Protein AF-A0A968TNF5-F1 (afdb_monomer)

pLDDT: mean 86.91, std 11.62, range [34.47, 98.56]

Solvent-accessible surface area (backbone atoms only — not comparable to full-atom values): 21490 Å² total; per-residue (Å²): 136,77,77,52,58,102,89,55,81,61,65,38,67,46,79,73,90,85,52,76,42,82,38,90,84,31,56,72,94,65,71,60,37,52,101,91,37,69,53,18,53,49,77,45,38,64,58,60,80,86,43,66,18,40,38,31,21,21,33,44,97,93,41,71,72,49,60,40,25,26,44,45,69,93,68,37,66,46,82,32,68,65,53,33,66,33,56,85,75,46,34,15,32,72,51,97,72,59,36,66,40,20,58,43,77,44,30,66,61,34,73,77,36,44,16,35,45,27,15,20,38,62,78,80,87,51,101,54,78,73,44,76,47,23,30,46,51,71,58,72,40,41,42,80,40,63,69,79,55,65,74,53,79,89,65,80,36,37,16,33,51,44,103,85,70,47,78,40,76,47,39,50,46,78,44,52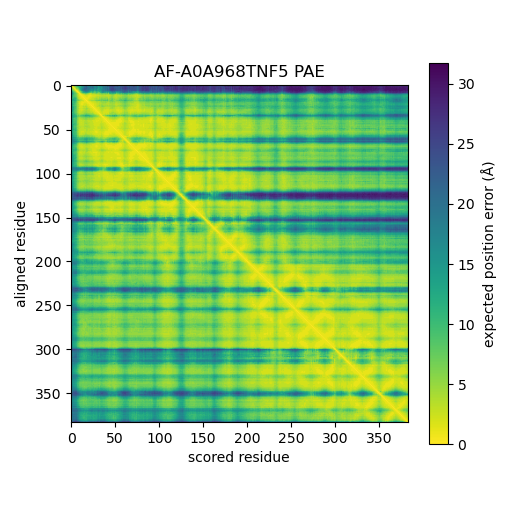,80,85,53,78,62,33,39,15,45,33,33,53,41,100,92,49,76,50,74,48,80,61,81,72,68,74,39,99,63,81,46,63,52,69,72,88,76,48,37,34,38,39,46,40,68,40,54,46,69,82,34,60,20,38,60,100,50,87,93,42,64,39,43,94,66,58,43,80,38,72,32,32,35,40,37,33,76,63,80,65,83,69,42,42,36,38,44,49,61,32,33,33,36,46,42,76,90,78,73,40,76,32,48,49,36,31,43,37,37,32,41,66,79,44,35,32,39,40,39,32,28,35,44,30,32,95,65,79,47,56,92,72,42,43,50,83,34,75,79,33,83,53,49,39,68,42,63,21,27,39,38,35,24,43,58,87,68,47,62,37,36,39,39,37,28,39,50,48,72,45,75,78,40,92,98,50,98,48,54,52,59,47,66,40,30,40,39,41,36,44,36,41,98,87,70,53,67,50,77,49,76,48,78,52,86,87,134

Secondary structure (DSSP, 8-state):
-----TTS----EEE-SSSEEE-TT---SS-SEETTEE-SEEEE-SSSSSS-EEEEEEEETTEEEEEEEEEE-SSSEEE-HHHHHH-----EE-SSS-EE--EEEE-SSSSSS-EEEEEEE--SSSS---EEEEEEE-SS-EEE-SHHHHSS-S---SEEE-TTS-EEE--EEEE-SSSSSS-EEEEEETTEEEEE---PPPTT---EEE-SSS-EEEEEEEEGGGS--B-SSTT-BS--S--EEEEEEEEE-SSS--EEEEEEEEEEEEETTTTEEEEEEEEEEE-TTS-EEEEEE--SSS---GGGT--S-TT-SS-TT-EEEEEEE-TTS-EEEEEEEEEEEEESSTTS--EEEEEEEEEEEEE-TTS-EEEEEEE----

Nearest PDB structures (foldseek):
  6jew-assembly2_B  TM=3.303E-01  e=4.200E-01  Acinetobacter baumannii MRSN 3527
  3fwx-assembly2_B  TM=3.345E-01  e=1.021E+00  Vibrio cholerae O395
  1ws1-assembly1_A  TM=3.436E-01  e=1.258E+00  Bacillus cereus
  5j46-assembly1_A  TM=2.745E-01  e=6.378E-01  Burkholderia multivorans ATCC 17616
  6jf4-assembly1_A  TM=2.990E-01  e=1.910E+00  Acinetobacter baumannii

Sequence (383 aa):
MIQRRLDQPSYVYINTGAGWRLEPAIHVPIELAEANEDRGVRVADINGDGLSDIIRSRYRDGETKDKEAFLGTGKGWISSASWRDSFEFRITKSDLPDEDLGARFGDLNGDGLMDVLQGHRDEDNSNQVHHRKAMLNSGSAFSNDADWYSSFESQIFFFTKDQNGNGLDYGYRLMDANGDGLADVLRSYDGTNRCFLNASPPADIITGVENGMGGKVYVFYERSNLFDNSGSQPGRSHLSFPLYCVKYFTAYDGYGPPATTTYAYEGGFFDHVRREFNGFHKVTSVGPWGQKTIQWFHQSGRRADATGGEYLDAGSIAKKGIPYKTEIFCSNGILRRRTLNKVEEVNLQPGISWAFRFISQTIDLDFLPNGAYRATAKSFVYD

Foldseek 3Di:
DWADDPPDFTWDWDDPVVDTDTDPQEGAPDGCAYPPAGQQKDWDQQLLPPFTKIFHFEAEPNGRPRFWIWDDDVRYTDTDPQASVQDDDHQWYVDVVIEGQAWDWDAAQQPSHIKIFGWEDEDPVDLDTDDTFTWDGPSRGTDTDVVSPVPPPSDDHQWYADPVRHIDGQQWDWDQPPQPSHTWIWGDHPNDTDIGDRPHDNPPDDQKDDPVPQKIKGWDWDWPVVAAQDAPDPPDHQDPHIDTDTQKMWITPNPDDIKMKGKGFHRWHADPVVRDGLGTQKMWMATRQQKIKIFGFQSLDDHDPVVQQAAPSHNGDPRRPPTQWMWIAHNVRHTAKIKGFDKDWDAPDPPDNDIDIDGQKIKMWGADSVGDTDIDMDGDDDD

Structure (mmCIF, N/CA/C/O backbone):
data_AF-A0A968TNF5-F1
#
_entry.id   AF-A0A968TNF5-F1
#
loop_
_atom_site.group_PDB
_atom_site.id
_atom_site.type_symbol
_atom_site.label_atom_id
_atom_site.label_alt_id
_atom_site.label_comp_id
_atom_site.label_asym_id
_atom_site.label_entity_id
_atom_site.label_seq_id
_atom_site.pdbx_PDB_ins_code
_atom_site.Cartn_x
_atom_site.Cartn_y
_atom_site.Cartn_z
_atom_site.occupancy
_atom_site.B_iso_or_equiv
_atom_site.auth_seq_id
_atom_site.auth_comp_id
_atom_site.auth_asym_id
_atom_site.auth_atom_id
_atom_site.pdbx_PDB_model_num
ATOM 1 N N . MET A 1 1 ? 11.409 -18.702 -14.130 1.00 34.47 1 MET A N 1
ATOM 2 C CA . MET A 1 1 ? 12.619 -18.443 -14.941 1.00 34.47 1 MET A CA 1
ATOM 3 C C . MET A 1 1 ? 12.271 -18.818 -16.372 1.00 34.47 1 MET A C 1
ATOM 5 O O . MET A 1 1 ? 11.844 -19.945 -16.578 1.00 34.47 1 MET A O 1
ATOM 9 N N . ILE A 1 2 ? 12.314 -17.868 -17.306 1.00 41.69 2 ILE A N 1
ATOM 10 C CA . ILE A 1 2 ? 11.865 -18.056 -18.693 1.00 41.69 2 ILE A CA 1
ATOM 11 C C . ILE A 1 2 ? 13.070 -17.768 -19.599 1.00 41.69 2 ILE A C 1
ATOM 13 O O . ILE A 1 2 ? 13.643 -16.687 -19.512 1.00 41.69 2 ILE A O 1
ATOM 17 N N . GLN A 1 3 ? 13.469 -18.726 -20.437 1.00 36.56 3 GLN A N 1
ATOM 18 C CA . GLN A 1 3 ? 14.535 -18.584 -21.436 1.00 36.56 3 GLN A CA 1
ATOM 19 C C . GLN A 1 3 ? 14.010 -19.128 -22.772 1.00 36.56 3 GLN A C 1
ATOM 21 O O . GLN A 1 3 ? 13.371 -20.180 -22.786 1.00 36.56 3 GLN A O 1
ATOM 26 N N . ARG A 1 4 ? 14.268 -18.433 -23.889 1.00 50.22 4 ARG A N 1
ATOM 27 C CA . ARG A 1 4 ? 13.975 -18.921 -25.249 1.00 50.22 4 ARG A CA 1
ATOM 28 C C . ARG A 1 4 ? 15.280 -19.081 -26.040 1.00 50.22 4 ARG A C 1
ATOM 30 O O . ARG A 1 4 ? 16.158 -18.228 -25.965 1.00 50.22 4 ARG A O 1
ATOM 37 N N . ARG A 1 5 ? 15.386 -20.179 -26.796 1.00 45.66 5 ARG A N 1
ATOM 38 C CA . ARG A 1 5 ? 16.265 -20.350 -27.968 1.00 45.66 5 ARG A CA 1
ATOM 39 C C . ARG A 1 5 ? 15.373 -20.474 -29.207 1.00 45.66 5 ARG A C 1
ATOM 41 O O . ARG A 1 5 ? 14.239 -20.935 -29.093 1.00 45.66 5 ARG A O 1
ATOM 48 N N . LEU A 1 6 ? 15.865 -20.030 -30.362 1.00 47.56 6 LEU A N 1
ATOM 49 C CA . LEU A 1 6 ? 15.117 -19.885 -31.622 1.00 47.56 6 LEU A CA 1
ATOM 50 C C . LEU A 1 6 ? 14.515 -21.191 -32.189 1.00 47.56 6 LEU A C 1
ATOM 52 O O . LEU A 1 6 ? 13.677 -21.129 -33.083 1.00 47.56 6 LEU A O 1
ATOM 56 N N . ASP A 1 7 ? 14.889 -22.350 -31.651 1.00 55.00 7 ASP A N 1
ATOM 57 C CA . ASP A 1 7 ? 14.544 -23.701 -32.105 1.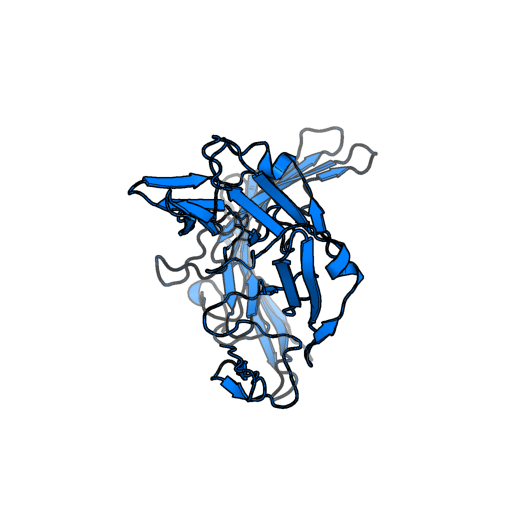00 55.00 7 ASP A CA 1
ATOM 58 C C . ASP A 1 7 ? 13.760 -24.543 -31.070 1.00 55.00 7 ASP A C 1
ATOM 60 O O . ASP A 1 7 ? 13.544 -25.737 -31.277 1.00 55.00 7 ASP A O 1
ATOM 64 N N . GLN A 1 8 ? 13.312 -23.947 -29.958 1.00 56.59 8 GLN A N 1
ATOM 65 C CA . GLN A 1 8 ? 12.566 -24.632 -28.891 1.00 56.59 8 GLN A CA 1
ATOM 66 C C . GLN A 1 8 ? 11.283 -23.864 -28.517 1.00 56.59 8 GLN A C 1
ATOM 68 O O . GLN A 1 8 ? 11.275 -22.629 -28.563 1.00 56.59 8 GLN A O 1
ATOM 73 N N . PRO A 1 9 ? 10.195 -24.554 -28.119 1.00 62.03 9 PRO A N 1
ATOM 74 C CA . PRO A 1 9 ? 8.990 -23.889 -27.631 1.00 62.03 9 PRO A CA 1
ATOM 75 C C . PRO A 1 9 ? 9.286 -23.086 -26.355 1.00 62.03 9 PRO A C 1
ATOM 77 O O . PRO A 1 9 ? 10.140 -23.460 -25.549 1.00 62.03 9 PRO A O 1
ATOM 80 N N . SER A 1 10 ? 8.578 -21.970 -26.160 1.00 71.25 10 SER A N 1
ATOM 81 C CA . SER A 1 10 ? 8.596 -21.254 -24.883 1.00 71.25 10 SER A CA 1
ATOM 82 C C . SER A 1 10 ? 7.898 -22.100 -23.814 1.00 71.25 10 SER A C 1
ATOM 84 O O . SER A 1 10 ? 6.846 -22.687 -24.063 1.00 71.25 10 SER A O 1
ATOM 86 N N . TYR A 1 11 ? 8.489 -22.168 -22.620 1.00 81.12 11 TYR A N 1
ATOM 87 C CA . TYR A 1 11 ? 7.920 -22.886 -21.482 1.00 81.12 11 TYR A CA 1
ATOM 88 C C . TYR A 1 11 ? 7.498 -21.896 -20.403 1.00 81.12 11 TYR A C 1
ATOM 90 O O . TYR A 1 11 ? 8.298 -21.066 -19.962 1.00 81.12 11 TYR A O 1
ATOM 98 N N . VAL A 1 12 ? 6.258 -22.022 -19.941 1.00 86.31 12 VAL A N 1
ATOM 99 C CA . VAL A 1 12 ? 5.750 -21.276 -18.791 1.00 86.31 12 VAL A CA 1
ATOM 100 C C . VAL A 1 12 ? 5.521 -22.246 -17.646 1.00 86.31 12 VAL A C 1
ATOM 102 O O . VAL A 1 12 ? 4.862 -23.269 -17.801 1.00 86.31 12 VAL A O 1
ATOM 105 N N . TYR A 1 13 ? 6.084 -21.925 -16.485 1.00 88.50 13 TYR A N 1
ATOM 106 C CA . TYR A 1 13 ? 5.877 -22.685 -15.259 1.00 88.50 13 TYR A CA 1
ATOM 107 C C . TYR A 1 13 ? 5.074 -21.842 -14.274 1.00 88.50 13 TYR A C 1
ATOM 109 O O . TYR A 1 13 ? 5.480 -20.733 -13.931 1.00 88.50 13 TYR A O 1
ATOM 117 N N . ILE A 1 14 ? 3.960 -22.384 -13.791 1.00 87.88 14 ILE A N 1
ATOM 118 C CA . ILE A 1 14 ? 3.108 -21.750 -12.788 1.00 87.88 14 ILE A CA 1
ATOM 119 C C . ILE A 1 14 ? 3.593 -22.142 -11.395 1.00 87.88 14 ILE A C 1
ATOM 121 O O . ILE A 1 14 ? 3.807 -23.323 -11.104 1.00 87.88 14 ILE A O 1
ATOM 125 N N . ASN A 1 15 ? 3.758 -21.141 -10.531 1.00 87.31 15 ASN A N 1
ATOM 126 C CA . ASN A 1 15 ? 4.026 -21.356 -9.116 1.00 87.31 15 ASN A CA 1
ATOM 127 C C . ASN A 1 15 ? 2.734 -21.810 -8.419 1.00 87.31 15 ASN A C 1
ATOM 129 O O . ASN A 1 15 ? 1.738 -21.093 -8.408 1.00 87.31 15 ASN A O 1
ATOM 133 N N . THR A 1 16 ? 2.762 -23.002 -7.829 1.00 85.00 16 THR A N 1
ATOM 134 C CA . THR A 1 16 ? 1.616 -23.618 -7.137 1.00 85.00 16 THR A CA 1
ATOM 135 C C . THR A 1 16 ? 1.604 -23.368 -5.626 1.00 85.00 16 THR A C 1
ATOM 137 O O . THR A 1 16 ? 0.755 -23.897 -4.917 1.00 85.00 16 THR A O 1
ATOM 140 N N . GLY A 1 17 ? 2.582 -22.625 -5.104 1.00 81.88 17 GLY A N 1
ATOM 141 C CA . GLY A 1 17 ? 2.842 -22.489 -3.669 1.00 81.88 17 GLY A CA 1
ATOM 142 C C . GLY A 1 17 ? 3.618 -23.664 -3.060 1.00 81.88 17 GLY A C 1
ATOM 143 O O . GLY A 1 17 ? 4.246 -23.489 -2.023 1.00 81.88 17 GLY A O 1
ATOM 144 N N . ALA A 1 18 ? 3.646 -24.829 -3.719 1.00 88.69 18 ALA A N 1
ATOM 145 C CA . ALA A 1 18 ? 4.420 -26.010 -3.311 1.00 88.69 18 ALA A CA 1
ATOM 146 C C . ALA A 1 18 ? 5.526 -26.395 -4.317 1.00 88.69 18 ALA A C 1
ATOM 148 O O . ALA A 1 18 ? 6.234 -27.382 -4.125 1.00 88.69 18 ALA A O 1
ATOM 149 N N . GLY A 1 19 ? 5.671 -25.633 -5.405 1.00 91.56 19 GLY A N 1
ATOM 150 C CA . GLY A 1 19 ? 6.603 -25.914 -6.494 1.00 91.56 19 GLY A CA 1
ATOM 151 C C . GLY A 1 19 ? 6.130 -25.335 -7.825 1.00 91.56 19 GLY A C 1
ATOM 152 O O . GLY A 1 19 ? 5.228 -24.494 -7.867 1.00 91.56 19 GLY A O 1
ATOM 153 N N . TRP A 1 20 ? 6.720 -25.816 -8.917 1.00 93.06 20 TRP A N 1
ATOM 154 C CA . TRP A 1 20 ? 6.493 -25.321 -10.275 1.00 93.06 20 TRP A CA 1
ATOM 155 C C . TRP A 1 20 ? 5.809 -26.380 -11.141 1.00 93.06 20 TRP A C 1
ATOM 157 O O . TRP A 1 20 ? 6.252 -27.527 -11.178 1.00 93.06 20 TRP A O 1
ATOM 167 N N . ARG A 1 21 ? 4.755 -25.996 -11.866 1.00 93.31 21 ARG A N 1
ATOM 168 C CA . ARG A 1 21 ? 4.055 -26.861 -12.830 1.00 93.31 21 ARG A CA 1
ATOM 169 C C . ARG A 1 21 ? 4.180 -26.283 -14.233 1.00 93.31 21 ARG A C 1
ATOM 171 O O . ARG A 1 21 ? 3.850 -25.117 -14.420 1.00 93.31 21 ARG A O 1
ATOM 178 N N . LEU A 1 22 ? 4.615 -27.087 -15.204 1.00 90.31 22 LEU A N 1
ATOM 179 C CA . LEU A 1 22 ? 4.605 -26.682 -16.612 1.00 90.31 22 LEU A CA 1
ATOM 180 C C . LEU A 1 22 ? 3.162 -26.438 -17.078 1.00 90.31 22 LEU A C 1
ATOM 182 O O . LEU A 1 22 ? 2.295 -27.280 -16.851 1.00 90.31 22 LEU A O 1
ATOM 186 N N . GLU A 1 23 ? 2.926 -25.310 -17.740 1.00 91.12 23 GLU A N 1
ATOM 187 C CA . GLU A 1 23 ? 1.648 -24.948 -18.344 1.00 91.12 23 GLU A CA 1
ATOM 188 C C . GLU A 1 23 ? 1.820 -24.810 -19.865 1.00 91.12 23 GLU A C 1
ATOM 190 O O . GLU A 1 23 ? 2.227 -23.752 -20.349 1.00 91.12 23 GLU A O 1
ATOM 195 N N . PRO A 1 24 ? 1.570 -25.884 -20.636 1.00 87.44 24 PRO A N 1
ATOM 196 C CA . PRO A 1 24 ? 1.865 -25.911 -22.066 1.00 87.44 24 PRO A CA 1
ATOM 197 C C . PRO A 1 24 ? 0.899 -25.063 -22.901 1.00 87.44 24 PRO A C 1
ATOM 199 O O . PRO A 1 24 ? 1.203 -24.789 -24.056 1.00 87.44 24 PRO A O 1
ATOM 202 N N . ALA A 1 25 ? -0.251 -24.664 -22.345 1.00 88.50 25 ALA A N 1
ATOM 203 C CA . ALA A 1 25 ? -1.234 -23.833 -23.038 1.00 88.50 25 ALA A CA 1
ATOM 204 C C . ALA A 1 25 ? -0.878 -22.336 -23.039 1.00 88.50 25 ALA A C 1
ATOM 206 O O . ALA A 1 25 ? -1.486 -21.567 -23.782 1.00 88.50 25 ALA A O 1
ATOM 207 N N . ILE A 1 26 ? 0.075 -21.911 -22.202 1.00 87.94 26 ILE A N 1
ATOM 208 C CA . ILE A 1 26 ? 0.493 -20.513 -22.099 1.00 87.94 26 ILE A CA 1
ATOM 209 C C . ILE A 1 26 ? 1.810 -20.328 -22.849 1.00 87.94 26 ILE A C 1
ATOM 211 O O . ILE A 1 26 ? 2.824 -20.946 -22.524 1.00 87.94 26 ILE A O 1
ATOM 215 N N . HIS A 1 27 ? 1.807 -19.409 -23.812 1.00 86.12 27 HIS A N 1
ATOM 216 C CA . HIS A 1 27 ? 2.982 -19.055 -24.600 1.00 86.12 27 HIS A CA 1
ATOM 217 C C . HIS A 1 27 ? 3.344 -17.589 -24.399 1.00 86.12 27 HIS A C 1
ATOM 219 O O . HIS A 1 27 ? 2.484 -16.710 -24.453 1.00 86.12 27 HIS A O 1
ATOM 225 N N . VAL A 1 28 ? 4.633 -17.326 -24.193 1.00 88.50 28 VAL A N 1
ATOM 226 C CA . VAL A 1 28 ? 5.161 -15.958 -24.149 1.00 88.50 28 VAL A CA 1
ATOM 227 C C . VAL A 1 28 ? 5.162 -15.399 -25.577 1.00 88.50 28 VAL A C 1
ATOM 229 O O . VAL A 1 28 ? 5.726 -16.055 -26.458 1.00 88.50 28 VAL A O 1
ATOM 232 N N . PRO A 1 29 ? 4.554 -14.223 -25.827 1.00 91.56 29 PRO A N 1
ATOM 233 C CA . PRO A 1 29 ? 4.356 -13.704 -27.182 1.00 91.56 29 PRO A CA 1
ATOM 234 C C . PRO A 1 29 ? 5.655 -13.243 -27.856 1.00 91.56 29 PRO A C 1
ATOM 236 O O . PRO A 1 29 ? 5.696 -13.126 -29.078 1.00 91.56 29 PRO A O 1
ATOM 239 N N . ILE A 1 30 ? 6.716 -12.992 -27.078 1.00 89.56 30 ILE A N 1
ATOM 240 C CA . ILE A 1 30 ? 7.980 -12.420 -27.556 1.00 89.56 30 ILE A CA 1
ATOM 241 C C . ILE A 1 30 ? 9.203 -13.091 -26.923 1.00 89.56 30 ILE A C 1
ATOM 243 O O . ILE A 1 30 ? 9.118 -13.775 -25.903 1.00 89.56 30 ILE A O 1
ATOM 247 N N . GLU A 1 31 ? 10.367 -12.901 -27.540 1.00 84.94 31 GLU A N 1
ATOM 248 C CA . GLU A 1 31 ? 11.651 -13.328 -26.975 1.00 84.94 31 GLU A CA 1
ATOM 249 C C . GLU A 1 31 ? 12.051 -12.410 -25.829 1.00 84.94 31 GLU A C 1
ATOM 251 O O . GLU A 1 31 ? 12.195 -11.208 -26.029 1.00 84.94 31 GLU A O 1
ATOM 256 N N . LEU A 1 32 ? 12.275 -12.979 -24.644 1.00 85.56 32 LEU A N 1
ATOM 257 C CA . LEU A 1 32 ? 12.740 -12.199 -23.496 1.00 85.56 32 LEU A CA 1
ATOM 258 C C . LEU A 1 32 ? 14.234 -11.843 -23.597 1.00 85.56 32 LEU A C 1
ATOM 260 O O . LEU A 1 32 ? 14.647 -10.807 -23.093 1.00 85.56 32 LEU A O 1
ATOM 264 N N . ALA A 1 33 ? 15.035 -12.697 -24.242 1.00 84.00 33 ALA A N 1
ATOM 265 C CA . ALA A 1 33 ? 16.476 -12.537 -24.453 1.00 84.00 33 ALA A CA 1
ATOM 266 C C . ALA A 1 33 ? 16.940 -13.403 -25.644 1.00 84.00 33 ALA A C 1
ATOM 268 O O . ALA A 1 33 ? 16.291 -14.409 -25.947 1.00 84.00 33 ALA A O 1
ATOM 269 N N . GLU A 1 34 ? 18.069 -13.067 -26.278 1.00 80.12 34 GLU A N 1
ATOM 270 C CA . GLU A 1 34 ? 18.718 -13.890 -27.319 1.00 80.12 34 GLU A CA 1
ATOM 271 C C . GLU A 1 34 ? 20.233 -13.946 -27.091 1.00 80.12 34 GLU A C 1
ATOM 273 O O . GLU A 1 34 ? 20.862 -12.910 -27.054 1.00 80.12 34 GLU A O 1
ATOM 278 N N . ALA A 1 35 ? 20.850 -15.130 -26.985 1.00 73.88 35 ALA A N 1
ATOM 279 C CA . ALA A 1 35 ? 22.317 -15.295 -27.045 1.00 73.88 35 ALA A CA 1
ATOM 280 C C . ALA A 1 35 ? 23.166 -14.299 -26.201 1.00 73.88 35 ALA A C 1
ATOM 282 O O . ALA A 1 35 ? 24.271 -13.944 -26.603 1.00 73.88 35 ALA A O 1
ATOM 283 N N . ASN A 1 36 ? 22.680 -13.933 -25.003 1.00 74.12 36 ASN A N 1
ATOM 284 C CA . ASN A 1 36 ? 23.226 -12.934 -24.056 1.00 74.12 36 ASN A CA 1
ATOM 285 C C . ASN A 1 36 ? 22.828 -11.462 -24.300 1.00 74.12 36 ASN A C 1
ATOM 287 O O . ASN A 1 36 ? 23.319 -10.582 -23.601 1.00 74.12 36 ASN A O 1
ATOM 291 N N . GLU A 1 37 ? 21.911 -11.200 -25.224 1.00 79.38 37 GLU A N 1
ATOM 292 C CA . GLU A 1 37 ? 21.291 -9.897 -25.479 1.00 79.38 37 GLU A CA 1
ATOM 293 C C . GLU A 1 37 ? 20.010 -9.711 -24.654 1.00 79.38 37 GLU A C 1
ATOM 295 O O . GLU A 1 37 ? 19.120 -10.575 -24.651 1.00 79.38 37 GLU A O 1
ATOM 300 N N . ASP A 1 38 ? 19.888 -8.550 -24.001 1.00 86.31 38 ASP A N 1
ATOM 301 C CA . ASP A 1 38 ? 18.625 -8.067 -23.438 1.00 86.31 38 ASP A CA 1
ATOM 302 C C . ASP A 1 38 ? 17.784 -7.447 -24.561 1.00 86.31 38 ASP A C 1
ATOM 304 O O . ASP A 1 38 ? 18.048 -6.352 -25.063 1.00 86.31 38 ASP A O 1
ATOM 308 N N . ARG A 1 39 ? 16.692 -8.132 -24.916 1.00 87.50 39 ARG A N 1
ATOM 309 C CA . ARG A 1 39 ? 15.757 -7.708 -25.971 1.00 87.50 39 ARG A CA 1
ATOM 310 C C . ARG A 1 39 ? 14.924 -6.477 -25.604 1.00 87.50 39 ARG A C 1
ATOM 312 O O . ARG A 1 39 ? 13.975 -6.155 -26.319 1.00 87.50 39 ARG A O 1
ATOM 319 N N . GLY A 1 40 ? 15.252 -5.807 -24.504 1.00 91.00 40 GLY A N 1
ATOM 320 C CA . GLY A 1 40 ? 14.550 -4.638 -24.007 1.00 91.00 40 GLY A CA 1
ATOM 321 C C . GLY A 1 40 ? 13.188 -5.007 -23.452 1.00 91.00 40 GLY A C 1
ATOM 322 O O . GLY A 1 40 ? 12.266 -4.205 -23.566 1.00 91.00 40 GLY A O 1
ATOM 323 N N . VAL A 1 41 ? 13.045 -6.224 -22.918 1.00 93.44 41 VAL A N 1
ATOM 324 C CA . VAL A 1 41 ? 11.774 -6.753 -22.415 1.00 93.44 41 VAL A CA 1
ATOM 325 C C . VAL A 1 41 ? 11.712 -6.636 -20.901 1.00 93.44 41 VAL A C 1
ATOM 327 O O . VAL A 1 41 ? 12.655 -7.001 -20.197 1.00 93.44 41 VAL A O 1
ATOM 330 N N . ARG A 1 42 ? 10.590 -6.149 -20.377 1.00 94.69 42 ARG A N 1
ATOM 331 C CA . ARG A 1 42 ? 10.303 -6.129 -18.938 1.00 94.69 42 ARG A CA 1
ATOM 332 C C . ARG A 1 42 ? 8.943 -6.768 -18.689 1.00 94.69 42 ARG A C 1
ATOM 334 O O . ARG A 1 42 ? 8.041 -6.668 -19.518 1.00 94.69 42 ARG A O 1
ATOM 341 N N . VAL A 1 43 ? 8.843 -7.465 -17.561 1.00 94.81 43 VAL A N 1
ATOM 342 C CA . VAL A 1 43 ? 7.618 -8.116 -17.094 1.00 94.81 43 VAL A CA 1
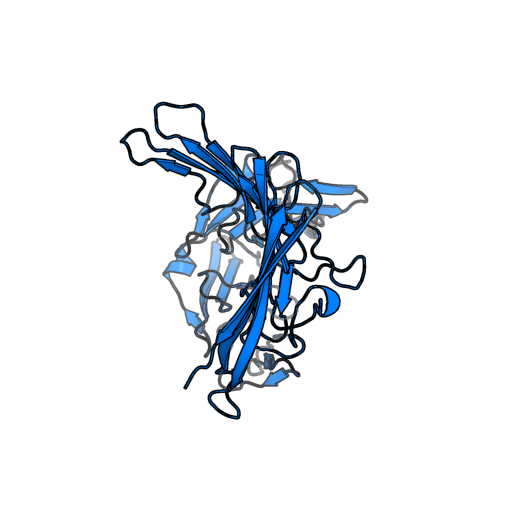ATOM 343 C C . VAL A 1 43 ? 7.195 -7.395 -15.825 1.00 94.81 43 VAL A C 1
ATOM 345 O O . VAL A 1 43 ? 7.939 -7.415 -14.845 1.00 94.81 43 VAL A O 1
ATOM 348 N N . ALA A 1 44 ? 6.050 -6.729 -15.866 1.00 94.00 44 ALA A N 1
ATOM 349 C CA . ALA A 1 44 ? 5.521 -5.915 -14.777 1.00 94.00 44 ALA A CA 1
ATOM 350 C C . ALA A 1 44 ? 4.005 -5.793 -14.942 1.00 94.00 44 ALA A C 1
ATOM 352 O O . ALA A 1 44 ? 3.523 -5.886 -16.062 1.00 94.00 44 ALA A O 1
ATOM 353 N N . ASP A 1 45 ? 3.272 -5.600 -13.853 1.00 95.56 45 ASP A N 1
ATOM 354 C CA . ASP A 1 45 ? 1.859 -5.212 -13.904 1.00 95.56 45 ASP A CA 1
ATOM 355 C C . ASP A 1 45 ? 1.794 -3.718 -14.250 1.00 95.56 45 ASP A C 1
ATOM 357 O O . ASP A 1 45 ? 2.079 -2.872 -13.402 1.00 95.56 45 ASP A O 1
ATOM 361 N N . ILE A 1 46 ? 1.565 -3.393 -15.525 1.00 95.25 46 ILE A N 1
ATOM 362 C CA . ILE A 1 46 ? 1.566 -2.000 -15.991 1.00 95.25 46 ILE A CA 1
ATOM 363 C C . ILE A 1 46 ? 0.164 -1.402 -15.965 1.00 95.25 46 ILE A C 1
ATOM 365 O O . ILE A 1 46 ? 0.051 -0.187 -16.040 1.00 95.25 46 ILE A O 1
ATOM 369 N N . ASN A 1 47 ? -0.896 -2.207 -15.885 1.00 95.19 47 ASN A N 1
ATOM 370 C CA . ASN A 1 47 ? -2.274 -1.711 -15.848 1.00 95.19 47 ASN A CA 1
ATOM 371 C C . ASN A 1 47 ? -2.912 -1.763 -14.446 1.00 95.19 47 ASN A C 1
ATOM 373 O O . ASN A 1 47 ? -4.030 -1.274 -14.286 1.00 95.19 47 ASN A O 1
ATOM 377 N N . GLY A 1 48 ? -2.217 -2.314 -13.449 1.00 94.31 48 GLY A N 1
ATOM 378 C CA . GLY A 1 48 ? -2.658 -2.387 -12.059 1.00 94.31 48 GLY A CA 1
ATOM 379 C C . GLY A 1 48 ? -3.733 -3.445 -11.800 1.00 94.31 48 GLY A C 1
ATOM 380 O O . GLY A 1 48 ? -4.490 -3.315 -10.835 1.00 94.31 48 GLY A O 1
ATOM 381 N N . ASP A 1 49 ? -3.865 -4.465 -12.654 1.00 94.81 49 ASP A N 1
ATOM 382 C CA . ASP A 1 49 ? -4.907 -5.495 -12.517 1.00 94.81 49 ASP A CA 1
ATOM 383 C C . ASP A 1 49 ? -4.480 -6.725 -11.688 1.00 94.81 49 ASP A C 1
ATOM 385 O O . ASP A 1 49 ? -5.278 -7.638 -11.440 1.00 94.81 49 ASP A O 1
ATOM 389 N N . GLY A 1 50 ? -3.235 -6.737 -11.210 1.00 92.62 50 GLY A N 1
ATOM 390 C CA . GLY A 1 50 ? -2.634 -7.816 -10.435 1.00 92.62 50 GLY A CA 1
ATOM 391 C C . GLY A 1 50 ? -2.058 -8.953 -11.285 1.00 92.62 50 GLY A C 1
ATOM 392 O O . GLY A 1 50 ? -1.594 -9.955 -10.723 1.00 92.62 50 GLY A O 1
ATOM 393 N N . LEU A 1 51 ? -2.084 -8.846 -12.616 1.00 92.94 51 LEU A N 1
ATOM 394 C CA . LEU A 1 51 ? -1.478 -9.790 -13.549 1.00 92.94 51 LEU A CA 1
ATOM 395 C C . LEU A 1 51 ? -0.187 -9.212 -14.137 1.00 92.94 51 LEU A C 1
ATOM 397 O O . LEU A 1 51 ? 0.017 -8.015 -14.256 1.00 92.94 51 LEU A O 1
ATOM 401 N N . SER A 1 52 ? 0.747 -10.092 -14.496 1.00 94.06 52 SER A N 1
ATOM 402 C CA . SER A 1 52 ? 1.998 -9.653 -15.116 1.00 94.06 52 SER A CA 1
ATOM 403 C C . SER A 1 52 ? 1.809 -9.370 -16.603 1.00 94.06 52 SER A C 1
ATOM 405 O O . SER A 1 52 ? 1.539 -10.294 -17.379 1.00 94.06 52 SER A O 1
ATOM 407 N N . ASP A 1 53 ? 2.070 -8.134 -17.003 1.00 96.38 53 ASP A N 1
ATOM 408 C CA . ASP A 1 53 ? 2.135 -7.698 -18.392 1.00 96.38 53 ASP A CA 1
ATOM 409 C C . ASP A 1 53 ? 3.562 -7.793 -18.937 1.00 96.38 53 ASP A C 1
ATOM 411 O O . ASP A 1 53 ? 4.530 -8.065 -18.217 1.00 96.38 53 ASP A O 1
ATOM 415 N N . ILE A 1 54 ? 3.698 -7.598 -20.246 1.00 96.50 54 ILE A N 1
ATOM 416 C CA . ILE A 1 54 ? 4.979 -7.619 -20.949 1.00 96.50 54 ILE A CA 1
ATOM 417 C C . ILE A 1 54 ? 5.102 -6.352 -21.777 1.00 96.50 54 ILE A C 1
ATOM 419 O O . ILE A 1 54 ? 4.241 -6.057 -22.601 1.00 96.50 54 ILE A O 1
ATOM 423 N N . ILE A 1 55 ? 6.222 -5.656 -21.636 1.00 96.44 55 ILE A N 1
ATOM 424 C CA . ILE A 1 55 ? 6.577 -4.525 -22.491 1.00 96.44 55 ILE A CA 1
ATOM 425 C C . ILE A 1 55 ? 7.931 -4.754 -23.140 1.00 96.44 55 ILE A C 1
ATOM 427 O O . ILE A 1 55 ? 8.817 -5.376 -22.553 1.00 96.44 55 ILE A O 1
ATOM 431 N N . ARG A 1 56 ? 8.097 -4.217 -24.346 1.00 94.88 56 ARG A N 1
ATOM 432 C CA . ARG A 1 56 ? 9.368 -4.170 -25.058 1.00 94.88 56 ARG A CA 1
ATOM 433 C C . ARG A 1 56 ? 9.634 -2.757 -25.552 1.00 94.88 56 ARG A C 1
ATOM 435 O O . ARG A 1 56 ? 8.737 -2.134 -26.116 1.00 94.88 56 ARG A O 1
ATOM 442 N N . SER A 1 57 ? 10.854 -2.268 -25.352 1.00 93.44 57 SER A N 1
ATOM 443 C CA . SER A 1 57 ? 11.320 -1.005 -25.929 1.00 93.44 57 SER A CA 1
ATOM 444 C C . SER A 1 57 ? 12.811 -1.080 -26.251 1.00 93.44 57 SER A C 1
ATOM 446 O O . SER A 1 57 ? 13.653 -0.850 -25.379 1.00 93.44 57 SER A O 1
ATOM 448 N N . ARG A 1 58 ? 13.144 -1.413 -27.501 1.00 89.31 58 ARG A N 1
ATOM 449 C CA . ARG A 1 58 ? 14.527 -1.488 -28.000 1.00 89.31 58 ARG A CA 1
ATOM 450 C C . ARG A 1 58 ? 14.773 -0.444 -29.086 1.00 89.31 58 ARG A C 1
ATOM 452 O O . ARG A 1 58 ? 14.010 -0.329 -30.048 1.00 89.31 58 ARG A O 1
ATOM 459 N N . TYR A 1 59 ? 15.857 0.309 -28.934 1.00 86.88 59 TYR A N 1
ATOM 460 C CA . TYR A 1 59 ? 16.341 1.282 -29.908 1.00 86.88 59 TYR A CA 1
ATOM 461 C C . TYR A 1 59 ? 17.309 0.614 -30.888 1.00 86.88 59 TYR A C 1
ATOM 463 O O . TYR A 1 59 ? 18.282 -0.011 -30.465 1.00 86.88 59 TYR A O 1
ATOM 471 N N . ARG A 1 60 ? 17.047 0.721 -32.193 1.00 82.81 60 ARG A N 1
ATOM 472 C CA . ARG A 1 60 ? 17.836 0.082 -33.257 1.00 82.81 60 ARG A CA 1
ATOM 473 C C . ARG A 1 60 ? 17.791 0.939 -34.524 1.00 82.81 60 ARG A C 1
ATOM 475 O O . ARG A 1 60 ? 16.737 1.450 -34.882 1.00 82.81 60 ARG A O 1
ATOM 482 N N . ASP A 1 61 ? 18.924 1.091 -35.205 1.00 76.38 61 ASP A N 1
ATOM 483 C CA . ASP A 1 61 ? 19.036 1.827 -36.478 1.00 76.38 61 ASP A CA 1
ATOM 484 C C . ASP A 1 61 ? 18.492 3.272 -36.447 1.00 76.38 61 ASP A C 1
ATOM 486 O O . ASP A 1 61 ? 17.919 3.751 -37.423 1.00 76.38 61 ASP A O 1
ATOM 490 N N . GLY A 1 62 ? 18.653 3.978 -35.324 1.00 72.69 62 GLY A N 1
ATOM 491 C CA . GLY A 1 62 ? 18.227 5.377 -35.201 1.00 72.69 62 GLY A CA 1
ATOM 492 C C . GLY A 1 62 ? 16.771 5.585 -34.766 1.00 72.69 62 GLY A C 1
ATOM 493 O O . GLY A 1 62 ? 16.348 6.729 -34.610 1.00 72.69 62 GLY A O 1
ATOM 494 N N . GLU A 1 63 ? 16.006 4.517 -34.525 1.00 76.44 63 GLU A N 1
ATOM 495 C CA . GLU A 1 63 ? 14.608 4.606 -34.093 1.00 76.44 63 GLU A CA 1
ATOM 496 C C . GLU A 1 63 ? 14.225 3.510 -33.078 1.00 76.44 63 GLU A C 1
ATOM 498 O O . GLU A 1 63 ? 14.923 2.510 -32.899 1.00 76.44 63 GLU A O 1
ATOM 503 N N . THR A 1 64 ? 13.109 3.688 -32.366 1.00 77.75 64 THR A N 1
ATOM 504 C CA . THR A 1 64 ? 12.568 2.640 -31.483 1.00 77.75 64 THR A CA 1
ATOM 505 C C . THR A 1 64 ? 11.761 1.647 -32.324 1.00 77.75 64 THR A C 1
ATOM 507 O O . THR A 1 64 ? 10.546 1.787 -32.452 1.00 77.75 64 THR A O 1
ATOM 510 N N . LYS A 1 65 ? 12.443 0.665 -32.928 1.00 72.75 65 LYS A N 1
ATOM 511 C CA . LYS A 1 65 ? 11.819 -0.343 -33.806 1.00 72.75 65 LYS A CA 1
ATOM 512 C C . LYS A 1 65 ? 11.029 -1.400 -33.046 1.00 72.75 65 LYS A C 1
ATOM 514 O O . LYS A 1 65 ? 9.934 -1.764 -33.467 1.00 72.75 65 LYS A O 1
ATOM 519 N N . ASP A 1 66 ? 11.564 -1.887 -31.928 1.00 85.88 66 ASP A N 1
ATOM 520 C CA . ASP A 1 66 ? 10.912 -2.943 -31.155 1.00 85.88 66 ASP A CA 1
ATOM 521 C C . ASP A 1 66 ? 10.180 -2.318 -29.972 1.00 85.88 66 ASP A C 1
ATOM 523 O O . ASP A 1 66 ? 10.722 -2.198 -28.871 1.00 85.88 66 ASP A O 1
ATOM 527 N N . LYS A 1 67 ? 8.953 -1.869 -30.231 1.00 92.44 67 LYS A N 1
ATOM 528 C CA . LYS A 1 67 ? 8.078 -1.250 -29.238 1.00 92.44 67 LYS A CA 1
ATOM 529 C C . LYS A 1 67 ? 6.785 -2.035 -29.139 1.00 92.44 67 LYS A C 1
ATOM 531 O O . LYS A 1 67 ? 5.992 -2.022 -30.077 1.00 92.44 67 LYS A O 1
ATOM 536 N N . GLU A 1 68 ? 6.552 -2.708 -28.022 1.00 96.12 68 GLU A N 1
ATOM 537 C CA . GLU A 1 68 ? 5.373 -3.559 -27.837 1.00 96.12 68 GLU A CA 1
ATOM 538 C C . GLU A 1 68 ? 4.876 -3.521 -26.396 1.00 96.12 68 GLU A C 1
ATOM 540 O O . GLU A 1 68 ? 5.648 -3.299 -25.466 1.00 96.12 68 GLU A O 1
ATOM 545 N N . ALA A 1 69 ? 3.583 -3.783 -26.223 1.00 97.25 69 ALA A N 1
ATOM 546 C CA . ALA A 1 69 ? 2.964 -4.033 -24.933 1.00 97.25 69 ALA A CA 1
ATOM 547 C C . ALA A 1 69 ? 1.959 -5.176 -25.080 1.00 97.25 69 ALA A C 1
ATOM 549 O O . ALA A 1 69 ? 1.204 -5.222 -26.057 1.00 97.25 69 ALA A O 1
ATOM 550 N N . PHE A 1 70 ? 1.937 -6.081 -24.111 1.00 97.88 70 PHE A N 1
ATOM 551 C CA . PHE A 1 70 ? 0.996 -7.183 -24.037 1.00 97.88 70 PHE A CA 1
ATOM 552 C C . PHE A 1 70 ? 0.430 -7.287 -22.625 1.00 97.88 70 PHE A C 1
ATOM 554 O O . PHE A 1 70 ? 1.195 -7.426 -21.675 1.00 97.88 70 PHE A O 1
ATOM 561 N N . LEU A 1 71 ? -0.896 -7.264 -22.509 1.00 97.62 71 LEU A N 1
ATOM 562 C CA . LEU A 1 71 ? -1.591 -7.352 -21.231 1.00 97.62 71 LEU A CA 1
ATOM 563 C C . LEU A 1 71 ? -1.850 -8.803 -20.840 1.00 97.62 71 LEU A C 1
ATOM 565 O O . LEU A 1 71 ? -2.272 -9.609 -21.678 1.00 97.62 71 LEU A O 1
ATOM 569 N N . GLY A 1 72 ? -1.595 -9.127 -19.579 1.00 96.44 72 GLY A N 1
ATOM 570 C CA . GLY A 1 72 ? -1.887 -10.409 -18.968 1.00 96.44 72 GLY A CA 1
ATOM 571 C C . GLY A 1 72 ? -3.391 -10.669 -18.909 1.00 96.44 72 GLY A C 1
ATOM 572 O O . GLY A 1 72 ? -4.207 -9.783 -18.704 1.00 96.44 72 GLY A O 1
ATOM 573 N N . THR A 1 73 ? -3.782 -11.924 -19.113 1.00 95.19 73 THR A N 1
ATOM 574 C CA . THR A 1 73 ? -5.202 -12.344 -19.080 1.00 95.19 73 THR A CA 1
ATOM 575 C C . THR A 1 73 ? -5.451 -13.509 -18.120 1.00 95.19 73 THR A C 1
ATOM 577 O O . THR A 1 73 ? -6.531 -14.097 -18.092 1.00 95.19 73 THR A O 1
ATOM 580 N N . GLY A 1 74 ? -4.409 -13.947 -17.405 1.00 90.94 74 GLY A N 1
ATOM 581 C CA . GLY A 1 74 ? -4.398 -15.185 -16.620 1.00 90.94 74 GLY A CA 1
ATOM 582 C C . GLY A 1 74 ? -4.318 -16.469 -17.462 1.00 90.94 74 GLY A C 1
ATOM 583 O O . GLY A 1 74 ? -4.046 -17.537 -16.917 1.00 90.94 74 GLY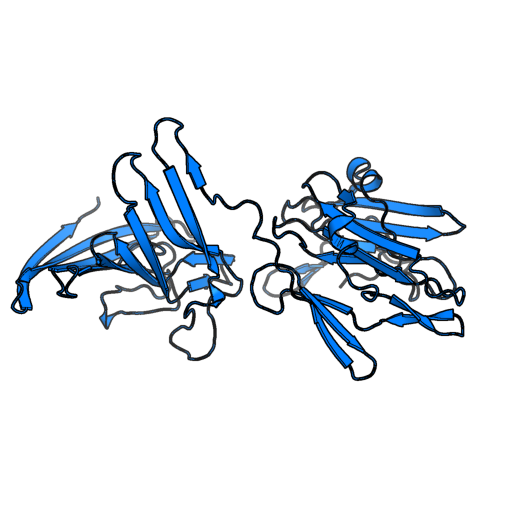 A O 1
ATOM 584 N N . LYS A 1 75 ? -4.506 -16.385 -18.787 1.00 90.12 75 LYS A N 1
ATOM 585 C CA . LYS A 1 75 ? -4.384 -17.505 -19.743 1.00 90.12 75 LYS A CA 1
ATOM 586 C C . LYS A 1 75 ? -3.326 -17.265 -20.827 1.00 90.12 75 LYS A C 1
ATOM 588 O O . LYS A 1 75 ? -3.266 -18.002 -21.805 1.00 90.12 75 LYS A O 1
ATOM 593 N N . GLY A 1 76 ? -2.509 -16.232 -20.661 1.00 91.94 76 GLY A N 1
ATOM 594 C CA . GLY A 1 76 ? -1.566 -15.735 -21.658 1.00 91.94 76 GLY A CA 1
ATOM 595 C C . GLY A 1 76 ? -1.659 -14.222 -21.768 1.00 91.94 76 GLY A C 1
ATOM 596 O O . GLY A 1 76 ? -2.118 -13.565 -20.828 1.00 91.94 76 GLY A O 1
ATOM 597 N N . TRP A 1 77 ? -1.263 -13.686 -22.919 1.00 96.00 77 TRP A N 1
ATOM 598 C CA . TRP A 1 77 ? -1.184 -12.247 -23.142 1.00 96.00 77 TRP A CA 1
ATOM 599 C C . TRP A 1 77 ? -1.875 -11.815 -24.431 1.00 96.00 77 TRP A C 1
ATOM 601 O O . TRP A 1 77 ? -1.887 -12.557 -25.415 1.00 96.00 77 TRP A O 1
ATOM 611 N N . ILE A 1 78 ? -2.407 -10.593 -24.434 1.00 97.00 78 ILE A N 1
ATOM 612 C CA . ILE A 1 78 ? -3.002 -9.956 -25.612 1.00 97.00 78 ILE A CA 1
ATOM 613 C C . ILE A 1 78 ? -2.260 -8.659 -25.940 1.00 97.00 78 ILE A C 1
ATOM 615 O O . ILE A 1 78 ? -1.937 -7.885 -25.045 1.00 97.00 78 ILE A O 1
ATOM 619 N N . SER A 1 79 ? -1.963 -8.407 -27.215 1.00 97.56 79 SER A N 1
ATOM 620 C CA . SER A 1 79 ? -1.263 -7.184 -27.628 1.00 97.56 79 SER A CA 1
ATOM 621 C C . SER A 1 79 ? -2.112 -5.940 -27.365 1.00 97.56 79 SER A C 1
ATOM 623 O O . SER A 1 79 ? -3.291 -5.923 -27.723 1.00 97.56 79 SER A O 1
ATOM 625 N N . SER A 1 80 ? -1.504 -4.878 -26.840 1.00 97.56 80 SER A N 1
ATOM 626 C CA . SER A 1 80 ? -2.160 -3.590 -26.623 1.00 97.56 80 SER A CA 1
ATOM 627 C C . SER A 1 80 ? -1.435 -2.463 -27.349 1.00 97.56 80 SER A C 1
ATOM 629 O O . SER A 1 80 ? -0.323 -2.072 -26.990 1.00 97.56 80 SER A O 1
ATOM 631 N N . ALA A 1 81 ? -2.091 -1.905 -28.368 1.00 96.25 81 ALA A N 1
ATOM 632 C CA . ALA A 1 81 ? -1.581 -0.738 -29.077 1.00 96.25 81 ALA A CA 1
ATOM 633 C C . ALA A 1 81 ? -1.623 0.527 -28.206 1.00 96.25 81 ALA A C 1
ATOM 635 O O . ALA A 1 81 ? -0.677 1.301 -28.250 1.00 96.25 81 ALA A O 1
ATOM 636 N N . SER A 1 82 ? -2.657 0.707 -27.374 1.00 96.25 82 SER A N 1
ATOM 637 C CA . SER A 1 82 ? -2.772 1.886 -26.505 1.00 96.25 82 SER A CA 1
ATOM 638 C C . SER A 1 82 ? -1.624 1.961 -25.498 1.00 96.25 82 SER A C 1
ATOM 640 O O . SER A 1 82 ? -0.966 2.993 -25.395 1.00 96.25 82 SER A O 1
ATOM 642 N N . TRP A 1 83 ? -1.309 0.847 -24.829 1.00 96.25 83 TRP A N 1
ATOM 643 C CA . TRP A 1 83 ? -0.175 0.785 -23.906 1.00 96.25 83 TRP A CA 1
ATOM 644 C C . TRP A 1 83 ? 1.154 0.938 -24.638 1.00 96.25 83 TRP A C 1
ATOM 646 O O . TRP A 1 83 ? 1.987 1.738 -24.218 1.00 96.25 83 TRP A O 1
ATOM 656 N N . ARG A 1 84 ? 1.327 0.257 -25.778 1.00 95.75 84 ARG A N 1
ATOM 657 C CA . ARG A 1 84 ? 2.507 0.409 -26.639 1.00 95.75 84 ARG A CA 1
ATOM 658 C C . ARG A 1 84 ? 2.742 1.864 -27.037 1.00 95.75 84 ARG A C 1
ATOM 660 O O . ARG A 1 84 ? 3.883 2.310 -27.047 1.00 95.75 84 ARG A O 1
ATOM 667 N N . ASP A 1 85 ? 1.702 2.603 -27.397 1.00 94.88 85 ASP A N 1
ATOM 668 C CA . ASP A 1 85 ? 1.834 3.983 -27.863 1.00 94.88 85 ASP A CA 1
ATOM 669 C C . ASP A 1 85 ? 2.018 4.977 -26.714 1.00 94.88 85 ASP A C 1
ATOM 671 O O . ASP A 1 85 ? 2.624 6.021 -26.934 1.00 94.88 85 ASP A O 1
ATOM 675 N N . SER A 1 86 ? 1.616 4.623 -25.490 1.00 94.62 86 SER A N 1
ATOM 676 C CA . SER A 1 86 ? 1.684 5.528 -24.336 1.00 94.62 86 SER A CA 1
ATOM 677 C C . SER A 1 86 ? 3.097 5.855 -23.836 1.00 94.62 86 SER A C 1
ATOM 679 O O . SER A 1 86 ? 3.305 6.922 -23.270 1.00 94.62 86 SER A O 1
ATOM 681 N N . PHE A 1 87 ? 4.086 4.975 -24.022 1.00 92.12 87 PHE A N 1
ATOM 682 C CA . PHE A 1 87 ? 5.424 5.200 -23.465 1.00 92.12 87 PHE A CA 1
ATOM 683 C C . PHE A 1 87 ? 6.465 5.655 -24.489 1.00 92.12 87 PHE A C 1
ATOM 685 O O . PHE A 1 87 ? 6.433 5.252 -25.639 1.00 92.12 87 PHE A O 1
ATOM 692 N N . GLU A 1 88 ? 7.465 6.430 -24.077 1.00 89.44 88 GLU A N 1
ATOM 693 C CA . GLU A 1 88 ? 8.575 6.852 -24.957 1.00 89.44 88 GLU A CA 1
ATOM 694 C C . GLU A 1 88 ? 9.963 6.495 -24.418 1.00 89.44 88 GLU A C 1
ATOM 696 O O . GLU A 1 88 ? 10.979 6.770 -25.063 1.00 89.44 88 GLU A O 1
ATOM 701 N N . PHE A 1 89 ? 10.022 5.914 -23.220 1.00 90.81 89 PHE A N 1
ATOM 702 C CA . PHE A 1 89 ? 11.267 5.424 -22.651 1.00 90.81 89 PHE A CA 1
ATOM 703 C C . PHE A 1 89 ? 11.811 4.265 -23.485 1.00 90.81 89 PHE A C 1
ATOM 705 O O . PHE A 1 89 ? 11.080 3.535 -24.163 1.00 90.81 89 PHE A O 1
ATOM 712 N N . ARG A 1 90 ? 13.125 4.092 -23.418 1.00 90.62 90 ARG A N 1
ATOM 713 C CA . ARG A 1 90 ? 13.853 3.037 -24.127 1.00 90.62 90 ARG A CA 1
ATOM 714 C C . ARG A 1 90 ? 14.529 2.153 -23.095 1.00 90.62 90 ARG A C 1
ATOM 716 O O . ARG A 1 90 ? 15.120 2.678 -22.162 1.00 90.62 90 ARG A O 1
ATOM 723 N N . ILE A 1 91 ? 14.411 0.839 -23.231 1.00 92.19 91 ILE A N 1
ATOM 724 C CA . ILE A 1 91 ? 14.964 -0.102 -22.253 1.00 92.19 91 ILE A CA 1
ATOM 725 C C . ILE A 1 91 ? 16.375 -0.498 -22.668 1.00 92.19 91 ILE A C 1
ATOM 727 O O . ILE A 1 91 ? 17.294 -0.367 -21.867 1.00 92.19 91 ILE A O 1
ATOM 731 N N . THR A 1 92 ? 16.556 -0.917 -23.921 1.00 89.56 92 THR A N 1
ATOM 732 C CA . THR A 1 92 ? 17.884 -1.225 -24.461 1.00 89.56 92 THR A CA 1
ATOM 733 C C . THR A 1 92 ? 18.151 -0.566 -25.804 1.00 89.56 92 THR A C 1
ATOM 735 O O . THR A 1 92 ? 17.231 -0.147 -26.513 1.00 89.56 92 THR A O 1
ATOM 738 N N . LYS A 1 93 ? 19.430 -0.482 -26.161 1.00 86.00 93 LYS A N 1
ATOM 739 C CA . LYS A 1 93 ? 19.913 -0.141 -27.495 1.00 86.00 93 LYS A CA 1
ATOM 740 C C . LYS A 1 93 ? 20.660 -1.328 -28.089 1.00 86.00 93 LYS A C 1
ATOM 742 O O . LYS A 1 93 ? 21.505 -1.925 -27.434 1.00 86.00 93 LYS A O 1
ATOM 747 N N . SER A 1 94 ? 20.335 -1.631 -29.339 1.00 76.44 94 SER A N 1
ATOM 748 C CA . SER A 1 94 ? 20.923 -2.705 -30.135 1.00 76.44 94 SER A CA 1
ATOM 749 C C . SER A 1 94 ? 22.285 -2.302 -30.715 1.00 76.44 94 SER A C 1
ATOM 751 O O . SER A 1 94 ? 22.423 -2.200 -31.935 1.00 76.44 94 SER A O 1
ATOM 753 N N . ASP A 1 95 ? 23.264 -2.038 -29.853 1.00 65.75 95 ASP A N 1
ATOM 754 C CA . ASP A 1 95 ? 24.680 -1.928 -30.228 1.00 65.75 95 ASP A CA 1
ATOM 755 C C . ASP A 1 95 ? 25.375 -3.290 -29.992 1.00 65.75 95 ASP A C 1
ATOM 757 O O . ASP A 1 95 ? 24.787 -4.196 -29.412 1.00 65.75 95 ASP A O 1
ATOM 761 N N . LEU A 1 96 ? 26.612 -3.491 -30.463 1.00 58.91 96 LEU A N 1
ATOM 762 C CA . LEU A 1 96 ? 27.418 -4.662 -30.084 1.00 58.91 96 LEU A CA 1
ATOM 763 C C . LEU A 1 96 ? 28.461 -4.223 -29.043 1.00 58.91 96 LEU A C 1
ATOM 765 O O . LEU A 1 96 ? 29.460 -3.620 -29.447 1.00 58.91 96 LEU A O 1
ATOM 769 N N . PRO A 1 97 ? 28.285 -4.524 -27.738 1.00 65.81 97 PRO A N 1
ATOM 770 C CA . PRO A 1 97 ? 27.177 -5.257 -27.096 1.00 65.81 97 PRO A CA 1
ATOM 771 C C . PRO A 1 97 ? 25.924 -4.402 -26.815 1.00 65.81 97 PRO A C 1
ATOM 773 O O . PRO A 1 97 ? 26.012 -3.175 -26.757 1.00 65.81 97 PRO A O 1
ATOM 776 N N . ASP A 1 98 ? 24.779 -5.073 -26.606 1.00 74.38 98 ASP A N 1
ATOM 777 C CA . ASP A 1 98 ? 23.506 -4.430 -26.252 1.00 74.38 98 ASP A CA 1
ATOM 778 C C . ASP A 1 98 ? 23.671 -3.573 -24.993 1.00 74.38 98 ASP A C 1
ATOM 780 O O . ASP A 1 98 ? 24.270 -3.988 -23.997 1.00 74.38 98 ASP A O 1
ATOM 784 N N . GLU A 1 99 ? 23.105 -2.375 -25.032 1.00 82.12 99 GLU A N 1
ATOM 785 C CA . GLU A 1 99 ? 23.249 -1.375 -23.983 1.00 82.12 99 GLU A CA 1
ATOM 786 C C . GLU A 1 99 ? 21.943 -1.210 -23.201 1.00 82.12 99 GLU A C 1
ATOM 788 O O . GLU A 1 99 ? 20.882 -1.028 -23.797 1.00 82.12 99 GLU A O 1
ATOM 793 N N . ASP A 1 100 ? 22.018 -1.222 -21.867 1.00 87.31 100 ASP A N 1
ATOM 794 C CA . ASP A 1 100 ? 20.919 -0.807 -20.989 1.00 87.31 100 ASP A CA 1
ATOM 795 C C . ASP A 1 100 ? 20.809 0.722 -21.007 1.00 87.31 100 ASP A C 1
ATOM 797 O O . ASP A 1 100 ? 21.743 1.440 -20.665 1.00 87.31 100 ASP A O 1
ATOM 801 N N . LEU A 1 101 ? 19.644 1.238 -21.387 1.00 87.31 101 LEU A N 1
ATOM 802 C CA . LEU A 1 101 ? 19.384 2.676 -21.443 1.00 87.31 101 LEU A CA 1
ATOM 803 C C . LEU A 1 101 ? 18.834 3.222 -20.117 1.00 87.31 101 LEU A C 1
ATOM 805 O O . LEU A 1 101 ? 18.234 4.295 -20.075 1.00 87.31 101 LEU A O 1
ATOM 809 N N . GLY A 1 102 ? 19.015 2.493 -19.018 1.00 89.06 102 GLY A N 1
ATOM 810 C CA . GLY A 1 102 ? 18.805 2.977 -17.661 1.00 89.06 102 GLY A CA 1
ATOM 811 C C . GLY A 1 102 ? 17.343 3.103 -17.242 1.00 89.06 102 GLY A C 1
ATOM 812 O O . GLY A 1 102 ? 17.058 3.856 -16.317 1.00 89.06 102 GLY A O 1
ATOM 813 N N . ALA A 1 103 ? 16.415 2.401 -17.898 1.00 91.38 103 ALA A N 1
ATOM 814 C CA . ALA A 1 103 ? 15.012 2.359 -17.486 1.00 91.38 103 ALA A CA 1
ATOM 815 C C . ALA A 1 103 ? 14.827 1.416 -16.284 1.00 91.38 103 ALA A C 1
ATOM 817 O O . ALA A 1 103 ? 15.229 0.245 -16.329 1.00 91.38 103 ALA A O 1
ATOM 818 N N . ARG A 1 104 ? 14.216 1.912 -15.208 1.00 92.19 104 ARG A N 1
ATOM 819 C CA . ARG A 1 104 ? 13.872 1.161 -13.995 1.00 92.19 104 ARG A CA 1
ATOM 820 C C . ARG A 1 104 ? 12.396 1.334 -13.676 1.00 92.19 104 ARG A C 1
ATOM 822 O O . ARG A 1 104 ? 11.852 2.414 -13.855 1.00 92.19 104 ARG A O 1
ATOM 829 N N . PHE A 1 105 ? 11.787 0.253 -13.209 1.00 93.31 105 PHE A N 1
ATOM 830 C CA . PHE A 1 105 ? 10.360 0.150 -12.931 1.00 93.31 105 PHE A CA 1
ATOM 831 C C . PHE A 1 105 ? 10.151 0.177 -11.421 1.00 93.31 105 PHE A C 1
ATOM 833 O O . PHE A 1 105 ? 10.851 -0.544 -10.704 1.00 93.31 105 PHE A O 1
ATOM 840 N N . GLY A 1 106 ? 9.227 1.007 -10.958 1.00 91.38 106 GLY A N 1
ATOM 841 C CA . GLY A 1 106 ? 8.836 1.112 -9.557 1.00 91.38 106 GLY A CA 1
ATOM 842 C C . GLY A 1 106 ? 7.704 2.116 -9.399 1.00 91.38 106 GLY A C 1
ATOM 843 O O . GLY A 1 106 ? 7.590 3.010 -10.224 1.00 91.38 106 GLY A O 1
ATOM 844 N N . ASP A 1 107 ? 6.890 1.961 -8.362 1.00 91.19 107 ASP A N 1
ATOM 845 C CA . ASP A 1 107 ? 5.873 2.945 -7.975 1.00 91.19 107 ASP A CA 1
ATOM 846 C C . ASP A 1 107 ? 6.574 4.169 -7.358 1.00 91.19 107 ASP A C 1
ATOM 848 O O . ASP A 1 107 ? 7.165 4.083 -6.274 1.00 91.19 107 ASP A O 1
ATOM 852 N N . LEU A 1 108 ? 6.625 5.273 -8.105 1.00 89.75 108 LEU A N 1
ATOM 853 C CA . LEU A 1 108 ? 7.359 6.473 -7.711 1.00 89.75 108 LEU A CA 1
ATOM 854 C C . LEU A 1 108 ? 6.479 7.394 -6.867 1.00 89.75 108 LEU A C 1
ATOM 856 O O . LEU A 1 108 ? 6.984 8.006 -5.927 1.00 89.75 108 LEU A O 1
ATOM 860 N N . ASN A 1 109 ? 5.191 7.506 -7.184 1.00 89.12 109 ASN A N 1
ATOM 861 C CA . ASN A 1 109 ? 4.270 8.444 -6.534 1.00 89.12 109 ASN A CA 1
ATOM 862 C C . ASN A 1 109 ? 3.426 7.809 -5.406 1.00 89.12 109 ASN A C 1
ATOM 864 O O . ASN A 1 109 ? 2.758 8.539 -4.671 1.00 89.12 109 ASN A O 1
ATOM 868 N N . GLY A 1 110 ? 3.495 6.490 -5.224 1.00 88.38 110 GLY A N 1
ATOM 869 C CA . GLY A 1 110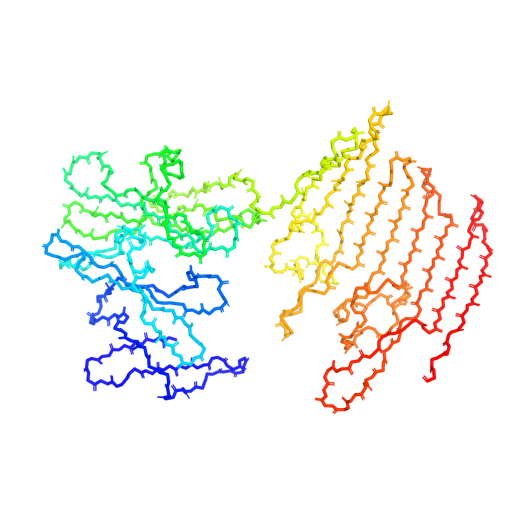 ? 2.782 5.746 -4.191 1.00 88.38 110 GLY A CA 1
ATOM 870 C C . GLY A 1 110 ? 1.311 5.483 -4.505 1.00 88.38 110 GLY A C 1
ATOM 871 O O . GLY A 1 110 ? 0.536 5.310 -3.562 1.00 88.38 110 GLY A O 1
ATOM 872 N N . ASP A 1 111 ? 0.899 5.515 -5.776 1.00 90.06 111 ASP A N 1
ATOM 873 C CA . ASP A 1 111 ? -0.487 5.250 -6.199 1.00 90.06 111 ASP A CA 1
ATOM 874 C C . ASP A 1 111 ? -0.786 3.753 -6.419 1.00 90.06 111 ASP A C 1
ATOM 876 O O . ASP A 1 111 ? -1.922 3.355 -6.690 1.00 90.06 111 ASP A O 1
ATOM 880 N N . GLY A 1 112 ? 0.220 2.895 -6.226 1.00 89.06 112 GLY A N 1
ATOM 881 C CA . GLY A 1 112 ? 0.126 1.452 -6.404 1.00 89.06 112 GLY A CA 1
ATOM 882 C C . GLY A 1 112 ? 0.297 0.993 -7.851 1.00 89.06 112 GLY A C 1
ATOM 883 O O . GLY A 1 112 ? 0.205 -0.212 -8.107 1.00 89.06 112 GLY A O 1
ATOM 884 N N . LEU A 1 113 ? 0.554 1.904 -8.790 1.00 92.75 113 LEU A N 1
ATOM 885 C CA . LEU A 1 113 ? 0.818 1.602 -10.188 1.00 92.75 113 LEU A CA 1
ATOM 886 C C . LEU A 1 113 ? 2.321 1.608 -10.470 1.00 92.75 113 LEU A C 1
ATOM 888 O O . LEU A 1 113 ? 3.128 2.288 -9.845 1.00 92.75 113 LEU A O 1
ATOM 892 N N . MET A 1 114 ? 2.727 0.796 -11.442 1.00 94.12 114 MET A N 1
ATOM 893 C CA . MET A 1 114 ? 4.129 0.721 -11.833 1.00 94.12 114 MET A CA 1
ATOM 894 C C . MET A 1 114 ? 4.502 1.918 -12.712 1.00 94.12 114 MET A C 1
ATOM 896 O O . MET A 1 114 ? 4.045 1.981 -13.856 1.00 94.12 114 MET A O 1
ATOM 900 N N . ASP A 1 115 ? 5.393 2.787 -12.238 1.00 94.31 115 ASP A N 1
ATOM 901 C CA . ASP A 1 115 ? 5.992 3.871 -13.025 1.00 94.31 115 ASP A CA 1
ATOM 902 C C . ASP A 1 115 ? 7.351 3.467 -13.618 1.00 94.31 115 ASP A C 1
ATOM 904 O O . ASP A 1 115 ? 7.884 2.375 -13.375 1.00 94.31 115 ASP A O 1
ATOM 908 N N . VAL A 1 116 ? 7.944 4.370 -14.409 1.00 94.25 116 VAL A N 1
ATOM 909 C CA . VAL A 1 116 ? 9.299 4.199 -14.953 1.00 94.25 116 VAL A CA 1
ATOM 910 C C . VAL A 1 116 ? 10.161 5.420 -14.697 1.00 94.25 116 VAL A C 1
ATOM 912 O O . VAL A 1 116 ? 9.851 6.511 -15.165 1.00 94.25 116 VAL A O 1
ATOM 915 N N . LEU A 1 117 ? 11.317 5.215 -14.071 1.00 91.81 117 LEU A N 1
ATOM 916 C CA . LEU A 1 117 ? 12.382 6.206 -14.013 1.00 91.81 117 LEU A CA 1
ATOM 917 C C . LEU A 1 117 ? 13.518 5.803 -14.956 1.00 91.81 117 LEU A C 1
ATOM 919 O O . LEU A 1 117 ? 14.045 4.694 -14.877 1.00 91.81 117 LEU A O 1
ATOM 923 N N . GLN A 1 118 ? 13.909 6.708 -15.847 1.00 89.75 118 GLN A N 1
ATOM 924 C CA . GLN A 1 118 ? 15.008 6.521 -16.784 1.00 89.75 118 GLN A CA 1
ATOM 925 C C . GLN A 1 118 ? 16.086 7.577 -16.562 1.00 89.75 118 GLN A C 1
ATOM 927 O O . GLN A 1 118 ? 15.805 8.776 -16.580 1.00 89.75 118 GLN A O 1
ATOM 932 N N . GLY A 1 119 ? 17.326 7.117 -16.411 1.00 86.88 119 GLY A N 1
ATOM 933 C CA . GLY A 1 119 ? 18.511 7.964 -16.332 1.00 86.88 119 GLY A CA 1
ATOM 934 C C . GLY A 1 119 ? 19.690 7.297 -17.026 1.00 86.88 119 GLY A C 1
ATOM 935 O O . GLY A 1 119 ? 20.215 6.299 -16.524 1.00 86.88 119 GLY A O 1
ATOM 936 N N . HIS A 1 120 ? 20.101 7.854 -18.166 1.00 82.19 120 HIS A N 1
ATOM 937 C CA . HIS A 1 120 ? 21.195 7.332 -18.986 1.00 82.19 120 HIS A CA 1
ATOM 938 C C . HIS A 1 120 ? 22.072 8.444 -19.570 1.00 82.19 120 HIS A C 1
ATOM 940 O O . HIS A 1 120 ? 21.605 9.548 -19.884 1.00 82.19 120 HIS A O 1
ATOM 946 N N . ARG A 1 121 ? 23.370 8.143 -19.665 1.00 76.06 121 ARG A N 1
ATOM 947 C CA . ARG A 1 121 ? 24.417 9.041 -20.153 1.00 76.06 121 ARG A CA 1
ATOM 948 C C . ARG A 1 121 ? 25.077 8.436 -21.396 1.00 76.06 121 ARG A C 1
ATOM 950 O O . ARG A 1 121 ? 25.748 7.413 -21.289 1.00 76.06 121 ARG A O 1
ATOM 957 N N . ASP A 1 122 ? 24.919 9.109 -22.538 1.00 66.56 122 ASP A N 1
ATOM 958 C CA . ASP A 1 122 ? 25.705 8.847 -23.749 1.00 66.56 122 ASP A CA 1
ATOM 959 C C . ASP A 1 122 ? 27.117 9.446 -23.602 1.00 66.56 122 ASP A C 1
ATOM 961 O O . ASP A 1 122 ? 27.333 10.443 -22.908 1.00 66.56 122 ASP A O 1
ATOM 965 N N . GLU A 1 123 ? 28.100 8.822 -24.240 1.00 59.66 123 GLU A N 1
ATOM 966 C CA . GLU A 1 123 ? 29.513 8.992 -23.909 1.00 59.66 123 GLU A CA 1
ATOM 967 C C . GLU A 1 123 ? 30.307 9.971 -24.783 1.00 59.66 123 GLU A C 1
ATOM 969 O O . GLU A 1 123 ? 31.519 9.843 -24.942 1.00 59.66 123 GLU A O 1
ATOM 974 N N . ASP A 1 124 ? 29.669 11.008 -25.318 1.00 53.06 124 ASP A N 1
ATOM 975 C CA . ASP A 1 124 ? 30.334 11.940 -26.244 1.00 53.06 124 ASP A CA 1
ATOM 976 C C . ASP A 1 124 ? 31.241 12.976 -25.553 1.00 53.06 124 ASP A C 1
ATOM 978 O O . ASP A 1 124 ? 31.367 14.118 -25.997 1.00 53.06 124 ASP A O 1
ATOM 982 N N . ASN A 1 125 ? 31.887 12.608 -24.440 1.00 48.53 125 ASN A N 1
ATOM 983 C CA . ASN A 1 125 ? 32.837 13.444 -23.694 1.00 48.53 125 ASN A CA 1
ATOM 984 C C . ASN A 1 125 ? 32.290 14.839 -23.306 1.00 48.53 125 ASN A C 1
ATOM 986 O O . ASN A 1 125 ? 33.031 15.748 -22.926 1.00 48.53 125 ASN A O 1
ATOM 990 N N . SER A 1 126 ? 30.971 15.010 -23.382 1.00 51.12 126 SER A N 1
ATOM 991 C CA . SER A 1 126 ? 30.247 16.161 -22.886 1.00 51.12 126 SER A CA 1
ATOM 992 C C . SER A 1 126 ? 29.647 15.755 -21.541 1.00 51.12 126 SER A C 1
ATOM 994 O O . SER A 1 126 ? 29.141 14.649 -21.363 1.00 51.12 126 SER A O 1
ATOM 996 N N . ASN A 1 127 ? 29.723 16.617 -20.534 1.00 51.28 127 ASN A N 1
ATOM 997 C CA . ASN A 1 127 ? 29.059 16.403 -19.242 1.00 51.28 127 ASN A CA 1
ATOM 998 C C . ASN A 1 127 ? 27.517 16.516 -19.358 1.00 51.28 127 ASN A C 1
ATOM 1000 O O . ASN A 1 127 ? 26.868 17.047 -18.459 1.00 51.28 127 ASN A O 1
ATOM 1004 N N . GLN A 1 128 ? 26.921 16.084 -20.475 1.00 51.38 128 GLN A N 1
ATOM 1005 C CA . GLN A 1 128 ? 25.496 16.214 -20.745 1.00 51.38 128 GLN A CA 1
ATOM 1006 C C . GLN A 1 128 ? 24.760 14.897 -20.514 1.00 51.38 128 GLN A C 1
ATOM 1008 O O . GLN A 1 128 ? 25.239 13.804 -20.805 1.00 51.38 128 GLN A O 1
ATOM 1013 N N . VAL A 1 129 ? 23.572 15.032 -19.934 1.00 52.50 129 VAL A N 1
ATOM 1014 C CA . VAL A 1 129 ? 22.632 13.941 -19.701 1.00 52.50 129 VAL A CA 1
ATOM 1015 C C . VAL A 1 129 ? 21.702 13.864 -20.902 1.00 52.50 129 VAL A C 1
ATOM 1017 O O . VAL A 1 129 ? 21.023 14.850 -21.184 1.00 52.50 129 VAL A O 1
ATOM 1020 N N . HIS A 1 130 ? 21.654 12.719 -21.583 1.00 60.25 130 HIS A N 1
ATOM 1021 C CA . HIS A 1 130 ? 20.921 12.598 -22.846 1.00 60.25 130 HIS A CA 1
ATOM 1022 C C . HIS A 1 130 ? 19.496 12.060 -22.668 1.00 60.25 130 HIS A C 1
ATOM 1024 O O . HIS A 1 130 ? 18.592 12.535 -23.353 1.00 60.25 130 HIS A O 1
ATOM 1030 N N . HIS A 1 131 ? 19.251 11.162 -21.701 1.00 71.94 131 HIS A N 1
ATOM 1031 C CA . HIS A 1 131 ? 17.920 10.569 -21.500 1.00 71.94 131 HIS A CA 1
ATOM 1032 C C . HIS A 1 131 ? 17.529 10.586 -20.022 1.00 71.94 131 HIS A C 1
ATOM 1034 O O . HIS A 1 131 ? 17.979 9.754 -19.233 1.00 71.94 131 HIS A O 1
ATOM 1040 N N . ARG A 1 132 ? 16.683 11.554 -19.650 1.00 81.75 132 ARG A N 1
ATOM 1041 C CA . ARG A 1 132 ? 15.960 11.575 -18.372 1.00 81.75 132 ARG A CA 1
ATOM 1042 C C . ARG A 1 132 ? 14.470 11.590 -18.644 1.00 81.75 132 ARG A C 1
ATOM 1044 O O . ARG A 1 132 ? 13.990 12.480 -19.343 1.00 81.75 132 ARG A O 1
ATOM 1051 N N . LYS A 1 133 ? 13.776 10.592 -18.116 1.00 87.81 133 LYS A N 1
ATOM 1052 C CA . LYS A 1 133 ? 12.320 10.491 -18.176 1.00 87.81 133 LYS A CA 1
ATOM 1053 C C . LYS A 1 133 ? 11.830 9.941 -16.847 1.00 87.81 133 LYS A C 1
ATOM 1055 O O . LYS A 1 133 ? 12.440 9.020 -16.313 1.00 87.81 133 LYS A O 1
ATOM 1060 N N . ALA A 1 134 ? 10.731 10.478 -16.350 1.00 91.62 134 ALA A N 1
ATOM 1061 C CA . ALA A 1 134 ? 9.937 9.852 -15.308 1.00 91.62 134 ALA A CA 1
ATOM 1062 C C . ALA A 1 134 ? 8.545 9.703 -15.898 1.00 91.62 134 ALA A C 1
ATOM 1064 O O . ALA A 1 134 ? 7.915 10.684 -16.272 1.00 91.62 134 ALA A O 1
ATOM 1065 N N . MET A 1 135 ? 8.132 8.469 -16.115 1.00 94.25 135 MET A N 1
ATOM 1066 C CA . MET A 1 135 ? 6.915 8.135 -16.827 1.00 94.25 135 MET A CA 1
ATOM 1067 C C . MET A 1 135 ? 5.935 7.636 -15.783 1.00 94.25 135 MET A C 1
ATOM 1069 O O . MET A 1 135 ? 6.028 6.482 -15.370 1.00 94.25 135 MET A O 1
ATOM 1073 N N . LEU A 1 136 ? 5.056 8.532 -15.348 1.00 94.25 136 LEU A N 1
ATOM 1074 C CA . LEU A 1 136 ? 4.021 8.224 -14.375 1.00 94.25 136 LEU A CA 1
ATOM 1075 C C . LEU A 1 136 ? 2.892 7.464 -15.048 1.00 94.25 136 LEU A C 1
ATOM 1077 O O . LEU A 1 136 ? 2.507 7.777 -16.181 1.00 94.25 136 LEU A O 1
ATOM 1081 N N . ASN A 1 137 ? 2.381 6.470 -14.352 1.00 95.44 137 ASN A N 1
ATOM 1082 C CA . ASN A 1 137 ? 1.301 5.623 -14.784 1.00 95.44 137 ASN A CA 1
ATOM 1083 C C . ASN A 1 137 ? -0.032 6.156 -14.251 1.00 95.44 137 ASN A C 1
ATOM 1085 O O . ASN A 1 137 ? -0.137 6.639 -13.138 1.00 95.44 137 ASN A O 1
ATOM 1089 N N . SER A 1 138 ? -1.069 6.083 -15.077 1.00 93.12 138 SER A N 1
ATOM 1090 C CA . SER A 1 138 ? -2.435 6.503 -14.725 1.00 93.12 138 SER A CA 1
ATOM 1091 C C . SER A 1 138 ? -3.426 5.335 -14.670 1.00 93.12 138 SER A C 1
ATOM 1093 O O . SER A 1 138 ? -4.639 5.542 -14.632 1.00 93.12 138 SER A O 1
ATOM 1095 N N . GLY A 1 139 ? -2.933 4.102 -14.808 1.00 92.69 139 GLY A N 1
ATOM 1096 C CA . GLY A 1 139 ? -3.728 2.878 -14.940 1.00 92.69 139 GLY A CA 1
ATOM 1097 C C . GLY A 1 139 ? -4.249 2.652 -16.361 1.00 92.69 139 GLY A C 1
ATOM 1098 O O . GLY A 1 139 ? -4.901 1.650 -16.648 1.00 92.69 139 GLY A O 1
ATOM 1099 N N . SER A 1 140 ? -3.964 3.575 -17.284 1.00 93.06 140 SER A N 1
ATOM 1100 C CA . SER A 1 140 ? -4.375 3.471 -18.692 1.00 93.06 140 SER A CA 1
ATOM 1101 C C . SER A 1 140 ? -3.286 3.849 -19.698 1.00 93.06 140 SER A C 1
ATOM 1103 O O . SER A 1 140 ? -3.347 3.428 -20.856 1.00 93.06 140 SER A O 1
ATOM 1105 N N . ALA A 1 141 ? -2.306 4.645 -19.269 1.00 95.00 141 ALA A N 1
ATOM 1106 C CA . ALA A 1 141 ? -1.200 5.131 -20.079 1.00 95.00 141 ALA A CA 1
ATOM 1107 C C . ALA A 1 141 ? -0.075 5.668 -19.186 1.00 95.00 141 ALA A C 1
ATOM 1109 O O . ALA A 1 141 ? -0.325 6.110 -18.061 1.00 95.00 141 ALA A O 1
ATOM 1110 N N . PHE A 1 142 ? 1.135 5.707 -19.745 1.00 96.06 142 PHE A N 1
ATOM 1111 C CA . PHE A 1 142 ? 2.257 6.460 -19.196 1.00 96.06 142 PHE A CA 1
ATOM 1112 C C . PHE A 1 142 ? 2.251 7.923 -19.664 1.00 96.06 142 PHE A C 1
ATOM 1114 O O . PHE A 1 142 ? 1.950 8.213 -20.822 1.00 96.06 142 PHE A O 1
ATOM 1121 N N . SER A 1 143 ? 2.673 8.840 -18.798 1.00 94.81 143 SER A N 1
ATOM 1122 C CA . SER A 1 143 ? 2.921 10.248 -19.127 1.00 94.81 143 SER A CA 1
ATOM 1123 C C . SER A 1 143 ? 4.255 10.713 -18.557 1.00 94.81 143 SER A C 1
ATOM 1125 O O . SER A 1 143 ? 4.557 10.433 -17.402 1.00 94.81 143 SER A O 1
ATOM 1127 N N . ASN A 1 144 ? 5.057 11.425 -19.354 1.00 92.56 144 ASN A N 1
ATOM 1128 C CA . ASN A 1 144 ? 6.323 11.971 -18.869 1.00 92.56 144 ASN A CA 1
ATOM 1129 C C . ASN A 1 144 ? 6.078 13.167 -17.944 1.00 92.56 144 ASN A C 1
ATOM 1131 O O . ASN A 1 144 ? 5.513 14.169 -18.381 1.00 92.56 144 ASN A O 1
ATOM 1135 N N . ASP A 1 145 ? 6.592 13.091 -16.726 1.00 90.56 145 ASP A N 1
ATOM 1136 C CA . ASP A 1 145 ? 6.614 14.181 -15.766 1.00 90.56 145 ASP A CA 1
ATOM 1137 C C . ASP A 1 145 ? 8.060 14.645 -15.548 1.00 90.56 145 ASP A C 1
ATOM 1139 O O . ASP A 1 145 ? 8.929 13.897 -15.097 1.00 90.56 145 ASP A O 1
ATOM 1143 N N . ALA A 1 146 ? 8.336 15.893 -15.929 1.00 85.88 146 ALA A N 1
ATOM 1144 C CA . ALA A 1 146 ? 9.671 16.461 -15.827 1.00 85.88 146 ALA A CA 1
ATOM 1145 C C . ALA A 1 146 ? 10.078 16.808 -14.394 1.00 85.88 146 ALA A C 1
ATOM 1147 O O . ALA A 1 146 ? 11.274 16.810 -14.098 1.00 85.88 146 ALA A O 1
ATOM 1148 N N . ASP A 1 147 ? 9.120 17.070 -13.508 1.00 84.56 147 ASP A N 1
ATOM 1149 C CA . ASP A 1 147 ? 9.394 17.508 -12.139 1.00 84.56 147 ASP A CA 1
ATOM 1150 C C . ASP A 1 147 ? 10.009 16.380 -11.308 1.00 84.56 147 ASP A C 1
ATOM 1152 O O . ASP A 1 147 ? 10.934 16.598 -10.516 1.00 84.56 147 ASP A O 1
ATOM 1156 N N . TRP A 1 148 ? 9.594 15.149 -11.607 1.00 81.19 148 TRP A N 1
ATOM 1157 C CA . TRP A 1 148 ? 10.145 13.938 -11.015 1.00 81.19 148 TRP A CA 1
ATOM 1158 C C . TRP A 1 148 ? 11.613 13.707 -11.334 1.00 81.19 148 TRP A C 1
ATOM 1160 O O . TRP A 1 148 ? 12.250 12.992 -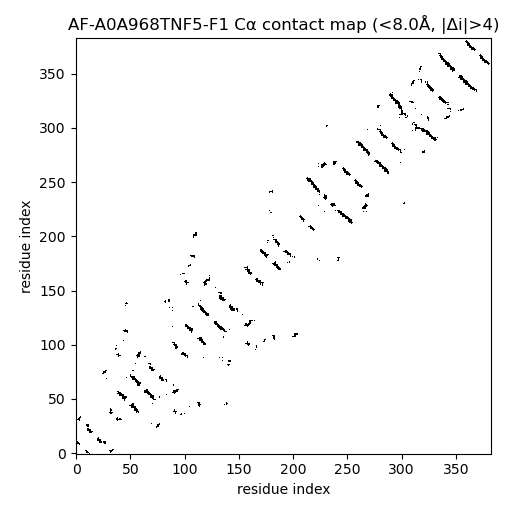10.576 1.00 81.19 148 TRP A O 1
ATOM 1170 N N . TYR A 1 149 ? 12.173 14.298 -12.399 1.00 77.56 149 TYR A N 1
ATOM 1171 C CA . TYR A 1 149 ? 13.605 14.177 -12.696 1.00 77.56 149 TYR A CA 1
ATOM 1172 C C . TYR A 1 149 ? 14.396 15.483 -12.784 1.00 77.56 149 TYR A C 1
ATOM 1174 O O . TYR A 1 149 ? 15.624 15.445 -12.934 1.00 77.56 149 TYR A O 1
ATOM 1182 N N . SER A 1 150 ? 13.730 16.634 -12.689 1.00 74.12 150 SER A N 1
ATOM 1183 C CA . SER A 1 150 ? 14.365 17.955 -12.684 1.00 74.12 150 SER A CA 1
ATOM 1184 C C . SER A 1 150 ? 14.989 18.295 -11.328 1.00 74.12 150 SER A C 1
ATOM 1186 O O . SER A 1 150 ? 16.011 18.980 -11.284 1.00 74.12 150 SER A O 1
ATOM 1188 N N . SER A 1 151 ? 14.413 17.770 -10.243 1.00 64.12 151 SER A N 1
ATOM 1189 C CA . SER A 1 151 ? 14.880 17.938 -8.861 1.00 64.12 151 SER A CA 1
ATOM 1190 C C . SER A 1 151 ? 16.077 17.050 -8.498 1.00 64.12 151 SER A C 1
ATOM 1192 O O . SER A 1 151 ? 16.764 17.315 -7.511 1.00 64.12 151 SER A O 1
ATOM 1194 N N . PHE A 1 152 ? 16.384 16.029 -9.308 1.00 64.56 152 PHE A N 1
ATOM 1195 C CA . PHE A 1 152 ? 17.599 15.243 -9.135 1.00 64.56 152 PHE A CA 1
ATOM 1196 C C . PHE A 1 152 ? 18.815 16.115 -9.448 1.00 64.56 152 PHE A C 1
ATOM 1198 O O . PHE A 1 152 ? 19.015 16.528 -10.593 1.00 64.56 152 PHE A O 1
ATOM 1205 N N . GLU A 1 153 ? 19.660 16.362 -8.446 1.00 54.38 153 GLU A N 1
ATOM 1206 C CA . GLU A 1 153 ? 20.994 16.937 -8.626 1.00 54.38 153 GLU A CA 1
ATOM 1207 C C . GLU A 1 153 ? 21.802 16.061 -9.595 1.00 54.38 153 GLU A C 1
ATOM 1209 O O . GLU A 1 153 ? 22.465 15.136 -9.157 1.00 54.38 153 GLU A O 1
ATOM 1214 N N . SER A 1 154 ? 21.682 16.285 -10.908 1.00 54.75 154 SER A N 1
ATOM 1215 C CA . SER A 1 154 ? 22.551 15.862 -12.024 1.00 54.75 154 SER A CA 1
ATOM 1216 C C . SER A 1 154 ? 23.192 14.451 -12.038 1.00 54.75 154 SER A C 1
ATOM 1218 O O . SER A 1 154 ? 24.061 14.224 -12.875 1.00 54.75 154 SER A O 1
ATOM 1220 N N . GLN A 1 155 ? 22.810 13.499 -11.176 1.00 64.06 155 GLN A N 1
ATOM 1221 C CA . GLN A 1 155 ? 23.679 12.361 -10.831 1.00 64.06 155 GLN A CA 1
ATOM 1222 C C . GLN A 1 155 ? 23.030 10.975 -10.895 1.00 64.06 155 GLN A C 1
ATOM 1224 O O . GLN A 1 155 ? 23.770 9.999 -10.855 1.00 64.06 155 GLN A O 1
ATOM 1229 N N . ILE A 1 156 ? 21.703 10.833 -10.996 1.00 72.81 156 ILE A N 1
ATOM 1230 C CA . ILE A 1 156 ? 21.087 9.495 -11.080 1.00 72.81 156 ILE A CA 1
ATOM 1231 C C . ILE A 1 156 ? 21.224 8.954 -12.506 1.00 72.81 156 ILE A C 1
ATOM 1233 O O . ILE A 1 156 ? 20.461 9.308 -13.403 1.00 72.81 156 ILE A O 1
ATOM 1237 N N . PHE A 1 157 ? 22.208 8.075 -12.688 1.00 80.44 157 PHE A N 1
ATOM 1238 C CA . PHE A 1 157 ? 22.451 7.333 -13.921 1.00 80.44 157 PHE A CA 1
ATOM 1239 C C . PHE A 1 157 ? 22.412 5.857 -13.591 1.00 80.44 157 PHE A C 1
ATOM 1241 O O . PHE A 1 157 ? 23.312 5.352 -12.929 1.00 80.44 157 PHE A O 1
ATOM 1248 N N . PHE A 1 158 ? 21.382 5.150 -14.037 1.00 82.38 158 PHE A N 1
ATOM 1249 C CA . PHE A 1 158 ? 21.330 3.710 -13.807 1.00 82.38 158 PHE A CA 1
ATOM 1250 C C . PHE A 1 158 ? 22.377 2.972 -14.639 1.00 82.38 158 PHE A C 1
ATOM 1252 O O . PHE A 1 158 ? 22.877 1.932 -14.212 1.00 82.38 158 PHE A O 1
ATOM 1259 N N . PHE A 1 159 ? 22.727 3.542 -15.792 1.00 79.31 159 PHE A N 1
ATOM 1260 C CA . PHE A 1 159 ? 23.709 2.999 -16.713 1.00 79.31 159 PHE A CA 1
ATOM 1261 C C . PHE A 1 159 ? 24.436 4.116 -17.479 1.00 79.31 159 PHE A C 1
ATOM 1263 O O . PHE A 1 159 ? 23.876 5.192 -17.708 1.00 79.31 159 PHE A O 1
ATOM 1270 N N . THR A 1 160 ? 25.679 3.859 -17.877 1.00 75.00 160 THR A N 1
ATOM 1271 C CA . THR A 1 160 ? 26.512 4.714 -18.749 1.00 75.00 160 THR A CA 1
ATOM 1272 C C . THR A 1 160 ? 27.505 3.838 -19.509 1.00 75.00 160 THR A C 1
ATOM 1274 O O . THR A 1 160 ? 27.557 2.633 -19.278 1.00 75.00 160 THR A O 1
ATOM 1277 N N . LYS A 1 161 ? 28.345 4.433 -20.355 1.00 72.94 161 LYS A N 1
ATOM 1278 C CA . LYS A 1 161 ? 29.542 3.782 -20.904 1.00 72.94 161 LYS A CA 1
ATOM 1279 C C . LYS A 1 161 ? 30.829 4.190 -20.163 1.00 72.94 161 LYS A C 1
ATOM 1281 O O . LYS A 1 161 ? 30.818 5.178 -19.420 1.00 72.94 161 LYS A O 1
ATOM 1286 N N . ASP A 1 162 ? 31.863 3.353 -20.282 1.00 70.94 162 ASP A N 1
ATOM 1287 C CA . ASP A 1 162 ? 33.276 3.635 -19.983 1.00 70.94 162 ASP A CA 1
ATOM 1288 C C . ASP A 1 162 ? 33.991 4.171 -21.220 1.00 70.94 162 ASP A C 1
ATOM 1290 O O . ASP A 1 162 ? 33.542 3.889 -22.313 1.00 70.94 162 ASP A O 1
ATOM 1294 N N . GLN A 1 163 ? 35.125 4.867 -21.079 1.00 69.56 163 GLN A N 1
ATOM 1295 C CA . GLN A 1 163 ? 35.814 5.568 -22.181 1.00 69.56 163 GLN A CA 1
ATOM 1296 C C . GLN A 1 163 ? 36.129 4.735 -23.449 1.00 69.56 163 GLN A C 1
ATOM 1298 O O . GLN A 1 163 ? 36.595 5.287 -24.445 1.00 69.56 163 GLN A O 1
ATOM 1303 N N . ASN A 1 164 ? 35.949 3.413 -23.403 1.00 71.06 164 ASN A N 1
ATOM 1304 C CA . ASN A 1 164 ? 36.099 2.494 -24.526 1.00 71.06 164 ASN A CA 1
ATOM 1305 C C . ASN A 1 164 ? 34.742 2.065 -25.128 1.00 71.06 164 ASN A C 1
ATOM 1307 O O . ASN A 1 164 ? 34.709 1.168 -25.970 1.00 71.06 164 ASN A O 1
ATOM 1311 N N . GLY A 1 165 ? 33.633 2.670 -24.700 1.00 69.25 165 GLY A N 1
ATOM 1312 C CA . GLY A 1 165 ? 32.265 2.340 -25.075 1.00 69.25 165 GLY A CA 1
ATOM 1313 C C . GLY A 1 165 ? 31.658 1.139 -24.341 1.00 69.25 165 GLY A C 1
ATOM 1314 O O . GLY A 1 165 ? 30.583 0.690 -24.746 1.00 69.25 165 GLY A O 1
ATOM 1315 N N . ASN A 1 166 ? 32.293 0.588 -23.297 1.00 73.94 166 ASN A N 1
ATOM 1316 C CA . ASN A 1 166 ? 31.732 -0.559 -22.574 1.00 73.94 166 ASN A CA 1
ATOM 1317 C C . ASN A 1 166 ? 30.653 -0.107 -21.592 1.00 73.94 166 ASN A C 1
ATOM 1319 O O . ASN A 1 166 ? 30.856 0.827 -20.825 1.00 73.94 166 ASN A O 1
ATOM 1323 N N . GLY A 1 167 ? 29.528 -0.814 -21.552 1.00 74.00 167 GLY A N 1
ATOM 1324 C CA . GLY A 1 167 ? 28.449 -0.516 -20.617 1.00 74.00 167 GLY A CA 1
ATOM 1325 C C . GLY A 1 167 ? 28.825 -0.722 -19.141 1.00 74.00 167 GLY A C 1
ATOM 1326 O O . GLY A 1 167 ? 29.419 -1.736 -18.772 1.00 74.00 167 GLY A O 1
ATOM 1327 N N . LEU A 1 168 ? 28.438 0.228 -18.291 1.00 78.69 168 LEU A N 1
ATOM 1328 C CA . LEU A 1 168 ? 28.676 0.262 -16.850 1.00 78.69 168 LEU A CA 1
ATOM 1329 C C . LEU A 1 168 ? 27.360 0.457 -16.085 1.00 78.69 168 LEU A C 1
ATOM 1331 O O . LEU A 1 168 ? 26.686 1.478 -16.229 1.00 78.69 168 LEU A O 1
ATOM 1335 N N . ASP A 1 169 ? 27.050 -0.478 -15.184 1.00 84.75 169 ASP A N 1
ATOM 1336 C CA . ASP A 1 169 ? 26.026 -0.297 -14.148 1.00 84.75 169 ASP A CA 1
ATOM 1337 C C . ASP A 1 169 ? 26.597 0.579 -13.025 1.00 84.75 169 ASP A C 1
ATOM 1339 O O . ASP A 1 169 ? 27.556 0.205 -12.347 1.00 84.75 169 ASP A O 1
ATOM 1343 N N . TYR A 1 170 ? 25.997 1.749 -12.810 1.00 81.81 170 TYR A N 1
ATOM 1344 C CA . TYR A 1 170 ? 26.425 2.715 -11.789 1.00 81.81 170 TYR A CA 1
ATOM 1345 C C . TYR A 1 170 ? 25.871 2.410 -10.391 1.00 81.81 170 TYR A C 1
ATOM 1347 O O . TYR A 1 170 ? 25.927 3.250 -9.488 1.00 81.81 170 TYR A O 1
ATOM 1355 N N . GLY A 1 171 ? 25.340 1.200 -10.202 1.00 87.19 171 GLY A N 1
ATOM 1356 C CA . GLY A 1 171 ? 24.948 0.657 -8.909 1.00 87.19 171 GLY A CA 1
ATOM 1357 C C . GLY A 1 171 ? 23.664 1.258 -8.357 1.00 87.19 171 GLY A C 1
ATOM 1358 O O . GLY A 1 171 ? 23.424 1.165 -7.152 1.00 87.19 171 GLY A O 1
ATOM 1359 N N . TYR A 1 172 ? 22.854 1.893 -9.209 1.00 88.81 172 TYR A N 1
ATOM 1360 C CA . TYR A 1 172 ? 21.593 2.492 -8.793 1.00 88.81 172 TYR A CA 1
ATOM 1361 C C . TYR A 1 172 ? 20.461 1.466 -8.739 1.00 88.81 172 TYR A C 1
ATOM 1363 O O . TYR A 1 172 ? 20.309 0.657 -9.658 1.00 88.81 172 TYR A O 1
ATOM 1371 N N . ARG A 1 173 ? 19.642 1.506 -7.687 1.00 90.25 173 ARG A N 1
ATOM 1372 C CA . ARG A 1 173 ? 18.477 0.628 -7.490 1.00 90.25 173 ARG A CA 1
ATOM 1373 C C . ARG A 1 173 ? 17.297 1.434 -6.950 1.00 90.25 173 ARG A C 1
ATOM 1375 O O . ARG A 1 173 ? 17.511 2.386 -6.205 1.00 90.25 173 ARG A O 1
ATOM 1382 N N . LEU A 1 174 ? 16.084 1.032 -7.323 1.00 90.88 174 LEU A N 1
ATOM 1383 C CA . LEU A 1 174 ? 14.846 1.519 -6.716 1.00 90.88 174 LEU A CA 1
ATOM 1384 C C . LEU A 1 174 ? 14.422 0.546 -5.618 1.00 90.88 174 LEU A C 1
ATOM 1386 O O . LEU A 1 174 ? 14.372 -0.661 -5.865 1.00 90.88 174 LEU A O 1
ATOM 1390 N N . MET A 1 175 ? 14.156 1.052 -4.419 1.00 90.31 175 MET A N 1
ATOM 1391 C CA . MET A 1 175 ? 13.550 0.291 -3.323 1.00 90.31 175 MET A CA 1
ATOM 1392 C C . MET A 1 175 ? 13.052 1.245 -2.245 1.00 90.31 175 MET A C 1
ATOM 1394 O O . MET A 1 175 ? 13.646 2.292 -2.051 1.00 90.31 175 MET A O 1
ATOM 1398 N N . ASP A 1 176 ? 12.035 0.850 -1.492 1.00 89.75 176 ASP A N 1
ATOM 1399 C CA . ASP A 1 176 ? 11.641 1.547 -0.268 1.00 89.75 176 ASP A CA 1
ATOM 1400 C C . ASP A 1 176 ? 12.676 1.265 0.840 1.00 89.75 176 ASP A C 1
ATOM 1402 O O . ASP A 1 176 ? 12.680 0.196 1.461 1.00 89.75 176 ASP A O 1
ATOM 1406 N N . ALA A 1 177 ? 13.632 2.175 1.032 1.00 90.50 177 ALA A N 1
ATOM 1407 C CA . ALA A 1 177 ? 14.715 2.005 1.999 1.00 90.50 177 ALA A CA 1
ATOM 1408 C C . ALA A 1 177 ? 14.320 2.442 3.405 1.00 90.50 177 ALA A C 1
ATOM 1410 O O . ALA A 1 177 ? 14.895 1.948 4.381 1.00 90.50 177 ALA A O 1
ATOM 1411 N N . ASN A 1 178 ? 13.373 3.369 3.516 1.00 88.31 178 ASN A N 1
ATOM 1412 C CA . ASN A 1 178 ? 12.960 3.935 4.792 1.00 88.31 178 ASN A CA 1
ATOM 1413 C C . ASN A 1 178 ? 11.633 3.349 5.325 1.00 88.31 178 ASN A C 1
ATOM 1415 O O . ASN A 1 178 ? 11.243 3.616 6.467 1.00 88.31 178 ASN A O 1
ATOM 1419 N N . GLY A 1 179 ? 10.982 2.490 4.544 1.00 85.19 179 GLY A N 1
ATOM 1420 C CA . GLY A 1 179 ? 9.724 1.838 4.874 1.00 85.19 179 GLY A CA 1
ATOM 1421 C C . GLY A 1 179 ? 8.519 2.774 4.776 1.00 85.19 179 GLY A C 1
ATOM 1422 O O . GLY A 1 179 ? 7.603 2.632 5.588 1.00 85.19 179 GLY A O 1
ATOM 1423 N N . ASP A 1 180 ? 8.529 3.797 3.917 1.00 85.38 180 ASP A N 1
ATOM 1424 C CA . ASP A 1 180 ? 7.358 4.658 3.694 1.00 85.38 180 ASP A CA 1
ATOM 1425 C C . ASP A 1 180 ? 6.378 4.159 2.651 1.00 85.38 180 ASP A C 1
ATOM 1427 O O . ASP A 1 180 ? 5.261 4.658 2.619 1.00 85.38 180 ASP A O 1
ATOM 1431 N N . GLY A 1 181 ? 6.706 3.107 1.916 1.00 85.75 181 GLY A N 1
ATOM 1432 C CA . GLY A 1 181 ? 5.884 2.634 0.814 1.00 85.75 181 GLY A CA 1
ATOM 1433 C C . GLY A 1 181 ? 6.111 3.415 -0.477 1.00 85.75 181 GLY A C 1
ATOM 1434 O O . GLY A 1 181 ? 5.414 3.139 -1.445 1.00 85.75 181 GLY A O 1
ATOM 1435 N N . LEU A 1 182 ? 7.081 4.333 -0.516 1.00 87.81 182 LEU A N 1
ATOM 1436 C CA . LEU A 1 182 ? 7.523 5.001 -1.734 1.00 87.81 182 LEU A CA 1
ATOM 1437 C C . LEU A 1 182 ? 8.858 4.415 -2.190 1.00 87.81 182 LEU A C 1
ATOM 1439 O O . LEU A 1 182 ? 9.704 4.016 -1.388 1.00 87.81 182 LEU A O 1
ATOM 1443 N N . ALA A 1 183 ? 9.076 4.354 -3.503 1.00 89.94 183 ALA A N 1
ATOM 1444 C CA . ALA A 1 183 ? 10.379 3.960 -4.017 1.00 89.94 183 ALA A CA 1
ATOM 1445 C C . ALA A 1 183 ? 11.426 5.052 -3.730 1.00 89.94 183 ALA A C 1
ATOM 1447 O O . ALA A 1 183 ? 11.338 6.163 -4.257 1.00 89.94 183 ALA A O 1
ATOM 1448 N N . ASP A 1 184 ? 12.459 4.705 -2.959 1.00 90.56 184 ASP A N 1
ATOM 1449 C CA . ASP A 1 184 ? 13.683 5.491 -2.808 1.00 90.56 184 ASP A CA 1
ATOM 1450 C C . ASP A 1 184 ? 14.707 5.102 -3.886 1.00 90.56 184 ASP A C 1
ATOM 1452 O O . ASP A 1 184 ? 14.664 4.013 -4.475 1.00 90.56 184 ASP A O 1
ATOM 1456 N N . VAL A 1 185 ? 15.695 5.973 -4.113 1.00 89.62 185 VAL A N 1
ATOM 1457 C CA . VAL A 1 185 ? 16.815 5.684 -5.017 1.00 89.62 185 VAL A CA 1
ATOM 1458 C C . VAL A 1 185 ? 18.086 5.441 -4.217 1.00 89.62 185 VAL A C 1
ATOM 1460 O O . VAL A 1 185 ? 18.553 6.297 -3.471 1.00 89.62 185 VAL A O 1
ATOM 1463 N N . LEU A 1 186 ? 18.707 4.282 -4.403 1.00 90.94 186 LEU A N 1
ATOM 1464 C CA . LEU A 1 186 ? 19.977 3.939 -3.767 1.00 90.94 186 LEU A CA 1
ATOM 1465 C C . LEU A 1 186 ? 21.065 3.864 -4.814 1.00 90.94 186 LEU A C 1
ATOM 1467 O O . LEU A 1 186 ? 20.797 3.485 -5.947 1.00 90.94 186 LEU A O 1
ATOM 1471 N N . ARG A 1 187 ? 22.297 4.161 -4.409 1.00 88.19 187 ARG A N 1
ATOM 1472 C CA . ARG A 1 187 ? 23.506 3.948 -5.201 1.00 88.19 187 ARG A CA 1
ATOM 1473 C C . ARG A 1 187 ? 24.571 3.282 -4.349 1.00 88.19 187 ARG A C 1
ATOM 1475 O O . ARG A 1 187 ? 24.882 3.782 -3.268 1.00 88.19 187 ARG A O 1
ATOM 1482 N N . SER A 1 188 ? 25.190 2.233 -4.878 1.00 89.69 188 SER A N 1
ATOM 1483 C CA . SER A 1 188 ? 26.460 1.704 -4.378 1.00 89.69 188 SER A CA 1
ATOM 1484 C C . SER A 1 188 ? 27.388 1.413 -5.551 1.00 89.69 188 SER A C 1
ATOM 1486 O O . SER A 1 188 ? 27.174 0.475 -6.312 1.00 89.69 188 SER A O 1
ATOM 1488 N N . TYR A 1 189 ? 28.397 2.256 -5.729 1.00 86.56 189 TYR A N 1
ATOM 1489 C CA . TYR A 1 189 ? 29.392 2.153 -6.798 1.00 86.56 189 TYR A CA 1
ATOM 1490 C C . TYR A 1 189 ? 30.638 2.918 -6.357 1.00 86.56 189 TYR A C 1
ATOM 1492 O O . TYR A 1 189 ? 30.516 3.760 -5.480 1.00 86.56 189 TYR A O 1
ATOM 1500 N N . ASP A 1 190 ? 31.818 2.620 -6.911 1.00 84.44 190 ASP A N 1
ATOM 1501 C CA . ASP A 1 190 ? 33.095 3.318 -6.637 1.00 84.44 190 ASP A CA 1
ATOM 1502 C C . ASP A 1 190 ? 33.536 3.431 -5.158 1.00 84.44 190 ASP A C 1
ATOM 1504 O O . ASP A 1 190 ? 34.440 4.196 -4.833 1.00 84.44 190 ASP A O 1
ATOM 1508 N N . GLY A 1 191 ? 32.940 2.645 -4.255 1.00 86.50 191 GLY A N 1
ATOM 1509 C CA . GLY A 1 191 ? 33.160 2.763 -2.809 1.00 86.50 191 GLY A CA 1
ATOM 1510 C C . GLY A 1 191 ? 32.300 3.838 -2.131 1.00 86.50 191 GLY A C 1
ATOM 1511 O O . GLY A 1 191 ? 32.370 3.980 -0.911 1.00 86.50 191 GLY A O 1
ATOM 1512 N N . THR A 1 192 ? 31.451 4.548 -2.881 1.00 87.38 192 THR A N 1
ATOM 1513 C CA . THR A 1 192 ? 30.484 5.515 -2.353 1.00 87.38 192 THR A CA 1
ATOM 1514 C C . THR A 1 192 ? 29.080 4.920 -2.300 1.00 87.38 192 THR A C 1
ATOM 1516 O O . THR A 1 192 ? 28.531 4.474 -3.310 1.00 87.38 192 THR A O 1
ATOM 1519 N N . ASN A 1 193 ? 28.452 5.016 -1.128 1.00 90.44 193 ASN A N 1
ATOM 1520 C CA . ASN A 1 193 ? 27.057 4.638 -0.922 1.00 90.44 193 ASN A CA 1
ATOM 1521 C C . ASN A 1 193 ? 26.199 5.885 -0.704 1.00 90.44 193 ASN A C 1
ATOM 1523 O O . ASN A 1 193 ? 26.564 6.756 0.087 1.00 90.44 193 ASN A O 1
ATOM 1527 N N . ARG A 1 194 ? 25.061 5.975 -1.397 1.00 88.81 194 ARG A N 1
ATOM 1528 C CA . ARG A 1 194 ? 24.084 7.063 -1.247 1.00 88.81 194 ARG A CA 1
ATOM 1529 C C . ARG A 1 194 ? 22.668 6.504 -1.238 1.00 88.81 194 ARG A C 1
ATOM 1531 O O . ARG A 1 194 ? 22.391 5.509 -1.901 1.00 88.81 194 ARG A O 1
ATOM 1538 N N . CYS A 1 195 ? 21.786 7.174 -0.510 1.00 90.00 195 CYS A N 1
ATOM 1539 C CA . CYS A 1 195 ? 20.355 6.912 -0.499 1.00 90.00 195 CYS A CA 1
ATOM 1540 C C . CYS A 1 195 ? 19.639 8.258 -0.63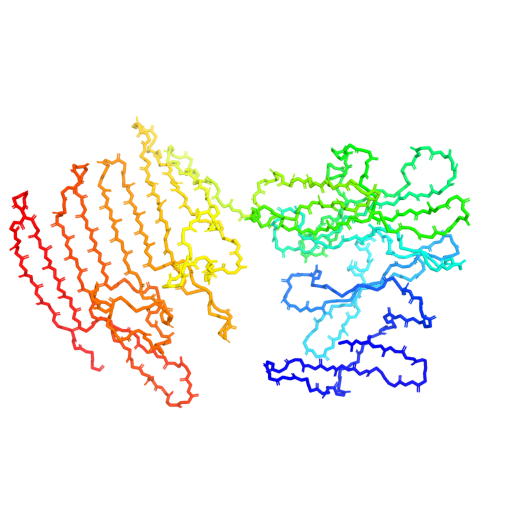1 1.00 90.00 195 CYS A C 1
ATOM 1542 O O . CYS A 1 195 ? 19.918 9.183 0.134 1.00 90.00 195 CYS A O 1
ATOM 1544 N N . PHE A 1 196 ? 18.787 8.370 -1.641 1.00 88.06 196 PHE A N 1
ATOM 1545 C CA . PHE A 1 196 ? 17.956 9.526 -1.931 1.00 88.06 196 PHE A CA 1
ATOM 1546 C C . PHE A 1 196 ? 16.530 9.144 -1.558 1.00 88.06 196 PHE A C 1
ATOM 1548 O O . PHE A 1 196 ? 15.945 8.276 -2.205 1.00 88.06 196 PHE A O 1
ATOM 1555 N N . LEU A 1 197 ? 16.023 9.757 -0.490 1.00 89.50 197 LEU A N 1
ATOM 1556 C CA . LEU A 1 197 ? 14.691 9.459 0.015 1.00 89.50 197 LEU A CA 1
ATOM 1557 C C . LEU A 1 197 ? 13.633 10.184 -0.811 1.00 89.50 197 LEU A C 1
ATOM 1559 O O . LEU A 1 197 ? 13.759 11.387 -1.061 1.00 89.50 197 LEU A O 1
ATOM 1563 N N . ASN A 1 198 ? 12.596 9.458 -1.201 1.00 87.69 198 ASN A N 1
ATOM 1564 C CA . ASN A 1 198 ? 11.404 10.030 -1.792 1.00 87.69 198 ASN A CA 1
ATOM 1565 C C . ASN A 1 198 ? 10.530 10.608 -0.677 1.00 87.69 198 ASN A C 1
ATOM 1567 O O . ASN A 1 198 ? 10.110 9.906 0.231 1.00 87.69 198 ASN A O 1
ATOM 1571 N N . ALA A 1 199 ? 10.291 11.916 -0.722 1.00 85.25 199 ALA A N 1
ATOM 1572 C CA . ALA A 1 199 ? 9.530 12.628 0.304 1.00 85.25 199 ALA A CA 1
ATOM 1573 C C . ALA A 1 199 ? 8.133 13.043 -0.179 1.00 85.25 199 ALA A C 1
ATOM 1575 O O . ALA A 1 199 ? 7.520 13.941 0.406 1.00 85.25 199 ALA A O 1
ATOM 1576 N N . SER A 1 200 ? 7.651 12.438 -1.268 1.00 83.12 200 SER A N 1
ATOM 1577 C CA . SER A 1 200 ? 6.299 12.684 -1.759 1.00 83.12 200 SER A CA 1
ATOM 1578 C C . SER A 1 200 ? 5.272 12.297 -0.689 1.00 83.12 200 SER A C 1
ATOM 1580 O O . SER A 1 200 ? 5.512 11.399 0.119 1.00 83.12 200 SER A O 1
ATOM 1582 N N . PRO A 1 201 ? 4.125 12.986 -0.605 1.00 80.69 201 PRO A N 1
ATOM 1583 C CA . PRO A 1 201 ? 3.030 12.477 0.201 1.00 80.69 201 PRO A CA 1
ATOM 1584 C C . PRO A 1 201 ? 2.509 11.174 -0.430 1.00 80.69 201 PRO A C 1
ATOM 1586 O O . PRO A 1 201 ? 2.529 11.064 -1.655 1.00 80.69 201 PRO A O 1
ATOM 1589 N N . PRO A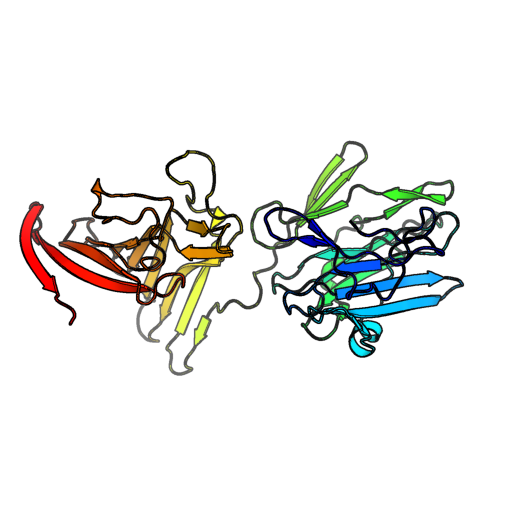 1 202 ? 2.003 10.215 0.363 1.00 79.12 202 PRO A N 1
ATOM 1590 C CA . PRO A 1 202 ? 1.274 9.081 -0.200 1.00 79.12 202 PRO A CA 1
ATOM 1591 C C . PRO A 1 202 ? 0.132 9.559 -1.096 1.00 79.12 202 PRO A C 1
ATOM 1593 O O . PRO A 1 202 ? -0.613 10.475 -0.721 1.00 79.12 202 PRO A O 1
ATOM 1596 N N . ALA A 1 203 ? -0.005 8.931 -2.260 1.00 85.12 203 ALA A N 1
ATOM 1597 C CA . ALA A 1 203 ? -1.094 9.203 -3.182 1.00 85.12 203 ALA A CA 1
ATOM 1598 C C . ALA A 1 203 ? -2.427 8.628 -2.673 1.00 85.12 203 ALA A C 1
ATOM 1600 O O . ALA A 1 203 ? -2.478 7.787 -1.774 1.00 85.12 203 ALA A O 1
ATOM 1601 N N . ASP A 1 204 ? -3.525 9.144 -3.229 1.00 85.50 204 ASP A N 1
ATOM 1602 C CA . ASP A 1 204 ? -4.886 8.608 -3.090 1.00 85.50 204 ASP A CA 1
ATOM 1603 C C . ASP A 1 204 ? -5.422 8.399 -1.659 1.00 85.50 204 ASP A C 1
ATOM 1605 O O . ASP A 1 204 ? -6.378 7.651 -1.431 1.00 85.50 204 ASP A O 1
ATOM 1609 N N . ILE A 1 205 ? -4.885 9.132 -0.678 1.00 89.44 205 ILE A N 1
ATOM 1610 C CA . ILE A 1 205 ? -5.409 9.162 0.694 1.00 89.44 205 ILE A CA 1
ATOM 1611 C C . ILE A 1 205 ? -6.253 10.413 0.976 1.00 89.44 205 ILE A C 1
ATOM 1613 O O . ILE A 1 205 ? -5.880 11.550 0.682 1.00 89.44 205 ILE A O 1
ATOM 1617 N N . ILE A 1 206 ? -7.402 10.227 1.633 1.00 93.75 206 ILE A N 1
ATOM 1618 C CA . ILE A 1 206 ? -8.258 11.345 2.056 1.00 93.75 206 ILE A CA 1
ATOM 1619 C C . ILE A 1 206 ? -7.625 12.033 3.267 1.00 93.75 206 ILE A C 1
ATOM 1621 O O . ILE A 1 206 ? -7.609 11.472 4.364 1.00 93.75 206 ILE A O 1
ATOM 1625 N N . THR A 1 207 ? -7.161 13.270 3.090 1.00 95.50 207 THR A N 1
ATOM 1626 C CA . THR A 1 207 ? -6.594 14.111 4.162 1.00 95.50 207 THR A CA 1
ATOM 1627 C C . THR A 1 207 ? -7.594 15.108 4.741 1.00 95.50 207 THR A C 1
ATOM 1629 O O . THR A 1 207 ? -7.369 15.652 5.823 1.00 95.50 207 THR A O 1
ATOM 1632 N N . GLY A 1 208 ? -8.736 15.322 4.083 1.00 96.19 208 GLY A N 1
ATOM 1633 C CA . GLY A 1 208 ? -9.794 16.146 4.641 1.00 96.19 208 GLY A CA 1
ATOM 1634 C C . GLY A 1 208 ? -11.119 16.091 3.897 1.00 96.19 208 GLY A C 1
ATOM 1635 O O . GLY A 1 208 ? -11.182 15.769 2.714 1.00 96.19 208 GLY A O 1
ATOM 1636 N N . VAL A 1 209 ? -12.184 16.418 4.623 1.00 97.12 209 VAL A N 1
ATOM 1637 C CA . VAL A 1 209 ? -13.549 16.549 4.110 1.00 97.12 209 VAL A CA 1
ATOM 1638 C C . VAL A 1 209 ? -14.148 17.826 4.682 1.00 97.12 209 VAL A C 1
ATOM 1640 O O . VAL A 1 209 ? -14.142 18.034 5.897 1.00 97.12 209 VAL A O 1
ATOM 1643 N N . GLU A 1 210 ? -14.693 18.672 3.812 1.00 97.25 210 GLU A N 1
ATOM 1644 C CA . GLU A 1 210 ? -15.416 19.884 4.194 1.00 97.25 210 GLU A CA 1
ATOM 1645 C C . GLU A 1 210 ? -16.839 19.816 3.644 1.00 97.25 210 GLU A C 1
ATOM 1647 O O . GLU A 1 210 ? -17.044 19.538 2.465 1.00 97.25 210 GLU A O 1
ATOM 1652 N N . ASN A 1 211 ? -17.835 20.080 4.489 1.00 95.31 211 ASN A N 1
ATOM 1653 C CA . ASN A 1 211 ? -19.241 20.010 4.080 1.00 95.31 211 ASN A CA 1
ATOM 1654 C C . ASN A 1 211 ? -19.791 21.339 3.525 1.00 95.31 211 ASN A C 1
ATOM 1656 O O . ASN A 1 211 ? -20.981 21.434 3.241 1.00 95.31 211 ASN A O 1
ATOM 1660 N N . GLY A 1 212 ? -18.962 22.387 3.439 1.00 95.12 212 GLY A N 1
ATOM 1661 C CA . GLY A 1 212 ? -19.372 23.732 3.009 1.00 95.12 212 GLY A CA 1
ATOM 1662 C C . GLY A 1 212 ? -20.286 24.486 3.990 1.00 95.12 212 GLY A C 1
ATOM 1663 O O . GLY A 1 212 ? -20.621 25.639 3.746 1.00 95.12 212 GLY A O 1
ATOM 1664 N N . MET A 1 213 ? -20.660 23.873 5.116 1.00 94.69 213 MET A N 1
ATOM 1665 C CA . MET A 1 213 ? -21.539 24.429 6.157 1.00 94.69 213 MET A CA 1
ATOM 1666 C C . MET A 1 213 ? -20.780 24.734 7.460 1.00 94.69 213 MET A C 1
ATOM 1668 O O . MET A 1 213 ? -21.386 24.859 8.520 1.00 94.69 213 MET A O 1
ATOM 1672 N N . GLY A 1 214 ? -19.447 24.814 7.396 1.00 91.62 214 GLY A N 1
ATOM 1673 C CA . GLY A 1 214 ? -18.562 25.034 8.548 1.00 91.62 214 GLY A CA 1
ATOM 1674 C C . GLY A 1 214 ? -18.011 23.754 9.186 1.00 91.62 214 GLY A C 1
ATOM 1675 O O . GLY A 1 214 ? -17.026 23.824 9.917 1.00 91.62 214 GLY A O 1
ATOM 1676 N N . GLY A 1 215 ? -18.574 22.588 8.855 1.00 96.44 215 GLY A N 1
ATOM 1677 C CA . GLY A 1 215 ? -18.076 21.289 9.299 1.00 96.44 215 GLY A CA 1
ATOM 1678 C C . GLY A 1 215 ? -16.852 20.853 8.498 1.00 96.44 215 GLY A C 1
ATOM 1679 O O . GLY A 1 215 ? -16.921 20.735 7.270 1.00 96.44 215 GLY A O 1
ATOM 1680 N N . LYS A 1 216 ? -15.742 20.593 9.192 1.00 97.69 216 LYS A N 1
ATOM 1681 C CA . LYS A 1 216 ? -14.489 20.134 8.578 1.00 97.69 216 LYS A CA 1
ATOM 1682 C C . LYS A 1 216 ? -13.897 18.978 9.362 1.00 97.69 216 LYS A C 1
ATOM 1684 O O . LYS A 1 216 ? -13.922 18.990 10.589 1.00 97.69 216 LYS A O 1
ATOM 1689 N N . VAL A 1 217 ? -13.321 18.008 8.669 1.00 97.81 217 VAL A N 1
ATOM 1690 C CA . VAL A 1 217 ? -12.504 16.953 9.272 1.00 97.81 217 VAL A CA 1
ATOM 1691 C C . VAL A 1 217 ? -11.195 16.897 8.510 1.00 97.81 217 VAL A C 1
ATOM 1693 O O . VAL A 1 217 ? -11.225 16.737 7.297 1.00 97.81 217 VAL A O 1
ATOM 1696 N N . TYR A 1 218 ? -10.069 17.004 9.209 1.00 97.75 218 TYR A N 1
ATOM 1697 C CA . TYR A 1 218 ? -8.742 16.757 8.643 1.00 97.75 218 TYR A CA 1
ATOM 1698 C C . TYR A 1 218 ? -8.143 15.506 9.274 1.00 97.75 218 TYR A C 1
ATOM 1700 O O . TYR A 1 218 ? -8.210 15.339 10.493 1.00 97.75 218 TYR A O 1
ATOM 1708 N N . VAL A 1 219 ? -7.574 14.630 8.453 1.00 97.56 219 VAL A N 1
ATOM 1709 C CA . VAL A 1 219 ? -7.061 13.313 8.838 1.00 97.56 219 VAL A CA 1
ATOM 1710 C C . VAL A 1 219 ? -5.559 13.272 8.597 1.00 97.56 219 VAL A C 1
ATOM 1712 O O . VAL A 1 219 ? -5.080 13.642 7.528 1.00 97.56 219 VAL A O 1
ATOM 1715 N N . PHE A 1 220 ? -4.820 12.800 9.594 1.00 96.38 220 PHE A N 1
ATOM 1716 C CA . PHE A 1 220 ? -3.369 12.686 9.568 1.00 96.38 220 PHE A CA 1
ATOM 1717 C C . PHE A 1 220 ? -2.985 11.227 9.756 1.00 96.38 220 PHE A C 1
ATOM 1719 O O . PHE A 1 220 ? -3.451 10.571 10.692 1.00 96.38 220 PHE A O 1
ATOM 1726 N N . TYR A 1 221 ? -2.124 10.728 8.878 1.00 94.38 221 TYR A N 1
ATOM 1727 C CA . TYR A 1 221 ? -1.727 9.326 8.839 1.00 94.38 221 TYR A CA 1
ATOM 1728 C C . TYR A 1 221 ? -0.317 9.133 9.394 1.00 94.38 221 TYR A C 1
ATOM 1730 O O . TYR A 1 221 ? 0.483 10.063 9.454 1.00 94.38 221 TYR A O 1
ATOM 1738 N N . GLU A 1 222 ? -0.033 7.910 9.821 1.00 93.00 222 GLU A N 1
ATOM 1739 C CA . GLU A 1 222 ? 1.290 7.434 10.199 1.00 93.00 222 GLU A CA 1
ATOM 1740 C C . GLU A 1 222 ? 1.496 6.033 9.643 1.00 93.00 222 GLU A C 1
ATOM 1742 O O . GLU A 1 222 ? 0.549 5.255 9.498 1.00 93.00 222 GLU A O 1
ATOM 1747 N N . ARG A 1 223 ? 2.745 5.710 9.345 1.00 91.56 223 ARG A N 1
ATOM 1748 C CA . ARG A 1 223 ? 3.105 4.427 8.756 1.00 91.56 223 ARG A CA 1
ATOM 1749 C C . ARG A 1 223 ? 3.093 3.312 9.794 1.00 91.56 223 ARG A C 1
ATOM 1751 O O . ARG A 1 223 ? 3.580 3.471 10.914 1.00 91.56 223 ARG A O 1
ATOM 1758 N N . SER A 1 224 ? 2.576 2.152 9.403 1.00 92.69 224 SER A N 1
ATOM 1759 C CA . SER A 1 224 ? 2.425 1.006 10.297 1.00 92.69 224 SER A CA 1
ATOM 1760 C C . SER A 1 224 ? 3.753 0.435 10.782 1.00 92.69 224 SER A C 1
ATOM 1762 O O . SER A 1 224 ? 3.797 -0.099 11.884 1.00 92.69 224 SER A O 1
ATOM 1764 N N . ASN A 1 225 ? 4.837 0.562 10.012 1.00 88.81 225 ASN A N 1
ATOM 1765 C CA . ASN A 1 225 ? 6.177 0.080 10.366 1.00 88.81 225 ASN A CA 1
ATOM 1766 C C . ASN A 1 225 ? 6.812 0.833 11.550 1.00 88.81 225 ASN A C 1
ATOM 1768 O O . ASN A 1 225 ? 7.745 0.314 12.158 1.00 88.81 225 ASN A O 1
ATOM 1772 N N . LEU A 1 226 ? 6.297 2.017 11.900 1.00 90.62 226 LEU A N 1
ATOM 1773 C CA . LEU A 1 226 ? 6.694 2.754 13.104 1.00 90.62 226 LEU A CA 1
ATOM 1774 C C . LEU A 1 226 ? 5.995 2.245 14.372 1.00 90.62 226 LEU A C 1
ATOM 1776 O O . LEU A 1 226 ? 6.365 2.634 15.481 1.00 90.62 226 LEU A O 1
ATOM 1780 N N . PHE A 1 227 ? 4.988 1.383 14.225 1.00 91.38 227 PHE A N 1
ATOM 1781 C CA . PHE A 1 227 ? 4.329 0.719 15.341 1.00 91.38 227 PHE A CA 1
ATOM 1782 C C . PHE A 1 227 ? 5.019 -0.597 15.694 1.00 91.38 227 PHE A C 1
ATOM 1784 O O . PHE A 1 227 ? 5.657 -1.244 14.861 1.00 91.38 227 PHE A O 1
ATOM 1791 N N . ASP A 1 228 ? 4.832 -1.039 16.938 1.00 90.62 228 ASP A N 1
ATOM 1792 C CA . ASP A 1 228 ? 5.271 -2.368 17.345 1.00 90.62 228 ASP A CA 1
ATOM 1793 C C . ASP A 1 228 ? 4.377 -3.436 16.702 1.00 90.62 228 ASP A C 1
ATOM 1795 O O . ASP A 1 228 ? 3.306 -3.762 17.210 1.00 90.62 228 ASP A O 1
ATOM 1799 N N . ASN A 1 229 ? 4.823 -3.983 15.572 1.00 89.94 229 ASN A N 1
ATOM 1800 C CA . ASN A 1 229 ? 4.204 -5.134 14.910 1.00 89.94 229 ASN A CA 1
ATOM 1801 C C . ASN A 1 229 ? 4.923 -6.446 15.233 1.00 89.94 229 ASN A C 1
ATOM 1803 O O . ASN A 1 229 ? 4.761 -7.435 14.510 1.00 89.94 229 ASN A O 1
ATOM 1807 N N . SER A 1 230 ? 5.752 -6.468 16.279 1.00 84.00 230 SER A N 1
ATOM 1808 C CA . SER A 1 230 ? 6.353 -7.711 16.735 1.00 84.00 230 SER A CA 1
ATOM 1809 C C . SER A 1 230 ? 5.307 -8.573 17.442 1.00 84.00 230 SER A C 1
ATOM 1811 O O . SER A 1 230 ? 4.395 -8.094 18.119 1.00 84.00 230 SER A O 1
ATOM 1813 N N . GLY A 1 231 ? 5.375 -9.882 17.209 1.00 73.06 231 GLY A N 1
ATOM 1814 C CA . GLY A 1 231 ? 4.549 -10.830 17.949 1.00 73.06 231 GLY A CA 1
ATOM 1815 C C . GLY A 1 231 ? 5.189 -11.230 19.273 1.00 73.06 231 GLY A C 1
ATOM 1816 O O . GLY A 1 231 ? 5.959 -10.501 19.883 1.00 73.06 231 GLY A O 1
ATOM 1817 N N . SER A 1 232 ? 4.935 -12.469 19.689 1.00 67.31 232 SER A N 1
ATOM 1818 C CA . SER A 1 232 ? 5.602 -13.087 20.842 1.00 67.31 232 SER A CA 1
ATOM 1819 C C . SER A 1 232 ? 7.112 -13.309 20.655 1.00 67.31 232 SER A C 1
ATOM 1821 O O . SER A 1 232 ? 7.790 -13.679 21.611 1.00 67.31 232 SER A O 1
ATOM 1823 N N . GLN A 1 233 ? 7.647 -13.105 19.445 1.00 67.31 233 GLN A N 1
ATOM 1824 C CA . GLN A 1 233 ? 9.076 -13.186 19.146 1.00 67.31 233 GLN A CA 1
ATOM 1825 C C . GLN A 1 233 ? 9.645 -11.774 18.928 1.00 67.31 233 GLN A C 1
ATOM 1827 O O . GLN A 1 233 ? 9.286 -11.134 17.934 1.00 67.31 233 GLN A O 1
ATOM 1832 N N . PRO A 1 234 ? 10.544 -11.293 19.807 1.00 67.44 234 PRO A N 1
ATOM 1833 C CA . PRO A 1 234 ? 11.163 -9.980 19.662 1.00 67.44 234 PRO A CA 1
ATOM 1834 C C . PRO A 1 234 ? 11.917 -9.838 18.333 1.00 67.44 234 PRO A C 1
ATOM 1836 O O . PRO A 1 234 ? 12.598 -10.765 17.891 1.00 67.44 234 PRO A O 1
ATOM 1839 N N . GLY A 1 235 ? 11.821 -8.664 17.706 1.00 69.94 235 GLY A N 1
ATOM 1840 C CA . GLY A 1 235 ? 12.633 -8.296 16.537 1.00 69.94 235 GLY A CA 1
ATOM 1841 C C . GLY A 1 235 ? 12.149 -8.820 15.181 1.00 69.94 235 GLY A C 1
ATOM 1842 O O . GLY A 1 235 ? 12.830 -8.608 14.181 1.00 69.94 235 GLY A O 1
ATOM 1843 N N . ARG A 1 236 ? 10.986 -9.483 15.104 1.00 80.94 236 ARG A N 1
ATOM 1844 C CA . ARG A 1 236 ? 10.367 -9.880 13.828 1.00 80.94 236 ARG A CA 1
ATOM 1845 C C . ARG A 1 236 ? 8.997 -9.234 13.672 1.00 80.94 236 ARG A C 1
ATOM 1847 O O . ARG A 1 236 ? 8.060 -9.622 14.367 1.00 80.94 236 ARG A O 1
ATOM 1854 N N . SER A 1 237 ? 8.882 -8.290 12.735 1.00 87.00 237 SER A N 1
ATOM 1855 C CA . SER A 1 237 ? 7.581 -7.746 12.331 1.00 87.00 237 SER A CA 1
ATOM 1856 C C . SER A 1 237 ? 6.718 -8.850 11.719 1.00 87.00 237 SER A C 1
ATOM 1858 O O . SER A 1 237 ? 7.191 -9.670 10.929 1.00 87.00 237 SER A O 1
ATOM 1860 N N . HIS A 1 238 ? 5.446 -8.882 12.096 1.00 88.56 238 HIS A N 1
ATOM 1861 C CA . HIS A 1 238 ? 4.432 -9.763 11.520 1.00 88.56 238 HIS A CA 1
ATOM 1862 C C . HIS A 1 238 ? 3.603 -9.086 10.420 1.00 88.56 238 HIS A C 1
ATOM 1864 O O . HIS A 1 238 ? 2.750 -9.735 9.808 1.00 88.56 238 HIS A O 1
ATOM 1870 N N . LEU A 1 239 ? 3.885 -7.812 10.151 1.00 89.69 239 LEU A N 1
ATOM 1871 C CA . LEU A 1 239 ? 3.356 -7.046 9.038 1.00 89.69 239 LEU A CA 1
ATOM 1872 C C . LEU A 1 239 ? 4.502 -6.788 8.052 1.00 89.69 239 LEU A C 1
ATOM 1874 O O . LEU A 1 239 ? 5.508 -6.175 8.411 1.00 89.69 239 LEU A O 1
ATOM 1878 N N . SER A 1 240 ? 4.380 -7.336 6.845 1.00 86.19 240 SER A N 1
ATOM 1879 C CA . SER A 1 240 ? 5.459 -7.418 5.851 1.00 86.19 240 SER A CA 1
ATOM 1880 C C . SER A 1 240 ? 5.555 -6.210 4.916 1.00 86.19 240 SER A C 1
ATOM 1882 O O . SER A 1 240 ? 6.477 -6.154 4.111 1.00 86.19 240 SER A O 1
ATOM 1884 N N . PHE A 1 241 ? 4.617 -5.271 5.006 1.00 86.50 241 PHE A N 1
ATOM 1885 C CA . PHE A 1 241 ? 4.554 -4.065 4.183 1.00 86.50 241 PHE A CA 1
ATOM 1886 C C . PHE A 1 241 ? 4.000 -2.893 5.008 1.00 86.50 241 PHE A C 1
ATOM 1888 O O . PHE A 1 241 ? 3.218 -3.121 5.941 1.00 86.50 241 PHE A O 1
ATOM 1895 N N . PRO A 1 242 ? 4.403 -1.649 4.707 1.00 88.12 242 PRO A N 1
ATOM 1896 C CA . PRO A 1 242 ? 3.854 -0.477 5.369 1.00 88.12 242 PRO A CA 1
ATOM 1897 C C . PRO A 1 242 ? 2.381 -0.268 4.987 1.00 88.12 242 PRO A C 1
ATOM 1899 O O . PRO A 1 242 ? 1.940 -0.580 3.886 1.00 88.12 242 PRO A O 1
ATOM 1902 N N . LEU A 1 243 ? 1.609 0.253 5.937 1.00 90.88 243 LEU A N 1
ATOM 1903 C CA . LEU A 1 243 ? 0.231 0.705 5.768 1.00 90.88 243 LEU A CA 1
ATOM 1904 C C . LEU A 1 243 ? 0.115 2.103 6.365 1.00 90.88 243 LEU A C 1
ATOM 1906 O O . LEU A 1 243 ? 0.588 2.330 7.480 1.00 90.88 243 LEU A O 1
ATOM 1910 N N . TYR A 1 244 ? -0.577 3.012 5.690 1.00 91.50 244 TYR A N 1
ATOM 1911 C CA . TYR A 1 244 ? -0.914 4.311 6.263 1.00 91.50 244 TYR A CA 1
ATOM 1912 C C . TYR A 1 244 ? -2.133 4.180 7.177 1.00 91.50 244 TYR A C 1
ATOM 1914 O O . TYR A 1 244 ? -3.257 3.951 6.736 1.00 91.50 244 TYR A O 1
ATOM 1922 N N . CYS A 1 245 ? -1.909 4.311 8.480 1.00 94.75 245 CYS A N 1
ATOM 1923 C CA . CYS A 1 245 ? -2.941 4.220 9.505 1.00 94.75 245 CYS A CA 1
ATOM 1924 C C . CYS A 1 245 ? -3.291 5.619 10.007 1.00 94.75 245 CYS A C 1
ATOM 1926 O O . CYS A 1 245 ? -2.403 6.448 10.192 1.00 94.75 245 CYS A O 1
ATOM 1928 N N . VAL A 1 246 ? -4.566 5.893 10.288 1.00 97.12 246 VAL A N 1
ATOM 1929 C CA . VAL A 1 246 ? -4.970 7.182 10.875 1.00 97.12 246 VAL A CA 1
ATOM 1930 C C . VAL A 1 246 ? -4.269 7.357 12.221 1.00 97.12 246 VAL A C 1
ATOM 1932 O O . VAL A 1 246 ? -4.526 6.585 13.138 1.00 97.12 246 VAL A O 1
ATOM 1935 N N . LYS A 1 247 ? -3.407 8.367 12.354 1.00 97.25 247 LYS A N 1
ATOM 1936 C CA . LYS A 1 247 ? -2.716 8.736 13.600 1.00 97.25 247 LYS A CA 1
ATOM 1937 C C . LYS A 1 247 ? -3.593 9.625 14.462 1.00 97.25 247 LYS A C 1
ATOM 1939 O O . LYS A 1 247 ? -3.688 9.444 15.672 1.00 97.25 247 LYS A O 1
ATOM 1944 N N . TYR A 1 248 ? -4.224 10.608 13.837 1.00 97.94 248 TYR A N 1
ATOM 1945 C CA . TYR A 1 248 ? -5.235 11.441 14.461 1.00 97.94 248 TYR A CA 1
ATOM 1946 C C . TYR A 1 248 ? -6.097 12.100 13.397 1.00 97.94 248 TYR A C 1
ATOM 1948 O O . TYR A 1 248 ? -5.685 12.260 12.250 1.00 97.94 248 TYR A O 1
ATOM 1956 N N . PHE A 1 249 ? -7.292 12.512 13.790 1.00 97.94 249 PHE A N 1
ATOM 1957 C CA . PHE A 1 249 ? -8.075 13.450 13.004 1.00 97.94 249 PHE A CA 1
ATOM 1958 C C . PHE A 1 249 ? -8.529 14.601 13.886 1.00 97.94 249 PHE A C 1
ATOM 1960 O O . PHE A 1 249 ? -8.676 14.456 15.103 1.00 97.94 249 PHE A O 1
ATOM 1967 N N . THR A 1 250 ? -8.769 15.736 13.249 1.00 97.88 250 THR A N 1
ATOM 1968 C CA . THR A 1 250 ? -9.246 16.955 13.886 1.00 97.88 250 THR A CA 1
ATOM 1969 C C . THR A 1 250 ? -10.556 17.362 13.233 1.00 97.88 250 THR A C 1
ATOM 1971 O O . THR A 1 250 ? -10.602 17.593 12.026 1.00 97.88 250 THR A O 1
ATOM 1974 N N . ALA A 1 251 ? -11.616 17.435 14.033 1.00 97.50 251 ALA A N 1
ATOM 1975 C CA . ALA A 1 251 ? -12.944 17.846 13.608 1.00 97.50 251 ALA A CA 1
ATOM 1976 C C . ALA A 1 251 ? -13.240 19.287 14.045 1.00 97.50 251 ALA A C 1
ATOM 1978 O O . ALA A 1 251 ? -12.964 19.672 15.181 1.00 97.50 251 ALA A O 1
ATOM 1979 N N . TYR A 1 252 ? -13.836 20.061 13.147 1.00 97.12 252 TYR A N 1
ATOM 1980 C CA . TYR A 1 252 ? -14.303 21.425 13.358 1.00 97.12 252 TYR A CA 1
ATOM 1981 C C . TYR A 1 252 ? -15.813 21.438 13.154 1.00 97.12 252 TYR A C 1
ATOM 1983 O O . TYR A 1 252 ? -16.305 20.947 12.138 1.00 97.12 252 TYR A O 1
ATOM 1991 N N . ASP A 1 253 ? -16.538 22.016 14.104 1.00 94.69 253 ASP A N 1
ATOM 1992 C CA . ASP A 1 253 ? -17.986 22.236 14.016 1.00 94.69 253 ASP A CA 1
ATOM 1993 C C . ASP A 1 253 ? -18.344 23.622 13.443 1.00 94.69 253 ASP A C 1
ATOM 1995 O O . ASP A 1 253 ? -19.519 23.941 13.280 1.00 94.69 253 ASP A O 1
ATOM 1999 N N . GLY A 1 254 ? -17.335 24.448 13.144 1.00 92.62 254 GLY A N 1
ATOM 2000 C CA . GLY A 1 254 ? -17.491 25.808 12.628 1.00 92.62 254 GLY A CA 1
ATOM 2001 C C . GLY A 1 254 ? -17.706 26.888 13.696 1.00 92.62 254 GLY A C 1
ATOM 2002 O O . GLY A 1 254 ? -17.783 28.060 13.336 1.00 92.62 254 GLY A O 1
ATOM 2003 N N . TYR A 1 255 ? -17.764 26.531 14.984 1.00 91.25 255 TYR A N 1
ATOM 2004 C CA . TYR A 1 255 ? -18.033 27.469 16.084 1.00 91.25 255 TYR A CA 1
ATOM 2005 C C . TYR A 1 255 ? -17.022 27.372 17.228 1.00 91.25 255 TYR A C 1
ATOM 2007 O O . TYR A 1 255 ? -16.581 28.394 17.757 1.00 91.25 255 TYR A O 1
ATOM 2015 N N . GLY A 1 256 ? -16.695 26.152 17.647 1.00 88.94 256 GLY A N 1
ATOM 2016 C CA . GLY A 1 256 ? -15.864 25.862 18.803 1.00 88.94 256 GLY A CA 1
ATOM 2017 C C . GLY A 1 256 ? -14.396 25.603 18.462 1.00 88.94 256 GLY A C 1
ATOM 2018 O O . GLY A 1 256 ? -13.997 25.573 17.293 1.00 88.94 256 GLY A O 1
ATOM 2019 N N . PRO A 1 257 ? -13.558 25.401 19.495 1.00 93.38 257 PRO A N 1
ATOM 2020 C CA . PRO A 1 257 ? -12.224 24.866 19.286 1.00 93.38 257 PRO A CA 1
ATOM 2021 C C . PRO A 1 257 ? -12.311 23.475 18.638 1.00 93.38 257 PRO A C 1
ATOM 2023 O O . PRO A 1 257 ? -13.251 22.723 18.913 1.00 93.38 257 PRO A O 1
ATOM 2026 N N . PRO A 1 258 ? -11.325 23.105 17.810 1.00 95.06 258 PRO A N 1
ATOM 2027 C CA . PRO A 1 258 ? -11.319 21.803 17.169 1.00 95.06 258 PRO A CA 1
ATOM 2028 C C . PRO A 1 258 ? -11.257 20.647 18.173 1.00 95.06 258 PRO A C 1
ATOM 2030 O O . PRO A 1 258 ? -10.607 20.726 19.217 1.00 95.06 258 PRO A O 1
ATOM 2033 N N . ALA A 1 259 ? -11.886 19.538 17.801 1.00 97.31 259 ALA A N 1
ATOM 2034 C CA . ALA A 1 259 ? -11.888 18.284 18.533 1.00 97.31 259 ALA A CA 1
ATOM 2035 C C . ALA A 1 259 ? -10.941 17.279 17.862 1.00 97.31 259 ALA A C 1
ATOM 2037 O O . ALA A 1 259 ? -11.230 16.771 16.779 1.00 97.31 259 ALA A O 1
ATOM 2038 N N . THR A 1 260 ? -9.820 16.965 18.511 1.00 98.25 260 THR A N 1
ATOM 2039 C CA . THR A 1 260 ? -8.850 15.979 18.016 1.00 98.25 260 THR A CA 1
ATOM 2040 C C . THR A 1 260 ? -9.041 14.616 18.677 1.00 98.25 260 THR A C 1
ATOM 2042 O O . THR A 1 260 ? -9.088 14.522 19.900 1.00 98.25 260 THR A O 1
ATOM 2045 N N . THR A 1 261 ? -9.099 13.551 17.876 1.00 98.44 261 THR A N 1
ATOM 2046 C CA . THR A 1 261 ? -9.019 12.160 18.356 1.00 98.44 261 THR A CA 1
ATOM 2047 C C . THR A 1 261 ? -7.739 11.527 17.835 1.00 98.44 261 THR A C 1
ATOM 2049 O O . THR A 1 261 ? -7.481 11.583 16.634 1.00 98.44 261 THR A O 1
ATOM 2052 N N . THR A 1 262 ? -6.942 10.924 18.716 1.00 98.56 262 THR A N 1
ATOM 2053 C CA . THR A 1 262 ? -5.689 10.242 18.357 1.00 98.56 262 THR A CA 1
ATOM 2054 C C . THR A 1 262 ? -5.840 8.728 18.415 1.00 98.56 262 THR A C 1
ATOM 2056 O O . THR A 1 262 ? -6.704 8.214 19.126 1.00 98.56 262 THR A O 1
ATOM 2059 N N . TYR A 1 263 ? -4.988 8.020 17.676 1.00 98.44 263 TYR A N 1
ATOM 2060 C CA . TYR A 1 263 ? -4.943 6.568 17.589 1.00 98.44 263 TYR A CA 1
ATOM 2061 C C . TYR A 1 263 ? -3.504 6.057 17.706 1.00 98.44 263 TYR A C 1
ATOM 2063 O O . TYR A 1 263 ? -2.557 6.689 17.238 1.00 98.44 263 TYR A O 1
ATOM 2071 N N . ALA A 1 264 ? -3.352 4.883 18.307 1.00 97.81 264 ALA A N 1
ATOM 2072 C CA . ALA A 1 264 ? -2.127 4.098 18.313 1.00 97.81 264 ALA A CA 1
ATOM 2073 C C . ALA A 1 264 ? -2.469 2.625 18.070 1.00 97.81 264 ALA A C 1
ATOM 2075 O O . ALA A 1 264 ? -3.492 2.136 18.557 1.00 97.81 264 ALA A O 1
ATOM 2076 N N . TYR A 1 265 ? -1.604 1.926 17.342 1.00 97.06 265 TYR A N 1
ATOM 2077 C CA . TYR A 1 265 ? -1.815 0.548 16.907 1.00 97.06 265 TYR A CA 1
ATOM 2078 C C . TYR A 1 265 ? -0.656 -0.326 17.382 1.00 97.06 265 TYR A C 1
ATOM 2080 O O . TYR A 1 265 ? 0.478 0.138 17.455 1.00 97.06 265 TYR A O 1
ATOM 2088 N N . GLU A 1 266 ? -0.934 -1.587 17.703 1.00 93.94 266 GLU A N 1
ATOM 2089 C CA . GLU A 1 266 ? 0.078 -2.579 18.073 1.00 93.94 266 GLU A CA 1
ATOM 2090 C C . GLU A 1 266 ? -0.292 -3.950 17.484 1.00 93.94 266 GLU A C 1
ATOM 2092 O O . GLU A 1 266 ? -1.463 -4.343 17.429 1.00 93.94 266 GLU A O 1
ATOM 2097 N N . GLY A 1 267 ? 0.727 -4.704 17.080 1.00 91.75 267 GLY A N 1
ATOM 2098 C CA . GLY A 1 267 ? 0.633 -6.085 16.632 1.00 91.75 267 GLY A CA 1
ATOM 2099 C C . GLY A 1 267 ? -0.093 -6.262 15.304 1.00 91.75 267 GLY A C 1
ATOM 2100 O O . GLY A 1 267 ? -0.987 -7.097 15.241 1.00 91.75 267 GLY A O 1
ATOM 2101 N N . GLY A 1 268 ? 0.238 -5.501 14.257 1.00 93.25 268 GLY A N 1
ATOM 2102 C CA . GLY A 1 268 ? -0.270 -5.752 12.902 1.00 93.25 268 GLY A CA 1
ATOM 2103 C C . GLY A 1 268 ? 0.134 -7.138 12.385 1.00 93.25 268 GLY A C 1
ATOM 2104 O O . GLY A 1 268 ? 1.271 -7.568 12.590 1.00 93.25 268 GLY A O 1
ATOM 2105 N N . PHE A 1 269 ? -0.784 -7.849 11.722 1.00 91.12 269 PHE A N 1
ATOM 2106 C CA . PHE A 1 269 ? -0.533 -9.208 11.226 1.00 91.12 269 PHE A CA 1
ATOM 2107 C C . PHE A 1 269 ? -1.003 -9.413 9.784 1.00 91.12 269 PHE A C 1
ATOM 2109 O O . PHE A 1 269 ? -2.171 -9.196 9.460 1.00 91.12 269 PHE A O 1
ATOM 2116 N N . PHE A 1 270 ? -0.091 -9.902 8.941 1.00 91.50 270 PHE A N 1
ATOM 2117 C CA . PHE A 1 270 ? -0.395 -10.423 7.611 1.00 91.50 270 PHE A CA 1
ATOM 2118 C C . PHE A 1 270 ? -0.240 -11.952 7.573 1.00 91.50 270 PHE A C 1
ATOM 2120 O O . PHE A 1 270 ? 0.843 -12.504 7.818 1.00 91.50 270 PHE A O 1
ATOM 2127 N N . ASP A 1 271 ? -1.326 -12.652 7.252 1.00 88.56 271 ASP A N 1
ATOM 2128 C CA . ASP A 1 271 ? -1.328 -14.090 7.015 1.00 88.56 271 ASP A CA 1
ATOM 2129 C C . ASP A 1 271 ? -0.817 -14.371 5.599 1.00 88.56 271 ASP A C 1
ATOM 2131 O O . ASP A 1 271 ? -1.516 -14.174 4.609 1.00 88.56 271 ASP A O 1
ATOM 2135 N N . HIS A 1 272 ? 0.414 -14.868 5.498 1.00 85.44 272 HIS A N 1
ATOM 2136 C CA . HIS A 1 272 ? 1.069 -15.133 4.217 1.00 85.44 272 HIS A CA 1
ATOM 2137 C C . HIS A 1 272 ? 0.502 -16.365 3.501 1.00 85.44 272 HIS A C 1
ATOM 2139 O O . HIS A 1 272 ? 0.622 -16.475 2.282 1.00 85.44 272 HIS A O 1
ATOM 2145 N N . VAL A 1 273 ? -0.110 -17.292 4.246 1.00 84.12 273 VAL A N 1
ATOM 2146 C CA . VAL A 1 273 ? -0.734 -18.491 3.674 1.00 84.12 273 VAL A CA 1
ATOM 2147 C C . VAL A 1 273 ? -2.035 -18.098 2.984 1.00 84.12 273 VAL A C 1
ATOM 2149 O O . VAL A 1 273 ? -2.302 -18.551 1.874 1.00 84.12 273 VAL A O 1
ATOM 2152 N N . ARG A 1 274 ? -2.819 -17.220 3.619 1.00 83.88 274 ARG A N 1
ATOM 2153 C CA . ARG A 1 274 ? -4.091 -16.716 3.077 1.00 83.88 274 ARG A CA 1
ATOM 2154 C C . ARG A 1 274 ? -3.947 -15.455 2.225 1.00 83.88 274 ARG A C 1
ATOM 2156 O O . ARG A 1 274 ? -4.895 -15.097 1.538 1.00 83.88 274 ARG A O 1
ATOM 2163 N N . ARG A 1 275 ? -2.767 -14.825 2.241 1.00 87.69 275 ARG A N 1
ATOM 2164 C CA . ARG A 1 275 ? -2.475 -13.517 1.632 1.00 87.69 275 ARG A CA 1
ATOM 2165 C C . ARG A 1 275 ? -3.458 -12.442 2.099 1.00 87.69 275 ARG A C 1
ATOM 2167 O O . ARG A 1 275 ? -4.001 -11.693 1.296 1.00 87.69 275 ARG A O 1
ATOM 2174 N N . GLU A 1 276 ? -3.697 -12.397 3.405 1.00 89.56 276 GLU A N 1
ATOM 2175 C CA . GLU A 1 276 ? -4.726 -11.554 4.010 1.00 89.56 276 GLU A CA 1
ATOM 2176 C C . GLU A 1 276 ? -4.155 -10.725 5.162 1.00 89.56 276 GLU A C 1
ATOM 2178 O O . GLU A 1 276 ? -3.411 -11.224 6.009 1.00 89.56 276 GLU A O 1
ATOM 2183 N N . PHE A 1 277 ? -4.512 -9.441 5.202 1.00 92.69 277 PHE A N 1
ATOM 2184 C CA . PHE A 1 277 ? -4.243 -8.595 6.357 1.00 92.69 277 PHE A CA 1
ATOM 2185 C C . PHE A 1 277 ? -5.328 -8.809 7.417 1.00 92.69 277 PHE A C 1
ATOM 2187 O O . PHE A 1 277 ? -6.489 -8.459 7.211 1.00 92.69 277 PHE A O 1
ATOM 2194 N N . ASN A 1 278 ? -4.944 -9.342 8.577 1.00 92.19 278 ASN A N 1
ATOM 2195 C CA . ASN A 1 278 ? -5.881 -9.711 9.643 1.00 92.19 278 ASN A CA 1
ATOM 2196 C C . ASN A 1 278 ? -6.077 -8.594 10.685 1.00 92.19 278 ASN A C 1
ATOM 2198 O O . ASN A 1 278 ? -6.660 -8.828 11.746 1.00 92.19 278 ASN A O 1
ATOM 2202 N N . GLY A 1 279 ? -5.603 -7.379 10.394 1.00 93.38 279 GLY A N 1
ATOM 2203 C CA . GLY A 1 279 ? -5.741 -6.209 11.258 1.00 93.38 279 GLY A CA 1
ATOM 2204 C C . GLY A 1 279 ? -4.650 -6.089 12.325 1.00 93.38 279 GLY A C 1
ATOM 2205 O O . GLY A 1 279 ? -3.633 -6.787 12.298 1.00 93.38 279 GLY A O 1
ATOM 2206 N N . PHE A 1 280 ? -4.878 -5.188 13.281 1.00 94.38 280 PHE A N 1
ATOM 2207 C CA . PHE A 1 280 ? -4.019 -4.962 14.447 1.00 94.38 280 PHE A CA 1
ATOM 2208 C C . PHE A 1 280 ? -4.577 -5.668 15.682 1.00 94.38 280 PHE A C 1
ATOM 2210 O O . PHE A 1 280 ? -5.784 -5.643 15.917 1.00 94.38 280 PHE A O 1
ATOM 2217 N N . HIS A 1 281 ? -3.697 -6.250 16.500 1.00 92.88 281 HIS A N 1
ATOM 2218 C CA . HIS A 1 281 ? -4.074 -6.891 17.765 1.00 92.88 281 HIS A CA 1
ATOM 2219 C C . HIS A 1 281 ? -4.681 -5.905 18.753 1.00 92.88 281 HIS A C 1
ATOM 2221 O O . HIS A 1 281 ? -5.593 -6.263 19.492 1.00 92.88 281 HIS A O 1
ATOM 2227 N N . LYS A 1 282 ? -4.173 -4.673 18.792 1.00 95.00 282 LYS A N 1
ATOM 2228 C CA . LYS A 1 282 ? -4.598 -3.670 19.761 1.00 95.00 282 LYS A CA 1
ATOM 2229 C C . LYS A 1 282 ? -4.659 -2.295 19.121 1.00 95.00 282 LYS A C 1
ATOM 2231 O O . LYS A 1 282 ? -3.736 -1.883 18.423 1.00 95.00 282 LYS A O 1
ATOM 2236 N N . VAL A 1 283 ? -5.738 -1.578 19.414 1.00 98.19 283 VAL A N 1
ATOM 2237 C CA . VAL A 1 283 ? -5.942 -0.187 19.008 1.00 98.19 283 VAL A CA 1
ATOM 2238 C C . VAL A 1 283 ? -6.273 0.631 20.246 1.00 98.19 283 VAL A C 1
ATOM 2240 O O . VAL A 1 283 ? -7.179 0.290 21.004 1.00 98.19 283 VAL A O 1
ATOM 2243 N N . THR A 1 284 ? -5.528 1.708 20.463 1.00 98.44 284 THR A N 1
ATOM 2244 C CA . THR A 1 284 ? -5.796 2.701 21.505 1.00 98.44 284 THR A CA 1
ATOM 2245 C C . THR A 1 284 ? -6.284 3.974 20.842 1.00 98.44 284 THR A C 1
ATOM 2247 O O . THR A 1 284 ? -5.585 4.492 19.982 1.00 98.44 284 THR A O 1
ATOM 2250 N N . SER A 1 285 ? -7.431 4.503 21.256 1.00 98.38 285 SER A N 1
ATOM 2251 C CA . SER A 1 285 ? -7.906 5.824 20.852 1.00 98.38 285 SER A CA 1
ATOM 2252 C C . SER A 1 285 ? -8.009 6.762 22.048 1.00 98.38 285 SER A C 1
ATOM 2254 O O . SER A 1 285 ? -8.370 6.341 23.150 1.00 98.38 285 SER A O 1
ATOM 2256 N N . VAL A 1 286 ? -7.689 8.039 21.850 1.00 98.50 286 VAL A N 1
ATOM 2257 C CA . VAL A 1 286 ? -7.870 9.091 22.857 1.00 98.50 286 VAL A CA 1
ATOM 2258 C C . VAL A 1 286 ? -8.712 10.196 22.244 1.00 98.50 286 VAL A C 1
ATOM 2260 O O . VAL A 1 286 ? -8.294 10.837 21.285 1.00 98.50 286 VAL A O 1
ATOM 2263 N N . GLY A 1 287 ? -9.913 10.392 22.783 1.00 97.31 287 GLY A N 1
ATOM 2264 C CA . GLY A 1 287 ? -10.819 11.448 22.343 1.00 97.31 287 GLY A CA 1
ATOM 2265 C C . GLY A 1 287 ? -10.362 12.843 22.793 1.00 97.31 287 GLY A C 1
ATOM 2266 O O . GLY A 1 287 ? -9.482 12.966 23.649 1.00 97.31 287 GLY A O 1
ATOM 2267 N N . PRO A 1 288 ? -11.019 13.906 22.305 1.00 96.25 288 PRO A N 1
ATOM 2268 C CA . PRO A 1 288 ? -10.590 15.297 22.512 1.00 96.25 288 PRO A CA 1
ATOM 2269 C C . PRO A 1 288 ? -10.617 15.748 23.976 1.00 96.25 288 PRO A C 1
ATOM 2271 O O . PRO A 1 288 ? -9.903 16.670 24.358 1.00 96.25 288 PRO A O 1
ATOM 2274 N N . TRP A 1 289 ? -11.394 15.072 24.823 1.00 94.62 289 TRP A N 1
ATOM 2275 C CA . TRP A 1 289 ? -11.463 15.339 26.265 1.00 94.62 289 TRP A CA 1
ATOM 2276 C C . TRP A 1 289 ? -10.585 14.391 27.096 1.00 94.62 289 TRP A C 1
ATOM 2278 O O . TRP A 1 289 ? -10.772 14.276 28.305 1.00 94.62 289 TRP A O 1
ATOM 2288 N N . GLY A 1 290 ? -9.656 13.670 26.462 1.00 95.88 290 GLY A N 1
ATOM 2289 C CA . GLY A 1 290 ? -8.703 12.770 27.116 1.00 95.88 290 GLY A CA 1
ATOM 2290 C C . GLY A 1 290 ? -9.257 11.393 27.498 1.00 9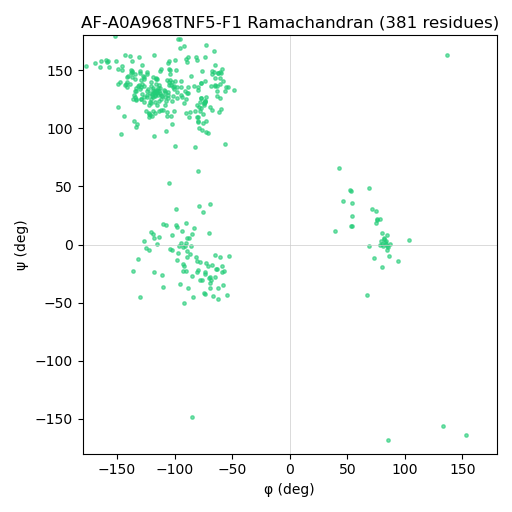5.88 290 GLY A C 1
ATOM 2291 O O . GLY A 1 290 ? -8.518 10.578 28.046 1.00 95.88 290 GLY A O 1
ATOM 2292 N N . GLN A 1 291 ? -10.533 11.096 27.221 1.00 97.44 291 GLN A N 1
ATOM 2293 C CA . GLN A 1 291 ? -11.073 9.743 27.390 1.00 97.44 291 GLN A CA 1
ATOM 2294 C C . GLN A 1 291 ? -10.304 8.776 26.489 1.00 97.44 291 GLN A C 1
ATOM 2296 O O . GLN A 1 291 ? -10.232 8.983 25.278 1.00 97.44 291 GLN A O 1
ATOM 2301 N N . LYS A 1 292 ? -9.765 7.709 27.077 1.00 98.50 292 LYS A N 1
ATOM 2302 C CA . LYS A 1 292 ? -8.976 6.705 26.361 1.00 98.50 292 LYS A CA 1
ATOM 2303 C C . LYS A 1 292 ? -9.762 5.406 26.245 1.00 98.50 292 LYS A C 1
ATOM 2305 O O . LYS A 1 292 ? -10.241 4.896 27.255 1.00 98.50 292 LYS A O 1
ATOM 2310 N N . THR A 1 293 ? -9.840 4.849 25.045 1.00 98.56 293 THR A N 1
ATOM 2311 C CA . THR A 1 293 ? -10.398 3.518 24.787 1.00 98.56 293 THR A CA 1
ATOM 2312 C C . THR A 1 293 ? -9.296 2.622 24.247 1.00 98.56 293 THR A C 1
ATOM 2314 O O . THR A 1 293 ? -8.573 3.018 23.342 1.00 98.56 293 THR A O 1
ATOM 2317 N N . ILE A 1 294 ? -9.146 1.422 24.798 1.00 98.50 294 ILE A N 1
ATOM 2318 C CA . ILE A 1 294 ? -8.226 0.407 24.283 1.00 98.50 294 ILE A CA 1
ATOM 2319 C C . ILE A 1 294 ? -9.052 -0.807 23.889 1.00 98.50 294 ILE A C 1
ATOM 2321 O O . ILE A 1 294 ? -9.842 -1.306 24.689 1.00 98.50 294 ILE A O 1
ATOM 2325 N N . GLN A 1 295 ? -8.882 -1.277 22.663 1.00 98.06 295 GLN A N 1
ATOM 2326 C CA . GLN A 1 295 ? -9.550 -2.461 22.144 1.00 98.06 295 GLN A CA 1
ATOM 2327 C C . GLN A 1 295 ? -8.510 -3.486 21.729 1.00 98.06 295 GLN A C 1
ATOM 2329 O O . GLN A 1 295 ? -7.488 -3.126 21.148 1.00 98.06 295 GLN A O 1
ATOM 2334 N N . TRP A 1 296 ? -8.790 -4.752 22.021 1.00 96.44 296 TRP A N 1
ATOM 2335 C CA . TRP A 1 296 ? -7.989 -5.881 21.577 1.00 96.44 296 TRP A CA 1
ATOM 2336 C C . TRP A 1 296 ? -8.826 -6.782 20.691 1.00 96.44 296 TRP A C 1
ATOM 2338 O O . TRP A 1 296 ? -9.947 -7.143 21.061 1.00 96.44 296 TRP A O 1
ATOM 2348 N N . PHE A 1 297 ? -8.268 -7.134 19.542 1.00 94.81 297 PHE A N 1
ATOM 2349 C CA . PHE A 1 297 ? -8.944 -7.820 18.458 1.00 94.81 297 PHE A CA 1
ATOM 2350 C C . PHE A 1 297 ? -8.343 -9.195 18.229 1.00 94.81 297 PHE A C 1
ATOM 2352 O O . PHE A 1 297 ? -7.128 -9.383 18.289 1.00 94.81 297 PHE A O 1
ATOM 2359 N N . HIS A 1 298 ? -9.225 -10.136 17.911 1.00 92.88 298 HIS A N 1
ATOM 2360 C CA . HIS A 1 298 ? -8.834 -11.405 17.326 1.00 92.88 298 HIS A CA 1
ATOM 2361 C C . HIS A 1 298 ? -8.138 -11.166 15.988 1.00 92.88 298 HIS A C 1
ATOM 2363 O O . HIS A 1 298 ? -8.563 -10.306 15.210 1.00 92.88 298 HIS A O 1
ATOM 2369 N N . GLN A 1 299 ? -7.126 -11.977 15.687 1.00 90.19 299 GLN A N 1
ATOM 2370 C CA . GLN A 1 299 ? -6.439 -11.958 14.393 1.00 90.19 299 GLN A CA 1
ATOM 2371 C C . GLN A 1 299 ? -6.568 -13.289 13.642 1.00 90.19 299 GLN A C 1
ATOM 2373 O O . GLN A 1 299 ? -5.993 -13.426 12.565 1.00 90.19 299 GLN A O 1
ATOM 2378 N N . SER A 1 300 ? -7.360 -14.248 14.152 1.00 83.19 300 SER A N 1
ATOM 2379 C CA . SER A 1 300 ? -7.536 -15.577 13.542 1.00 83.19 300 SER A CA 1
ATOM 2380 C C . SER A 1 300 ? -6.202 -16.268 13.278 1.00 83.19 300 SER A C 1
ATOM 2382 O O . SER A 1 300 ? -5.937 -16.785 12.192 1.00 83.19 300 SER A O 1
ATOM 2384 N N . GLY A 1 301 ? -5.337 -16.236 14.291 1.00 67.62 301 GLY A N 1
ATOM 2385 C CA . GLY A 1 301 ? -4.048 -16.900 14.273 1.00 67.62 301 GLY A CA 1
ATOM 2386 C C . GLY A 1 301 ? -2.884 -16.078 14.821 1.00 67.62 301 GLY A C 1
ATOM 2387 O O . GLY A 1 301 ? -2.896 -14.856 14.927 1.00 67.62 301 GLY A O 1
ATOM 2388 N N . ARG A 1 302 ? -1.815 -16.825 15.116 1.00 70.31 302 ARG A N 1
ATOM 2389 C CA . ARG A 1 302 ? -0.465 -16.402 15.526 1.00 70.31 302 ARG A CA 1
ATOM 2390 C C . ARG A 1 302 ? -0.326 -15.732 16.897 1.00 70.31 302 ARG A C 1
ATOM 2392 O O . ARG A 1 302 ? 0.613 -16.102 17.603 1.00 70.31 302 ARG A O 1
ATOM 2399 N N . ARG A 1 303 ? -1.199 -14.803 17.300 1.00 74.06 303 ARG A N 1
ATOM 2400 C CA . ARG A 1 303 ? -1.216 -14.269 18.676 1.00 74.06 303 ARG A CA 1
ATOM 2401 C C . ARG A 1 303 ? -2.292 -14.998 19.486 1.00 74.06 303 ARG A C 1
ATOM 2403 O O . ARG A 1 303 ? -3.359 -15.287 18.970 1.00 74.06 303 ARG A O 1
ATOM 2410 N N . ALA A 1 304 ? -1.948 -15.383 20.713 1.00 71.94 304 ALA A N 1
ATOM 2411 C CA . ALA A 1 304 ? -2.867 -16.006 21.657 1.00 71.94 304 ALA A CA 1
ATOM 2412 C C . ALA A 1 304 ? -2.714 -15.305 23.013 1.00 71.94 304 ALA A C 1
ATOM 2414 O O . ALA A 1 304 ? -1.735 -15.516 23.726 1.00 71.94 304 ALA A O 1
ATOM 2415 N N . ASP A 1 305 ? -3.669 -14.450 23.350 1.00 80.06 305 ASP A N 1
ATOM 2416 C CA . ASP A 1 305 ? -3.808 -13.715 24.606 1.00 80.06 305 ASP A CA 1
ATOM 2417 C C . ASP A 1 305 ? -4.916 -14.348 25.462 1.00 80.06 305 ASP A C 1
ATOM 2419 O O . ASP A 1 305 ? -5.871 -13.698 25.895 1.00 80.06 305 ASP A O 1
ATOM 2423 N N . ALA A 1 306 ? -4.811 -15.662 25.689 1.00 79.50 306 ALA A N 1
ATOM 2424 C CA . ALA A 1 306 ? -5.801 -16.411 26.463 1.00 79.50 306 ALA A CA 1
ATOM 2425 C C . ALA A 1 306 ? -5.966 -15.849 27.887 1.00 79.50 306 ALA A C 1
ATOM 2427 O O . ALA A 1 306 ? -7.073 -15.808 28.421 1.00 79.50 306 ALA A O 1
ATOM 2428 N N . THR A 1 307 ? -4.878 -15.356 28.487 1.00 79.50 307 THR A N 1
ATOM 2429 C CA . THR A 1 307 ? -4.890 -14.694 29.801 1.00 79.50 307 THR A CA 1
ATOM 2430 C C . THR A 1 307 ? -5.601 -13.341 29.770 1.00 79.50 307 THR A C 1
ATOM 2432 O O . THR A 1 307 ? -6.201 -12.942 30.766 1.00 79.50 307 THR A O 1
ATOM 2435 N N . GLY A 1 308 ? -5.572 -12.638 28.637 1.00 78.75 308 GLY A N 1
ATOM 2436 C CA . GLY A 1 308 ? -6.264 -11.374 28.423 1.00 78.75 308 GLY A CA 1
ATOM 2437 C C . GLY A 1 308 ? -7.693 -11.496 27.897 1.00 78.75 308 GLY A C 1
ATOM 2438 O O . GLY A 1 308 ? -8.285 -10.450 27.619 1.00 78.75 308 GLY A O 1
ATOM 2439 N N . GLY A 1 309 ? -8.240 -12.713 27.790 1.00 79.12 309 GLY A N 1
ATOM 2440 C CA . GLY A 1 309 ? -9.627 -12.988 27.398 1.00 79.12 309 GLY A CA 1
ATOM 2441 C C . GLY A 1 309 ? -9.813 -13.490 25.964 1.00 79.12 309 GLY A C 1
ATOM 2442 O O . GLY A 1 309 ? -10.951 -13.679 25.544 1.00 79.12 309 GLY A O 1
ATOM 2443 N N . GLU A 1 310 ? -8.734 -13.717 25.212 1.00 86.75 310 GLU A N 1
ATOM 2444 C CA . GLU A 1 310 ? -8.821 -14.224 23.843 1.00 86.75 310 GLU A CA 1
ATOM 2445 C C . GLU A 1 310 ? -9.153 -15.724 23.838 1.00 86.75 310 GLU A C 1
ATOM 2447 O O . GLU A 1 310 ? -8.319 -16.583 24.136 1.00 86.75 310 GLU A O 1
ATOM 2452 N N . TYR A 1 311 ? -10.401 -16.060 23.513 1.00 83.81 311 TYR A N 1
ATOM 2453 C CA . TYR A 1 311 ? -10.868 -17.443 23.549 1.00 83.81 311 TYR A CA 1
ATOM 2454 C C . TYR A 1 311 ? -10.586 -18.186 22.236 1.00 83.81 311 TYR A C 1
ATOM 2456 O O . TYR A 1 311 ? -11.202 -17.887 21.212 1.00 83.81 311 TYR A O 1
ATOM 2464 N N . LEU A 1 312 ? -9.712 -19.201 22.298 1.00 83.25 312 LEU A N 1
ATOM 2465 C CA . LEU A 1 312 ? -9.427 -20.170 21.225 1.00 83.25 312 LEU A CA 1
ATOM 2466 C C . LEU A 1 312 ? -9.297 -19.526 19.831 1.00 83.25 312 LEU A C 1
ATOM 2468 O O . LEU A 1 312 ? -10.139 -19.744 18.960 1.00 83.25 312 LEU A O 1
ATOM 2472 N N . ASP A 1 313 ? -8.264 -18.707 19.632 1.00 80.12 313 ASP A N 1
ATOM 2473 C CA . ASP A 1 313 ? -7.999 -18.052 18.339 1.00 80.12 313 ASP A CA 1
ATOM 2474 C C . ASP A 1 313 ? -7.033 -18.843 17.441 1.00 80.12 313 ASP A C 1
ATOM 2476 O O . ASP A 1 313 ? -7.048 -18.716 16.218 1.00 80.12 313 ASP A O 1
ATOM 2480 N N . ALA A 1 314 ? -6.200 -19.709 18.026 1.00 73.12 314 ALA A N 1
ATOM 2481 C CA . ALA A 1 314 ? -5.228 -20.490 17.269 1.00 73.12 314 ALA A CA 1
ATOM 2482 C C . ALA A 1 314 ? -5.929 -21.417 16.259 1.00 73.12 314 ALA A C 1
ATOM 2484 O O . ALA A 1 314 ? -6.621 -22.357 16.642 1.00 73.12 314 ALA A O 1
ATOM 2485 N N . GLY A 1 315 ? -5.729 -21.151 14.965 1.00 73.00 315 GLY A N 1
ATOM 2486 C CA . GLY A 1 315 ? -6.340 -21.916 13.873 1.00 73.00 315 GLY A CA 1
ATOM 2487 C C . GLY A 1 315 ? -7.751 -21.466 13.482 1.00 73.00 315 GLY A C 1
ATOM 2488 O O . GLY A 1 315 ? -8.283 -22.004 12.513 1.00 73.00 315 GLY A O 1
ATOM 2489 N N . SER A 1 316 ? -8.319 -20.470 14.173 1.00 84.38 316 SER A N 1
ATOM 2490 C CA . SER A 1 316 ? -9.549 -19.796 13.745 1.00 84.38 316 SER A CA 1
ATOM 2491 C C . SER A 1 316 ? -9.363 -19.181 12.359 1.00 84.38 316 SER A C 1
ATOM 2493 O O . SER A 1 316 ? -8.256 -18.779 12.000 1.00 84.38 316 SER A O 1
ATOM 2495 N N . ILE A 1 317 ? -10.445 -19.069 11.590 1.00 81.12 317 ILE A N 1
ATOM 2496 C CA . ILE A 1 317 ? -10.423 -18.444 10.255 1.00 81.12 317 ILE A CA 1
ATOM 2497 C C . ILE A 1 317 ? -11.300 -17.197 10.154 1.00 81.12 317 ILE A C 1
ATOM 2499 O O . ILE A 1 317 ? -11.057 -16.348 9.288 1.00 81.12 317 ILE A O 1
ATOM 2503 N N . ALA A 1 318 ? -12.308 -17.078 11.024 1.00 88.88 318 ALA A N 1
ATOM 2504 C CA . ALA A 1 318 ? -13.314 -16.035 10.922 1.00 88.88 318 ALA A CA 1
ATOM 2505 C C . ALA A 1 318 ? -13.232 -14.995 12.035 1.00 88.88 318 ALA A C 1
ATOM 2507 O O . ALA A 1 318 ? -13.635 -13.863 11.789 1.00 88.88 318 ALA A O 1
ATOM 2508 N N . LYS A 1 319 ? -12.705 -15.288 13.229 1.00 91.56 319 LYS A N 1
ATOM 2509 C CA . LYS A 1 319 ? -12.722 -14.335 14.363 1.00 91.56 319 LYS A CA 1
ATOM 2510 C C . LYS A 1 319 ? -12.023 -12.984 14.115 1.00 91.56 319 LYS A C 1
ATOM 2512 O O . LYS A 1 319 ? -12.316 -12.029 14.830 1.00 91.56 319 LYS A O 1
ATOM 2517 N N . LYS A 1 320 ? -11.148 -12.869 13.108 1.00 90.81 320 LYS A N 1
ATOM 2518 C CA . LYS A 1 320 ? -10.328 -11.682 12.797 1.00 90.81 320 LYS A CA 1
ATOM 2519 C C . LYS A 1 320 ? -11.128 -10.376 12.781 1.00 90.81 320 LYS A C 1
ATOM 2521 O O . LYS A 1 320 ? -12.203 -10.294 12.181 1.00 90.81 320 LYS A O 1
ATOM 2526 N N . GLY A 1 321 ? -10.598 -9.351 13.439 1.00 92.25 321 GLY A N 1
ATOM 2527 C CA . GLY A 1 321 ? -11.208 -8.023 13.521 1.00 92.25 321 GLY A CA 1
ATOM 2528 C C . GLY A 1 321 ? -12.364 -7.891 14.520 1.00 92.25 321 GLY A C 1
ATOM 2529 O O . GLY A 1 321 ? -12.898 -6.793 14.659 1.00 92.25 321 GLY A O 1
ATOM 2530 N N . ILE A 1 322 ? -12.755 -8.949 15.245 1.00 93.88 322 ILE A N 1
ATOM 2531 C CA . ILE A 1 322 ? -13.720 -8.824 16.351 1.00 93.88 322 ILE A CA 1
ATOM 2532 C C . ILE A 1 322 ? -12.982 -8.512 17.659 1.00 93.88 322 ILE A C 1
ATOM 2534 O O . ILE A 1 322 ? -12.041 -9.232 18.009 1.00 93.88 322 ILE A O 1
ATOM 2538 N N . PRO A 1 323 ? -13.410 -7.487 18.422 1.00 95.56 323 PRO A N 1
ATOM 2539 C CA . PRO A 1 323 ? -12.816 -7.187 19.713 1.00 95.56 323 PRO A CA 1
ATOM 2540 C C . PRO A 1 323 ? -13.233 -8.208 20.782 1.00 95.56 323 PRO A C 1
ATOM 2542 O O . PRO A 1 323 ? -14.421 -8.352 21.091 1.00 95.56 323 PRO A O 1
ATOM 2545 N N . TYR A 1 324 ? -12.252 -8.863 21.404 1.00 95.50 324 TYR A N 1
ATOM 2546 C CA . TYR A 1 324 ? -12.466 -9.747 22.560 1.00 95.50 324 TYR A CA 1
ATOM 2547 C C . TYR A 1 324 ? -12.324 -9.021 23.896 1.00 95.50 324 TYR A C 1
ATOM 2549 O O . TYR A 1 324 ? -12.809 -9.497 24.919 1.00 95.50 324 TYR A O 1
ATOM 2557 N N . LYS A 1 325 ? -11.673 -7.854 23.906 1.00 97.25 325 LYS A N 1
ATOM 2558 C CA . LYS A 1 325 ? -11.540 -7.009 25.094 1.00 97.25 325 LYS A CA 1
ATOM 2559 C C . LYS A 1 325 ? -11.649 -5.543 24.709 1.00 97.25 325 LYS A C 1
ATOM 2561 O O . LYS A 1 325 ? -11.090 -5.109 23.706 1.00 97.25 325 LYS A O 1
ATOM 2566 N N . THR A 1 326 ? -12.364 -4.767 25.510 1.00 98.12 326 THR A N 1
ATOM 2567 C CA . THR A 1 326 ? -12.421 -3.305 25.411 1.00 98.12 326 THR A CA 1
ATOM 2568 C C . THR A 1 326 ? -12.280 -2.711 26.802 1.00 98.12 326 THR A C 1
ATOM 2570 O O . THR A 1 326 ? -12.953 -3.146 27.731 1.00 98.12 326 THR A O 1
ATOM 2573 N N . GLU A 1 327 ? -11.415 -1.720 26.956 1.00 98.19 327 GLU A N 1
ATOM 2574 C CA . GLU A 1 327 ? -11.221 -0.967 28.190 1.00 98.19 327 GLU A CA 1
ATOM 2575 C C . GLU A 1 327 ? -11.431 0.520 27.937 1.00 98.19 327 GLU A C 1
ATOM 2577 O O . GLU A 1 327 ? -10.899 1.072 26.976 1.00 98.19 327 GLU A O 1
ATOM 2582 N N . ILE A 1 328 ? -12.185 1.175 28.815 1.00 97.94 328 ILE A N 1
ATOM 2583 C CA . ILE A 1 328 ? -12.486 2.603 28.733 1.00 97.94 328 ILE A CA 1
ATOM 2584 C C . ILE A 1 328 ? -11.978 3.284 29.995 1.00 97.94 328 ILE A C 1
ATOM 2586 O O . ILE A 1 328 ? -12.365 2.923 31.109 1.00 97.94 328 ILE A O 1
ATOM 2590 N N . PHE A 1 329 ? -11.153 4.305 29.813 1.00 97.50 329 PHE A N 1
ATOM 2591 C CA . PHE A 1 329 ? -10.541 5.099 30.866 1.00 97.50 329 PHE A CA 1
ATOM 2592 C C . PHE A 1 329 ? -11.044 6.540 30.812 1.00 97.50 329 PHE A C 1
ATOM 2594 O O . PHE A 1 329 ? -11.197 7.126 29.738 1.00 97.50 329 PHE A O 1
ATOM 2601 N N . CYS A 1 330 ? -11.241 7.136 31.984 1.00 94.25 330 CYS A N 1
ATOM 2602 C CA . CYS A 1 330 ? -11.390 8.582 32.104 1.00 94.25 330 CYS A CA 1
ATOM 2603 C C . CYS A 1 330 ? -10.090 9.309 31.725 1.00 94.25 330 CYS A C 1
ATOM 2605 O O . CYS A 1 330 ? -9.010 8.718 31.693 1.00 94.25 330 CYS A O 1
ATOM 2607 N N . SER A 1 331 ? -10.190 10.624 31.531 1.00 94.56 331 SER A N 1
ATOM 2608 C CA . SER A 1 331 ? -9.052 11.505 31.236 1.00 94.56 331 SER A CA 1
ATOM 2609 C C . SER A 1 331 ? -7.954 11.513 32.301 1.00 94.56 331 SER A C 1
ATOM 2611 O O . SER A 1 331 ? -6.798 11.775 31.993 1.00 94.56 331 SER A O 1
ATOM 2613 N N . ASN A 1 332 ? -8.283 11.161 33.544 1.00 92.81 332 ASN A N 1
ATOM 2614 C CA . ASN A 1 332 ? -7.324 10.996 34.638 1.00 92.81 332 ASN A CA 1
ATOM 2615 C C . ASN A 1 332 ? -6.663 9.602 34.685 1.00 92.81 332 ASN A C 1
ATOM 2617 O O . ASN A 1 332 ? -6.011 9.270 35.670 1.00 92.81 332 ASN A O 1
ATOM 2621 N N . GLY A 1 333 ? -6.863 8.763 33.663 1.00 92.75 333 GLY A N 1
ATOM 2622 C CA . GLY A 1 333 ? -6.268 7.430 33.566 1.00 92.75 333 GLY A CA 1
ATOM 2623 C C . GLY A 1 333 ? -6.959 6.345 34.395 1.00 92.75 333 GLY A C 1
ATOM 2624 O O . GLY A 1 333 ? -6.505 5.203 34.377 1.00 92.75 333 GLY A O 1
ATOM 2625 N N . ILE A 1 334 ? -8.059 6.654 35.090 1.00 93.88 334 ILE A N 1
ATOM 2626 C CA . ILE A 1 334 ? -8.821 5.662 35.860 1.00 93.88 334 ILE A CA 1
ATOM 2627 C C . ILE A 1 334 ? -9.674 4.811 34.913 1.00 93.88 334 ILE A C 1
ATOM 2629 O O . ILE A 1 334 ? -10.482 5.347 34.150 1.00 93.88 334 ILE A O 1
ATOM 2633 N N . LEU A 1 335 ? -9.523 3.484 34.994 1.00 96.19 335 LEU A N 1
ATOM 2634 C CA . LEU A 1 335 ? -10.370 2.519 34.286 1.00 96.19 335 LEU A CA 1
ATOM 2635 C C . LEU A 1 335 ? -11.814 2.638 34.787 1.00 96.19 335 LEU A C 1
ATOM 2637 O O . LEU A 1 335 ? -12.060 2.587 35.989 1.00 96.19 335 LEU A O 1
ATOM 2641 N N . ARG A 1 336 ? -12.767 2.793 33.868 1.00 96.12 336 ARG A N 1
ATOM 2642 C CA . ARG A 1 336 ? -14.205 2.876 34.166 1.00 96.12 336 ARG A CA 1
ATOM 2643 C C . ARG A 1 336 ? -14.979 1.665 33.717 1.00 96.12 336 ARG A C 1
ATOM 2645 O O . ARG A 1 336 ? -15.913 1.275 34.405 1.00 96.12 336 ARG A O 1
ATOM 2652 N N . ARG A 1 337 ? -14.607 1.086 32.583 1.00 97.31 337 ARG A N 1
ATOM 2653 C CA . ARG A 1 337 ? -15.292 -0.084 32.051 1.00 97.31 337 ARG A CA 1
ATOM 2654 C C . ARG A 1 337 ? -14.305 -1.032 31.410 1.00 97.31 337 ARG A C 1
ATOM 2656 O O . ARG A 1 337 ? -13.426 -0.586 30.676 1.00 97.31 337 ARG A O 1
ATOM 2663 N N . ARG A 1 338 ? -14.482 -2.326 31.659 1.00 97.44 338 ARG A N 1
ATOM 2664 C CA . ARG A 1 338 ? -13.867 -3.403 30.885 1.00 97.44 338 ARG A CA 1
ATOM 2665 C C . ARG A 1 338 ? -14.964 -4.319 30.366 1.00 97.44 338 ARG A C 1
ATOM 2667 O O . ARG A 1 338 ? -15.751 -4.827 31.155 1.00 97.44 338 ARG A O 1
ATOM 2674 N N . THR A 1 339 ? -14.970 -4.563 29.067 1.00 97.75 339 THR A N 1
ATOM 2675 C CA . THR A 1 339 ? -15.846 -5.532 28.408 1.00 97.75 339 THR A CA 1
ATOM 2676 C C . THR A 1 339 ? -14.984 -6.665 27.872 1.00 97.75 339 THR A C 1
ATOM 2678 O O . THR A 1 339 ? -13.983 -6.405 27.206 1.00 97.75 339 THR A O 1
ATOM 2681 N N . LEU A 1 340 ? -15.356 -7.907 28.167 1.00 96.88 340 LEU A N 1
ATOM 2682 C CA . LEU A 1 340 ? -14.737 -9.121 27.639 1.00 96.88 340 LEU A CA 1
ATOM 2683 C C . LEU A 1 340 ? -15.774 -9.880 26.817 1.00 96.88 340 LEU A C 1
ATOM 2685 O O . LEU A 1 340 ? -16.860 -10.158 27.322 1.00 96.88 340 LEU A O 1
ATOM 2689 N N . ASN A 1 341 ? -15.436 -10.233 25.583 1.00 96.00 341 ASN A N 1
ATOM 2690 C CA . ASN A 1 341 ? -16.285 -11.014 24.695 1.00 96.00 341 ASN A CA 1
ATOM 2691 C C . ASN A 1 341 ? -15.640 -12.372 24.436 1.00 96.00 341 ASN A C 1
ATOM 2693 O O . ASN A 1 341 ? -14.530 -12.452 23.912 1.00 96.00 341 ASN A O 1
ATOM 2697 N N . LYS A 1 342 ? -16.370 -13.445 24.740 1.00 94.44 342 LYS A N 1
ATOM 2698 C CA . LYS A 1 342 ? -16.041 -14.782 24.259 1.00 94.44 342 LYS A CA 1
ATOM 2699 C C . LYS A 1 342 ? -16.544 -14.897 22.824 1.00 94.44 342 LYS A C 1
ATOM 2701 O O . LYS A 1 342 ? -17.750 -14.996 22.594 1.00 94.44 342 LYS A O 1
ATOM 2706 N N . VAL A 1 343 ? -15.620 -14.845 21.869 1.00 93.19 343 VAL A N 1
ATOM 2707 C CA . VAL A 1 343 ? -15.932 -15.010 20.447 1.00 93.19 343 VAL A CA 1
ATOM 2708 C C . VAL A 1 343 ? -15.753 -16.473 20.064 1.00 93.19 343 VAL A C 1
ATOM 2710 O O . VAL A 1 343 ? -14.700 -17.076 20.292 1.00 93.19 343 VAL A O 1
ATOM 2713 N N . GLU A 1 344 ? -16.788 -17.043 19.467 1.00 91.81 344 GLU A N 1
ATOM 2714 C CA . GLU A 1 344 ? -16.811 -18.399 18.934 1.00 91.81 344 GLU A CA 1
ATOM 2715 C C . GLU A 1 344 ? -17.049 -18.353 17.424 1.00 91.81 344 GLU A C 1
ATOM 2717 O O . GLU A 1 344 ? -17.431 -17.324 16.861 1.00 91.81 344 GLU A O 1
ATOM 2722 N N . GLU A 1 345 ? -16.751 -19.457 16.751 1.00 90.50 345 GLU A N 1
ATOM 2723 C CA . GLU A 1 345 ? -17.049 -19.622 15.336 1.00 90.50 345 GLU A CA 1
ATOM 2724 C C . GLU A 1 345 ? -17.602 -21.021 15.078 1.00 90.50 345 GLU A C 1
ATOM 2726 O O . GLU A 1 345 ? -17.254 -21.977 15.772 1.00 90.50 345 GLU A O 1
ATOM 2731 N N . VAL A 1 346 ? -18.469 -21.131 14.078 1.00 89.31 346 VAL A N 1
ATOM 2732 C CA . VAL A 1 346 ? -19.022 -22.391 13.584 1.00 89.31 346 VAL A CA 1
ATOM 2733 C C . VAL A 1 346 ? -18.717 -22.479 12.099 1.00 89.31 346 VAL A C 1
ATOM 2735 O O . VAL A 1 346 ? -19.003 -21.552 11.341 1.00 89.31 346 VAL A O 1
ATOM 2738 N N . ASN A 1 347 ? -18.136 -23.601 11.680 1.00 86.81 347 ASN A N 1
ATOM 2739 C CA . ASN A 1 347 ? -17.952 -23.893 10.267 1.00 86.81 347 ASN A CA 1
ATOM 2740 C C . ASN A 1 347 ? -19.305 -24.290 9.660 1.00 86.81 347 ASN A C 1
ATOM 2742 O O . ASN A 1 347 ? -19.942 -25.233 10.127 1.00 86.81 347 ASN A O 1
ATOM 2746 N N . LEU A 1 348 ? -19.741 -23.554 8.641 1.00 86.81 348 LEU A N 1
ATOM 2747 C CA . LEU A 1 348 ? -21.035 -23.755 7.993 1.00 86.81 348 LEU A CA 1
ATOM 2748 C C . LEU A 1 348 ? -21.000 -24.900 6.977 1.00 86.81 348 LEU A C 1
ATOM 2750 O O . LEU A 1 348 ? -22.043 -25.477 6.677 1.00 86.81 348 LEU A O 1
ATOM 2754 N N . GLN A 1 349 ? -19.822 -25.241 6.444 1.00 82.38 349 GLN A N 1
ATOM 2755 C CA . GLN A 1 349 ? -19.687 -26.308 5.458 1.00 82.38 349 GLN A CA 1
ATOM 2756 C C . GLN A 1 349 ? -18.320 -27.008 5.549 1.00 82.38 349 GLN A C 1
ATOM 2758 O O . GLN A 1 349 ? -17.287 -26.395 5.273 1.00 82.38 349 GLN A O 1
ATOM 2763 N N . PRO A 1 350 ? -18.280 -28.319 5.855 1.00 76.75 350 PRO A N 1
ATOM 2764 C CA . PRO A 1 350 ? -17.034 -29.078 5.872 1.00 76.75 350 PRO A CA 1
ATOM 2765 C C . PRO A 1 350 ? -16.285 -28.996 4.535 1.00 76.75 350 PRO A C 1
ATOM 2767 O O . PRO A 1 350 ? -16.867 -29.204 3.472 1.00 76.75 350 PRO A O 1
ATOM 2770 N N . GLY A 1 351 ? -14.982 -28.716 4.590 1.00 69.88 351 GLY A N 1
ATOM 2771 C CA . GLY A 1 351 ? -14.118 -28.624 3.406 1.00 69.88 351 GLY A CA 1
ATOM 2772 C C . GLY A 1 351 ? -14.123 -27.266 2.694 1.00 69.88 351 GLY A C 1
ATOM 2773 O O . GLY A 1 351 ? -13.316 -27.074 1.788 1.00 69.88 351 GLY A O 1
ATOM 2774 N N . ILE A 1 352 ? -14.964 -26.316 3.119 1.00 72.12 352 ILE A N 1
ATOM 2775 C CA . ILE A 1 352 ? -14.955 -24.925 2.647 1.00 72.12 352 ILE A CA 1
ATOM 2776 C C . ILE A 1 352 ? -14.667 -24.006 3.843 1.00 72.12 352 ILE A C 1
ATOM 2778 O O . ILE A 1 352 ? -15.096 -24.266 4.962 1.00 72.12 352 ILE A O 1
ATOM 2782 N N . SER A 1 353 ? -13.924 -22.919 3.630 1.00 72.81 353 SER A N 1
ATOM 2783 C CA . SER A 1 353 ? -13.547 -21.949 4.675 1.00 72.81 353 SER A CA 1
ATOM 2784 C C . SER A 1 353 ? -14.696 -21.014 5.098 1.00 72.81 353 SER A C 1
ATOM 2786 O O . SER A 1 353 ? -14.455 -19.871 5.482 1.00 72.81 353 SER A O 1
ATOM 2788 N N . TRP A 1 354 ? -15.951 -21.448 4.978 1.00 84.69 354 TRP A N 1
ATOM 2789 C CA . TRP A 1 354 ? -17.118 -20.646 5.341 1.00 84.69 354 TRP A CA 1
ATOM 2790 C C . TRP A 1 354 ? -17.432 -20.834 6.816 1.00 84.69 354 TRP A C 1
ATOM 2792 O O . TRP A 1 354 ? -17.895 -21.892 7.231 1.00 84.69 354 TRP A O 1
ATOM 2802 N N . ALA A 1 355 ? -17.205 -19.796 7.611 1.00 87.69 355 ALA A N 1
ATOM 2803 C CA . ALA A 1 355 ? -17.485 -19.828 9.035 1.00 87.69 355 ALA A CA 1
ATOM 2804 C C . ALA A 1 355 ? -18.316 -18.620 9.463 1.00 87.69 355 ALA A C 1
ATOM 2806 O O . ALA A 1 355 ? -18.111 -17.497 8.998 1.00 87.69 355 ALA A O 1
ATOM 2807 N N . PHE A 1 356 ? -19.249 -18.872 10.374 1.00 90.00 356 PHE A N 1
ATOM 2808 C CA . PHE A 1 356 ? -20.004 -17.843 11.064 1.00 90.00 356 PHE A CA 1
ATOM 2809 C C . PHE A 1 356 ? -19.375 -17.597 12.429 1.00 90.00 356 PHE A C 1
ATOM 2811 O O . PHE A 1 356 ? -19.192 -18.524 13.214 1.00 90.00 356 PHE A O 1
ATOM 2818 N N . ARG A 1 357 ? -19.041 -16.341 12.707 1.00 91.44 357 ARG A N 1
ATOM 2819 C CA . ARG A 1 357 ? -18.444 -15.892 13.968 1.00 91.44 357 ARG A CA 1
ATOM 2820 C C . ARG A 1 357 ? -19.486 -15.163 14.803 1.00 91.44 357 ARG A C 1
ATOM 2822 O O . ARG A 1 357 ? -20.244 -14.360 14.265 1.00 91.44 357 ARG A O 1
ATOM 2829 N N . PHE A 1 358 ? -19.493 -15.393 16.108 1.00 93.31 358 PHE A N 1
ATOM 2830 C CA . PHE A 1 358 ? -20.457 -14.775 17.015 1.00 93.31 358 PHE A CA 1
ATOM 2831 C C . PHE A 1 358 ? -19.886 -14.598 18.419 1.00 93.31 358 PHE A C 1
ATOM 2833 O O . PHE A 1 358 ? -18.947 -15.279 18.827 1.00 93.31 358 PHE A O 1
ATOM 2840 N N . ILE A 1 359 ? -20.471 -13.670 19.174 1.00 95.38 359 ILE A N 1
ATOM 2841 C CA . ILE A 1 359 ? -20.166 -13.490 20.595 1.00 95.38 359 ILE A CA 1
ATOM 2842 C C . ILE A 1 359 ? -21.125 -14.377 21.378 1.00 95.38 359 ILE A C 1
ATOM 2844 O O . ILE A 1 359 ? -22.327 -14.123 21.371 1.00 95.38 359 ILE A O 1
ATOM 2848 N N . SER A 1 360 ? -20.615 -15.405 22.050 1.00 95.12 360 SER A N 1
ATOM 2849 C CA . SER A 1 360 ? -21.429 -16.315 22.868 1.00 95.12 360 SER A CA 1
ATOM 2850 C C . SER A 1 360 ? -21.562 -15.851 24.313 1.00 95.12 360 SER A C 1
ATOM 2852 O O . SER A 1 360 ? -22.518 -16.207 25.002 1.00 95.12 360 SER A O 1
ATOM 2854 N N . GLN A 1 361 ? -20.624 -15.028 24.785 1.00 96.06 361 GLN A N 1
ATOM 2855 C CA . GLN A 1 361 ? -20.659 -14.463 26.124 1.00 96.06 361 GLN A CA 1
ATOM 2856 C C . GLN A 1 361 ? -20.048 -13.065 26.145 1.00 96.06 361 GLN A C 1
ATOM 2858 O O . GLN A 1 361 ? -18.994 -12.841 25.556 1.00 96.06 361 GLN A O 1
ATOM 2863 N N . THR A 1 362 ? -20.665 -12.158 26.897 1.00 97.12 362 THR A N 1
ATOM 2864 C CA . THR A 1 362 ? -20.086 -10.856 27.243 1.00 97.12 362 THR A CA 1
ATOM 2865 C C . THR A 1 362 ? -20.047 -10.702 28.754 1.00 97.12 362 THR A C 1
ATOM 2867 O O . THR A 1 362 ? -21.051 -10.941 29.427 1.00 97.12 362 THR A O 1
ATOM 2870 N N . ILE A 1 363 ? -18.901 -10.284 29.286 1.00 96.56 363 ILE A N 1
ATOM 2871 C CA . ILE A 1 363 ? -18.728 -9.880 30.682 1.00 96.56 363 ILE A CA 1
ATOM 2872 C C . ILE A 1 363 ? -18.385 -8.394 30.698 1.00 96.56 363 ILE A C 1
ATOM 2874 O O . ILE A 1 363 ? -17.369 -7.984 30.144 1.00 96.56 363 ILE A O 1
ATOM 2878 N N . ASP A 1 364 ? -19.221 -7.598 31.351 1.00 97.44 364 ASP A N 1
ATOM 2879 C CA . ASP A 1 364 ? -19.011 -6.173 31.577 1.00 97.44 364 ASP A CA 1
ATOM 2880 C C . ASP A 1 364 ? -18.629 -5.932 33.039 1.00 97.44 364 ASP A C 1
ATOM 2882 O O . ASP A 1 364 ? -19.318 -6.385 33.954 1.00 97.44 364 ASP A O 1
ATOM 2886 N N . LEU A 1 365 ? -17.541 -5.200 33.254 1.00 96.94 365 LEU A N 1
ATOM 2887 C CA . LEU A 1 365 ? -17.050 -4.766 34.556 1.00 96.94 365 LEU A CA 1
ATOM 2888 C C . LEU A 1 365 ? -17.082 -3.237 34.604 1.00 96.94 365 LEU A C 1
ATOM 2890 O O . LEU A 1 365 ? -16.309 -2.589 33.898 1.00 96.94 365 LEU A O 1
ATOM 2894 N N . ASP A 1 366 ? -17.940 -2.672 35.448 1.00 96.81 366 ASP A N 1
ATOM 2895 C CA . ASP A 1 366 ? -18.051 -1.230 35.675 1.00 96.81 366 ASP A CA 1
ATOM 2896 C C . ASP A 1 366 ? -17.325 -0.849 36.967 1.00 96.81 366 ASP A C 1
ATOM 2898 O O . ASP A 1 366 ? -17.719 -1.252 38.065 1.00 96.81 366 ASP A O 1
ATOM 2902 N N . PHE A 1 367 ? -16.258 -0.066 36.839 1.00 96.00 367 PHE A N 1
ATOM 2903 C CA . PHE A 1 367 ? -15.354 0.304 37.921 1.00 96.00 367 PHE A CA 1
ATOM 2904 C C . PHE A 1 367 ? -15.732 1.649 38.552 1.00 96.00 367 PHE A C 1
ATOM 2906 O O . PHE A 1 367 ? -15.984 2.661 37.886 1.00 96.00 367 PHE A O 1
ATOM 2913 N N . LEU A 1 368 ? -15.713 1.665 39.880 1.00 91.94 368 LEU A N 1
ATOM 2914 C CA . LEU A 1 368 ? -15.760 2.859 40.709 1.00 91.94 368 LEU A CA 1
ATOM 2915 C C . LEU A 1 368 ? -14.361 3.496 40.798 1.00 91.94 368 LEU A C 1
ATOM 2917 O O . LEU A 1 368 ? -13.355 2.805 40.629 1.00 91.94 368 LEU A O 1
ATOM 2921 N N . PRO A 1 369 ? -14.258 4.797 41.136 1.00 87.31 369 PRO A N 1
ATOM 2922 C CA . PRO A 1 369 ? -12.965 5.479 41.248 1.00 87.31 369 PRO A CA 1
ATOM 2923 C C . PRO A 1 369 ? -11.973 4.850 42.240 1.00 87.31 369 PRO A C 1
ATOM 2925 O O . PRO A 1 369 ? -10.774 5.057 42.108 1.00 87.31 369 PRO A O 1
ATOM 2928 N N . ASN A 1 370 ? -12.456 4.087 43.226 1.00 89.50 370 ASN A N 1
ATOM 2929 C CA . ASN A 1 370 ? -11.636 3.395 44.225 1.00 89.50 370 ASN A CA 1
ATOM 2930 C C . ASN A 1 370 ? -11.170 1.990 43.783 1.00 89.50 370 ASN A C 1
ATOM 2932 O O . ASN A 1 370 ? -10.609 1.260 44.595 1.00 89.50 370 ASN A O 1
ATOM 2936 N N . GLY A 1 371 ? -11.438 1.588 42.536 1.00 87.94 371 GLY A N 1
ATOM 2937 C CA . GLY A 1 371 ? -11.044 0.294 41.972 1.00 87.94 371 GLY A CA 1
ATOM 2938 C C . GLY A 1 371 ? -12.019 -0.860 42.231 1.00 87.94 371 GLY A C 1
ATOM 2939 O O . GLY A 1 371 ? -11.887 -1.908 41.600 1.00 87.94 371 GLY A O 1
ATOM 2940 N N . ALA A 1 372 ? -13.024 -0.687 43.097 1.00 92.44 372 ALA A N 1
ATOM 2941 C CA . ALA A 1 372 ? -14.111 -1.658 43.223 1.00 92.44 372 ALA A CA 1
ATOM 2942 C C . ALA A 1 372 ? -14.960 -1.669 41.943 1.00 92.44 372 ALA A C 1
ATOM 2944 O O . ALA A 1 372 ? -15.104 -0.635 41.293 1.00 92.44 372 ALA A O 1
ATOM 2945 N N . TYR A 1 373 ? -15.555 -2.807 41.585 1.00 95.19 373 TYR A N 1
ATOM 2946 C CA . TYR A 1 373 ? -16.355 -2.919 40.365 1.00 95.19 373 TYR A CA 1
ATOM 2947 C C . TYR A 1 373 ? -17.656 -3.689 40.574 1.00 95.19 373 TYR A C 1
ATOM 2949 O O . TYR A 1 373 ? -17.794 -4.489 41.500 1.00 95.19 373 TYR A O 1
ATOM 2957 N N . ARG A 1 374 ? -18.614 -3.443 39.680 1.00 96.06 374 ARG A N 1
ATOM 2958 C CA . ARG A 1 374 ? -19.807 -4.271 39.486 1.00 96.06 374 ARG A CA 1
ATOM 2959 C C . ARG A 1 374 ? -19.620 -5.078 38.212 1.00 96.06 374 ARG A C 1
ATOM 2961 O O . ARG A 1 374 ? -19.134 -4.540 37.224 1.00 96.06 374 ARG A O 1
ATOM 2968 N N . ALA A 1 375 ? -19.988 -6.352 38.244 1.00 96.50 375 ALA A N 1
ATOM 2969 C CA . ALA A 1 375 ? -19.874 -7.241 37.097 1.00 96.50 375 ALA A CA 1
ATOM 2970 C C . ALA A 1 375 ? -21.260 -7.659 36.609 1.00 96.50 375 ALA A C 1
ATOM 2972 O O . ALA A 1 375 ? -22.125 -8.003 37.415 1.00 96.50 375 ALA A O 1
ATOM 2973 N N . THR A 1 376 ? -21.455 -7.676 35.295 1.00 96.50 376 THR A N 1
ATOM 2974 C CA . THR A 1 376 ? -22.601 -8.325 34.654 1.00 96.50 376 THR A CA 1
ATOM 2975 C C . THR A 1 376 ? -22.098 -9.286 33.587 1.00 96.50 376 THR A C 1
ATOM 2977 O O . THR A 1 376 ? -21.091 -9.025 32.934 1.00 96.50 376 THR A O 1
ATOM 2980 N N . ALA A 1 377 ? -22.775 -10.418 33.429 1.00 96.06 377 ALA A N 1
ATOM 2981 C CA . ALA A 1 377 ? -22.460 -11.399 32.402 1.00 96.06 377 ALA A CA 1
ATOM 2982 C C . ALA A 1 377 ? -23.729 -11.735 31.619 1.00 96.06 377 ALA A C 1
ATOM 2984 O O . ALA A 1 377 ? -24.802 -11.888 32.203 1.00 96.06 377 ALA A O 1
ATOM 2985 N N . LYS A 1 378 ? -23.600 -11.845 30.299 1.00 96.62 378 LYS A N 1
ATOM 2986 C CA . LYS A 1 378 ? -24.664 -12.250 29.379 1.00 96.62 378 LYS A CA 1
ATOM 2987 C C . LYS A 1 378 ? -24.162 -13.415 28.543 1.00 96.62 378 LYS A C 1
ATOM 2989 O O . LYS A 1 378 ? -23.032 -13.364 28.066 1.00 96.62 378 LYS A O 1
ATOM 2994 N N . SER A 1 379 ? -24.995 -14.432 28.360 1.00 95.31 379 SER A N 1
ATOM 2995 C CA . SER A 1 379 ? -24.782 -15.480 27.363 1.00 95.31 379 SER A CA 1
ATOM 2996 C C . SER A 1 379 ? -25.754 -15.287 26.209 1.00 95.31 379 SER A C 1
ATOM 2998 O O . SER A 1 379 ? -26.914 -14.937 26.423 1.00 95.31 379 SER A O 1
ATOM 3000 N N . PHE A 1 380 ? -25.277 -15.542 25.001 1.00 93.62 380 PHE A N 1
ATOM 3001 C CA . PHE A 1 380 ? -26.053 -15.475 23.775 1.00 93.62 380 PHE A CA 1
ATOM 3002 C C . PHE A 1 380 ? -26.152 -16.878 23.191 1.00 93.62 380 PHE A C 1
ATOM 3004 O O . PHE A 1 380 ? -25.160 -17.607 23.139 1.00 93.62 380 PHE A O 1
ATOM 3011 N N . VAL A 1 381 ? -27.356 -17.246 22.770 1.00 88.12 381 VAL A N 1
ATOM 3012 C CA . VAL A 1 381 ? -27.635 -18.499 22.070 1.00 88.12 381 VAL A CA 1
ATOM 3013 C C . VAL A 1 381 ? -28.104 -18.117 20.675 1.00 88.12 381 VAL A C 1
ATOM 3015 O O . VAL A 1 381 ? -28.926 -17.213 20.540 1.00 88.12 381 VAL A O 1
ATOM 3018 N N . TYR A 1 382 ? -27.535 -18.770 19.671 1.00 83.69 382 TYR A N 1
ATOM 3019 C CA . TYR A 1 382 ? -27.856 -18.580 18.261 1.00 83.69 382 TYR A CA 1
ATOM 3020 C C . TYR A 1 382 ? -28.413 -19.915 17.769 1.00 83.69 382 TYR A C 1
ATOM 3022 O O . TYR A 1 382 ? -27.760 -20.942 17.977 1.00 83.69 382 TYR A O 1
ATOM 3030 N N . ASP A 1 383 ? -29.632 -19.895 17.236 1.00 75.38 383 ASP A N 1
ATOM 3031 C CA . ASP A 1 383 ? -30.395 -21.055 16.769 1.00 75.38 383 ASP A CA 1
ATOM 3032 C C . ASP A 1 383 ? -30.262 -21.312 15.262 1.00 75.38 383 ASP A C 1
ATOM 3034 O O . ASP A 1 383 ? -30.107 -20.340 14.485 1.00 75.38 383 ASP A O 1
#

Radius of gyration: 27.47 Å; Cα contacts (8 Å, |Δi|>4): 875; chains: 1; bounding box: 66×56×81 Å

Mean predicted aligned error: 8.42 Å